Protein AF-0000000069989026 (afdb_homodimer)

Radius of gyration: 24.59 Å; Cα contacts (8 Å, |Δi|>4): 1087; chains: 2; bounding box: 61×70×49 Å

Secondary structure (DSSP, 8-state):
-HHHHTT---TTSSS-HHHHHHHHHHHHHHTT-S-TTPEEPPHHHHHHHHT--HHHHHHHHHHHHHTTSEEEETTTEEEE---EEEETTB---HHHHHHHTT--EEEEEEEEEEEPPPHHHHHHTT--TT--EEEEEEEEEETTEEEEEEEEEEETTT-S-GGG--S-HHHHHHHTT----EEEEEEEEEEPPHHHHHHHT--TT-EEEEEEEEEE-TT--EEEEEEEEE-TTTEEEEEEEE-/-HHHHTT---TTSSS-HHHHHHHHHHHHHHTT-S-TTPEEPPHHHHHHHHT--HHHHHHHHHHHHHTTSEEEETTTEEEE---EEEESSB---HHHHHHHTT--EEEEEEEEEEEPPPHHHHHHTT--TT--EEEEEEEEEETTEEEEEEEEEEETTT-S-GGG--S-HHHHHHHTT----EEEEEEEEEEPPHHHHHHHT--TT-EEEEEEEEEE-TT--EEEEEEEEE-TTTEEEEEEEE-

Organism: NCBI:txid53407

Sequence (486 aa):
MDKILALRPDESQPTPLYLQLARNLEAAIHAGQWKAEQALPSERNLSELLGISRVTSRKALEVLLEQGLIRRNQGSGTFITPRLEQPLSRLSSFSEMLRSKGFVPGSQWLERHITLPSHEELIRLALSPSAEVARLKRLRKADDTVMAIEMSTLPATLLPEPEKIGDSLYEYLDGIGRPVVRALQHIRAINASPDFAALVGIEPGTAMLLMTRVGYLEDNTPIELTDTYCRNDYYDFVAELRRMDKILALRPDESQPTPLYLQLARNLEAAIHAGQWKAEQALPSERNLSELLGISRVTSRKALEVLLEQGLIRRNQGSGTFITPRLEQPLSRLSSFSEMLRSKGFVPGSQWLERHITLPSHEELIRLALSPSAEVARLKRLRKADDTVMAIEMSTLPATLLPEPEKIGDSLYEYLDGIGRPVVRALQHIRAINASPDFAALVGIEPGTAMLLMTRVGYLEDNTPIELTDTYCRNDYYDFVAELRR

Structure (mmCIF, N/CA/C/O backbone):
data_AF-0000000069989026-model_v1
#
loop_
_entity.id
_entity.type
_entity.pdbx_description
1 polymer 'Transcriptional regulator, GntR family'
#
loop_
_atom_site.group_PDB
_atom_site.id
_atom_site.type_symbol
_atom_site.label_atom_id
_atom_site.label_alt_id
_atom_site.label_comp_id
_atom_site.label_asym_id
_atom_site.label_entity_id
_atom_site.label_seq_id
_atom_site.pdbx_PDB_ins_code
_atom_site.Cartn_x
_atom_site.Cartn_y
_atom_site.Cartn_z
_atom_site.occupancy
_atom_site.B_iso_or_equiv
_atom_site.auth_seq_id
_atom_site.auth_comp_id
_atom_site.auth_asym_id
_atom_site.auth_atom_id
_atom_site.pdbx_PDB_model_num
ATOM 1 N N . MET A 1 1 ? -29.75 -15.945 -8.086 1 47.06 1 MET A N 1
ATOM 2 C CA . MET A 1 1 ? -29.703 -17.297 -8.648 1 47.06 1 MET A CA 1
ATOM 3 C C . MET A 1 1 ? -28.844 -17.328 -9.914 1 47.06 1 MET A C 1
ATOM 5 O O . MET A 1 1 ? -28.047 -18.25 -10.094 1 47.06 1 MET A O 1
ATOM 9 N N . ASP A 1 2 ? -28.984 -16.172 -10.711 1 60.09 2 ASP A N 1
ATOM 10 C CA . ASP A 1 2 ? -28.406 -16.047 -12.039 1 60.09 2 ASP A CA 1
ATOM 11 C C . ASP A 1 2 ? -26.906 -15.773 -11.953 1 60.09 2 ASP A C 1
ATOM 13 O O . ASP A 1 2 ? -26.125 -16.281 -12.773 1 60.09 2 ASP A O 1
ATOM 17 N N . LYS A 1 3 ? -26.375 -15.297 -10.852 1 68.25 3 LYS A N 1
ATOM 18 C CA . LYS A 1 3 ? -24.969 -14.906 -10.742 1 68.25 3 LYS A CA 1
ATOM 19 C C . LYS A 1 3 ? -24.078 -16.125 -10.516 1 68.25 3 LYS A C 1
ATOM 21 O O . LYS A 1 3 ? -22.938 -16.156 -10.992 1 68.25 3 LYS A O 1
ATOM 26 N N . ILE A 1 4 ? -24.625 -17.109 -9.945 1 76.25 4 ILE A N 1
ATOM 27 C CA . ILE A 1 4 ? -23.859 -18.312 -9.617 1 76.25 4 ILE A CA 1
ATOM 28 C C . ILE A 1 4 ? -23.656 -19.141 -10.883 1 76.25 4 ILE A C 1
ATOM 30 O O . ILE A 1 4 ? -22.594 -19.75 -11.07 1 76.25 4 ILE A O 1
ATOM 34 N N . LEU A 1 5 ? -24.609 -19.078 -11.805 1 78.06 5 LEU A N 1
ATOM 35 C CA . LEU A 1 5 ? -24.5 -19.875 -13.023 1 78.06 5 LEU A CA 1
ATOM 36 C C . LEU A 1 5 ? -23.344 -19.391 -13.883 1 78.06 5 LEU A C 1
ATOM 38 O O . LEU A 1 5 ? -22.734 -20.188 -14.602 1 78.06 5 LEU A O 1
ATOM 42 N N . ALA A 1 6 ? -23.062 -18.125 -13.773 1 79.94 6 ALA A N 1
ATOM 43 C CA . ALA A 1 6 ? -21.969 -17.547 -14.547 1 79.94 6 ALA A CA 1
ATOM 44 C C . ALA A 1 6 ? -20.625 -18.047 -14.055 1 79.94 6 ALA A C 1
ATOM 46 O O . ALA A 1 6 ? -19.609 -17.922 -14.758 1 79.94 6 ALA A O 1
ATOM 47 N N . LEU A 1 7 ? -20.656 -18.766 -12.977 1 83.69 7 LEU A N 1
ATOM 48 C CA . LEU A 1 7 ? -19.422 -19.234 -12.367 1 83.69 7 LEU A CA 1
ATOM 49 C C . LEU A 1 7 ? -19.094 -20.672 -12.805 1 83.69 7 LEU A C 1
ATOM 51 O O . LEU A 1 7 ? -18.094 -21.234 -12.391 1 83.69 7 LEU A O 1
ATOM 55 N N . ARG A 1 8 ? -19.938 -21.25 -13.672 1 87.75 8 ARG A N 1
ATOM 56 C CA . ARG A 1 8 ? -19.766 -22.641 -14.062 1 87.75 8 ARG A CA 1
ATOM 57 C C . ARG A 1 8 ? -18.438 -22.844 -14.773 1 87.75 8 ARG A C 1
ATOM 59 O O . ARG A 1 8 ? -18.125 -22.141 -15.742 1 87.75 8 ARG A O 1
ATOM 66 N N . PRO A 1 9 ? -17.703 -23.797 -14.219 1 86.75 9 PRO A N 1
ATOM 67 C CA . PRO A 1 9 ? -16.438 -24.109 -14.891 1 86.75 9 PRO A CA 1
ATOM 68 C C . PRO A 1 9 ? -16.641 -24.688 -16.281 1 86.75 9 PRO A C 1
ATOM 70 O O . PRO A 1 9 ? -17.719 -25.203 -16.594 1 86.75 9 PRO A O 1
ATOM 73 N N . ASP A 1 10 ? -15.664 -24.5 -17.125 1 83.38 10 ASP A N 1
ATOM 74 C CA . ASP A 1 10 ? -15.656 -25 -18.484 1 83.38 10 ASP A CA 1
ATOM 75 C C . ASP A 1 10 ? -14.906 -26.312 -18.594 1 83.38 10 ASP A C 1
ATOM 77 O O . ASP A 1 10 ? -13.672 -26.344 -18.531 1 83.38 10 ASP A O 1
ATOM 81 N N . GLU A 1 11 ? -15.547 -27.344 -18.875 1 81.88 11 GLU A N 1
ATOM 82 C CA . GLU A 1 11 ? -14.984 -28.688 -18.922 1 81.88 11 GLU A CA 1
ATOM 83 C C . GLU A 1 11 ? -13.992 -28.844 -20.062 1 81.88 11 GLU A C 1
ATOM 85 O O . GLU A 1 11 ? -13.18 -29.766 -20.078 1 81.88 11 GLU A O 1
ATOM 90 N N . SER A 1 12 ? -14.07 -27.922 -21 1 78 12 SER A N 1
ATOM 91 C CA . SER A 1 12 ? -13.211 -28.016 -22.188 1 78 12 SER A CA 1
ATOM 92 C C . SER A 1 12 ? -11.82 -27.453 -21.891 1 78 12 SER A C 1
ATOM 94 O O . SER A 1 12 ? -10.883 -27.688 -22.656 1 78 12 SER A O 1
ATOM 96 N N . GLN A 1 13 ? -11.734 -26.875 -20.781 1 77.5 13 GLN A N 1
ATOM 97 C CA . GLN A 1 13 ? -10.453 -26.266 -20.438 1 77.5 13 GLN A CA 1
ATOM 98 C C . GLN A 1 13 ? -9.562 -27.25 -19.672 1 77.5 13 GLN A C 1
ATOM 100 O O . GLN A 1 13 ? -10.062 -28.125 -18.953 1 77.5 13 GLN A O 1
ATOM 105 N N . PRO A 1 14 ? -8.305 -27.188 -19.891 1 71.69 14 PRO A N 1
ATOM 106 C CA . PRO A 1 14 ? -7.367 -28.094 -19.234 1 71.69 14 PRO A CA 1
ATOM 107 C C . PRO A 1 14 ? -7.273 -27.875 -17.719 1 71.69 14 PRO A C 1
ATOM 109 O O . PRO A 1 14 ? -6.867 -28.766 -16.984 1 71.69 14 PRO A O 1
ATOM 112 N N . THR A 1 15 ? -7.73 -26.875 -17.234 1 75.25 15 THR A N 1
ATOM 113 C CA . THR A 1 15 ? -7.68 -26.578 -15.805 1 75.25 15 THR A CA 1
ATOM 114 C C . THR A 1 15 ? -8.727 -27.375 -15.039 1 75.25 15 THR A C 1
ATOM 116 O O . THR A 1 15 ? -9.883 -27.453 -15.453 1 75.25 15 THR A O 1
ATOM 119 N N . PRO A 1 16 ? -8.25 -28 -13.969 1 81 16 PRO A N 1
ATOM 120 C CA . PRO A 1 16 ? -9.227 -28.75 -13.172 1 81 16 PRO A CA 1
ATOM 121 C C . PRO A 1 16 ? -10.445 -27.906 -12.797 1 81 16 PRO A C 1
ATOM 123 O O . PRO A 1 16 ? -10.32 -26.719 -12.523 1 81 16 PRO A O 1
ATOM 126 N N . LEU A 1 17 ? -11.523 -28.562 -12.828 1 86.38 17 LEU A N 1
ATOM 127 C CA . LEU A 1 17 ? -12.797 -27.891 -12.625 1 86.38 17 LEU A CA 1
ATOM 128 C C . LEU A 1 17 ? -12.82 -27.156 -11.289 1 86.38 17 LEU A C 1
ATOM 130 O O . LEU A 1 17 ? -13.352 -26.047 -11.195 1 86.38 17 LEU A O 1
ATOM 134 N N . TYR A 1 18 ? -12.266 -27.766 -10.242 1 87.62 18 TYR A N 1
ATOM 135 C CA . TYR A 1 18 ? -12.328 -27.125 -8.93 1 87.62 18 TYR A CA 1
ATOM 136 C C . TYR A 1 18 ? -11.516 -25.844 -8.906 1 87.62 18 TYR A C 1
ATOM 138 O O . TYR A 1 18 ? -11.891 -24.875 -8.242 1 87.62 18 TYR A O 1
ATOM 146 N N . LEU A 1 19 ? -10.5 -25.828 -9.617 1 84.25 19 LEU A N 1
ATOM 147 C CA . LEU A 1 19 ? -9.672 -24.641 -9.688 1 84.25 19 LEU A CA 1
ATOM 148 C C . LEU A 1 19 ? -10.367 -23.547 -10.492 1 84.25 19 LEU A C 1
ATOM 150 O O . LEU A 1 19 ? -10.273 -22.359 -10.156 1 84.25 19 LEU A O 1
ATOM 154 N N . GLN A 1 20 ? -10.945 -23.984 -11.539 1 83.25 20 GLN A N 1
ATOM 155 C CA . GLN A 1 20 ? -11.734 -23.031 -12.312 1 83.25 20 GLN A CA 1
ATOM 156 C C . GLN A 1 20 ? -12.82 -22.391 -11.453 1 83.25 20 GLN A C 1
ATOM 158 O O . GLN A 1 20 ? -12.984 -21.172 -11.469 1 83.25 20 GLN A O 1
ATOM 163 N N . LEU A 1 21 ? -13.461 -23.203 -10.789 1 87.19 21 LEU A N 1
ATOM 164 C CA . LEU A 1 21 ? -14.523 -22.703 -9.922 1 87.19 21 LEU A CA 1
ATOM 165 C C . LEU A 1 21 ? -13.961 -21.75 -8.867 1 87.19 21 LEU A C 1
ATOM 167 O O . LEU A 1 21 ? -14.539 -20.688 -8.609 1 87.19 21 LEU A O 1
ATOM 171 N N . ALA A 1 22 ? -12.891 -22.141 -8.258 1 86 22 ALA A N 1
ATOM 172 C CA . ALA A 1 22 ? -12.258 -21.281 -7.25 1 86 22 ALA A CA 1
ATOM 173 C C . ALA A 1 22 ? -11.906 -19.922 -7.828 1 86 22 ALA A C 1
ATOM 175 O O . ALA A 1 22 ? -12.18 -18.891 -7.203 1 86 22 ALA A O 1
ATOM 176 N N . ARG A 1 23 ? -11.383 -19.938 -8.945 1 79.25 23 ARG A N 1
ATOM 177 C CA . ARG A 1 23 ? -11.016 -18.703 -9.625 1 79.25 23 ARG A CA 1
ATOM 178 C C . ARG A 1 23 ? -12.25 -17.859 -9.922 1 79.25 23 ARG A C 1
ATOM 180 O O . ARG A 1 23 ? -12.234 -16.641 -9.711 1 79.25 23 ARG A O 1
ATOM 187 N N . ASN A 1 24 ? -13.195 -18.469 -10.461 1 81.81 24 ASN A N 1
ATOM 188 C CA . ASN A 1 24 ? -14.43 -17.766 -10.773 1 81.81 24 ASN A CA 1
ATOM 189 C C . ASN A 1 24 ? -15.062 -17.141 -9.523 1 81.81 24 ASN A C 1
ATOM 191 O O . ASN A 1 24 ? -15.516 -16 -9.555 1 81.81 24 ASN A O 1
ATOM 195 N N . LEU A 1 25 ? -15.055 -17.922 -8.5 1 83.19 25 LEU A N 1
ATOM 196 C CA . LEU A 1 25 ? -15.602 -17.438 -7.234 1 83.19 25 LEU A CA 1
ATOM 197 C C . LEU A 1 25 ? -14.789 -16.266 -6.703 1 83.19 25 LEU A C 1
ATOM 199 O O . LEU A 1 25 ? -15.359 -15.266 -6.25 1 83.19 25 LEU A O 1
ATOM 203 N N . GLU A 1 26 ? -13.539 -16.453 -6.738 1 78.31 26 GLU A N 1
ATOM 204 C CA . GLU A 1 26 ? -12.648 -15.375 -6.293 1 78.31 26 GLU A CA 1
ATOM 205 C C . GLU A 1 26 ? -12.914 -14.086 -7.062 1 78.31 26 GLU A C 1
ATOM 207 O O . GLU A 1 26 ? -13.047 -13.016 -6.461 1 78.31 26 GLU A O 1
ATOM 212 N N . ALA A 1 27 ? -12.992 -14.242 -8.344 1 71.31 27 ALA A N 1
ATOM 213 C CA . ALA A 1 27 ? -13.25 -13.094 -9.195 1 71.31 27 ALA A CA 1
ATOM 214 C C . ALA A 1 27 ? -14.594 -12.445 -8.852 1 71.31 27 ALA A C 1
ATOM 216 O O . ALA A 1 27 ? -14.703 -11.219 -8.797 1 71.31 27 ALA A O 1
ATOM 217 N N . ALA A 1 28 ? -15.516 -13.289 -8.641 1 74.56 28 ALA A N 1
ATOM 218 C CA . ALA A 1 28 ? -16.844 -12.797 -8.312 1 74.56 28 ALA A CA 1
ATOM 219 C C . ALA A 1 28 ? -16.859 -12.078 -6.969 1 74.56 28 ALA A C 1
ATOM 221 O O . ALA A 1 28 ? -17.5 -11.039 -6.816 1 74.56 28 ALA A O 1
ATOM 222 N N . ILE A 1 29 ? -16.125 -12.57 -6.055 1 73.06 29 ILE A N 1
ATOM 223 C CA . ILE A 1 29 ? -16.016 -11.969 -4.73 1 73.06 29 ILE A CA 1
ATOM 224 C C . ILE A 1 29 ? -15.352 -10.602 -4.836 1 73.06 29 ILE A C 1
ATOM 226 O O . ILE A 1 29 ? -15.852 -9.617 -4.281 1 73.06 29 ILE A O 1
ATOM 230 N N . HIS A 1 30 ? -14.367 -10.617 -5.602 1 66 30 HIS A N 1
ATOM 231 C CA . HIS A 1 30 ? -13.625 -9.367 -5.762 1 66 30 HIS A CA 1
ATOM 232 C C . HIS A 1 30 ? -14.445 -8.336 -6.523 1 66 30 HIS A C 1
ATOM 234 O O . HIS A 1 30 ? -14.289 -7.129 -6.305 1 66 30 HIS A O 1
ATOM 240 N N . ALA A 1 31 ? -15.312 -8.828 -7.375 1 62.88 31 ALA A N 1
ATOM 241 C CA . ALA A 1 31 ? -16.172 -7.957 -8.172 1 62.88 31 ALA A CA 1
ATOM 242 C C . ALA A 1 31 ? -17.359 -7.457 -7.348 1 62.88 31 ALA A C 1
ATOM 244 O O . ALA A 1 31 ? -18.203 -6.707 -7.848 1 62.88 31 ALA A O 1
ATOM 245 N N . GLY A 1 32 ? -17.406 -7.949 -6.113 1 62.41 32 GLY A N 1
ATOM 246 C CA . GLY A 1 32 ? -18.438 -7.477 -5.207 1 62.41 32 GLY A CA 1
ATOM 247 C C . GLY A 1 32 ? -19.766 -8.188 -5.395 1 62.41 32 GLY A C 1
ATOM 248 O O . GLY A 1 32 ? -20.812 -7.664 -5.027 1 62.41 32 GLY A O 1
ATOM 249 N N . GLN A 1 33 ? -19.719 -9.297 -6.055 1 67.38 33 GLN A N 1
ATOM 250 C CA . GLN A 1 33 ? -20.969 -10.023 -6.262 1 67.38 33 GLN A CA 1
ATOM 251 C C . GLN A 1 33 ? -21.547 -10.516 -4.938 1 67.38 33 GLN A C 1
ATOM 253 O O . GLN A 1 33 ? -22.734 -10.805 -4.84 1 67.38 33 GLN A O 1
ATOM 258 N N . TRP A 1 34 ? -20.672 -10.711 -4.039 1 67.56 34 TRP A N 1
ATOM 259 C CA . TRP A 1 34 ? -21.109 -11.055 -2.688 1 67.56 34 TRP A CA 1
ATOM 260 C C . TRP A 1 34 ? -20.766 -9.938 -1.707 1 67.56 34 TRP A C 1
ATOM 262 O O . TRP A 1 34 ? -19.719 -9.297 -1.821 1 67.56 34 TRP A O 1
ATOM 272 N N . LYS A 1 35 ? -21.828 -9.727 -0.929 1 60.62 35 LYS A N 1
ATOM 273 C CA . LYS A 1 35 ? -21.562 -8.781 0.153 1 60.62 35 LYS A CA 1
ATOM 274 C C . LYS A 1 35 ? -20.781 -9.438 1.279 1 60.62 35 LYS A C 1
ATOM 276 O O . LYS A 1 35 ? -20.75 -10.664 1.396 1 60.62 35 LYS A O 1
ATOM 281 N N . ALA A 1 36 ? -20.078 -8.586 2.004 1 58.41 36 ALA A N 1
ATOM 282 C CA . ALA A 1 36 ? -19.406 -9.102 3.193 1 58.41 36 ALA A CA 1
ATOM 283 C C . ALA A 1 36 ? -20.375 -9.844 4.105 1 58.41 36 ALA A C 1
ATOM 285 O O . ALA A 1 36 ? -21.516 -9.414 4.277 1 58.41 36 ALA A O 1
ATOM 286 N N . GLU A 1 37 ? -19.906 -11.086 4.52 1 60.59 37 GLU A N 1
ATOM 287 C CA . GLU A 1 37 ? -20.609 -11.938 5.469 1 60.59 37 GLU A CA 1
ATOM 288 C C . GLU A 1 37 ? -21.781 -12.664 4.805 1 60.59 37 GLU A C 1
ATOM 290 O O . GLU A 1 37 ? -22.562 -13.344 5.473 1 60.59 37 GLU A O 1
ATOM 295 N N . GLN A 1 38 ? -21.938 -12.32 3.549 1 68.69 38 GLN A N 1
ATOM 296 C CA . GLN A 1 38 ? -22.953 -13.102 2.852 1 68.69 38 GLN A CA 1
ATOM 297 C C . GLN A 1 38 ? -22.547 -14.57 2.746 1 68.69 38 GLN A C 1
ATOM 299 O O . GLN A 1 38 ? -21.375 -14.875 2.525 1 68.69 38 GLN A O 1
ATOM 304 N N . ALA A 1 39 ? -23.547 -15.305 3.045 1 76.06 39 ALA A N 1
ATOM 305 C CA . ALA A 1 39 ? -23.266 -16.734 2.953 1 76.06 39 ALA A CA 1
ATOM 306 C C . ALA A 1 39 ? -23.047 -17.156 1.504 1 76.06 39 ALA A C 1
ATOM 308 O O . ALA A 1 39 ? -23.781 -16.734 0.607 1 76.06 39 ALA A O 1
ATOM 309 N N . LEU A 1 40 ? -21.953 -17.781 1.266 1 81.19 40 LEU A N 1
ATOM 310 C CA . LEU A 1 40 ? -21.797 -18.5 0.001 1 81.19 40 LEU A CA 1
ATOM 311 C C . LEU A 1 40 ? -22.703 -19.719 -0.053 1 81.19 40 LEU A C 1
ATOM 313 O O . LEU A 1 40 ? -22.984 -20.328 0.979 1 81.19 40 LEU A O 1
ATOM 317 N N . PRO A 1 41 ? -23.156 -20 -1.297 1 81.38 41 PRO A N 1
ATOM 318 C CA . PRO A 1 41 ? -23.891 -21.266 -1.384 1 81.38 41 PRO A CA 1
ATOM 319 C C . PRO A 1 41 ? -23.125 -22.438 -0.801 1 81.38 41 PRO A C 1
ATOM 321 O O . PRO A 1 41 ? -21.891 -22.484 -0.877 1 81.38 41 PRO A O 1
ATOM 324 N N . SER A 1 42 ? -23.938 -23.297 -0.135 1 83.25 42 SER A N 1
ATOM 325 C CA . SER A 1 42 ? -23.328 -24.5 0.407 1 83.25 42 SER A CA 1
ATOM 326 C C . SER A 1 42 ? -22.703 -25.344 -0.698 1 83.25 42 SER A C 1
ATOM 328 O O . SER A 1 42 ? -22.984 -25.141 -1.88 1 83.25 42 SER A O 1
ATOM 330 N N . GLU A 1 43 ? -21.797 -26.156 -0.272 1 87.38 43 GLU A N 1
ATOM 331 C CA . GLU A 1 43 ? -21.203 -27.109 -1.201 1 87.38 43 GLU A CA 1
ATOM 332 C C . GLU A 1 43 ? -22.25 -27.812 -2.035 1 87.38 43 GLU A C 1
ATOM 334 O O . GLU A 1 43 ? -22.109 -27.953 -3.254 1 87.38 43 GLU A O 1
ATOM 339 N N . ARG A 1 44 ? -23.312 -28.234 -1.349 1 86.81 44 ARG A N 1
ATOM 340 C CA . ARG A 1 44 ? -24.391 -28.953 -2.012 1 86.81 44 ARG A CA 1
ATOM 341 C C . ARG A 1 44 ? -25.078 -28.062 -3.041 1 86.81 44 ARG A C 1
ATOM 343 O O . ARG A 1 44 ? -25.312 -28.484 -4.18 1 86.81 44 ARG A O 1
ATOM 350 N N . ASN A 1 45 ? -25.391 -26.859 -2.668 1 87.94 45 ASN A N 1
ATOM 351 C CA . ASN A 1 45 ? -26.078 -25.938 -3.555 1 87.94 45 ASN A CA 1
ATOM 352 C C . ASN A 1 45 ? -25.234 -25.578 -4.77 1 87.94 45 ASN A C 1
ATOM 354 O O . ASN A 1 45 ? -25.734 -25.516 -5.891 1 87.94 45 ASN A O 1
ATOM 358 N N . LEU A 1 46 ? -23.969 -25.328 -4.527 1 89.31 46 LEU A N 1
ATOM 359 C CA . LEU A 1 46 ? -23.062 -25.016 -5.625 1 89.31 46 LEU A CA 1
ATOM 360 C C . LEU A 1 46 ? -23.016 -26.156 -6.637 1 89.31 46 LEU A C 1
ATOM 362 O O . LEU A 1 46 ? -23.094 -25.922 -7.848 1 89.31 46 LEU A O 1
ATOM 366 N N . SER A 1 47 ? -22.906 -27.344 -6.086 1 91.62 47 SER A N 1
ATOM 367 C CA . SER A 1 47 ? -22.859 -28.531 -6.938 1 91.62 47 SER A CA 1
ATOM 368 C C . SER A 1 47 ? -24.125 -28.656 -7.777 1 91.62 47 SER A C 1
ATOM 370 O O . SER A 1 47 ? -24.047 -28.891 -8.984 1 91.62 47 SER A O 1
ATOM 372 N N . GLU A 1 48 ? -25.219 -28.453 -7.191 1 90.56 48 GLU A N 1
ATOM 373 C CA . GLU A 1 48 ? -26.5 -28.594 -7.875 1 90.56 48 GLU A CA 1
ATOM 374 C C . GLU A 1 48 ? -26.688 -27.484 -8.914 1 90.56 48 GLU A C 1
ATOM 376 O O . GLU A 1 48 ? -27.094 -27.766 -10.055 1 90.56 48 GLU A O 1
ATOM 381 N N . LEU A 1 49 ? -26.375 -26.359 -8.562 1 87.69 49 LEU A N 1
ATOM 382 C CA . LEU A 1 49 ? -26.609 -25.203 -9.422 1 87.69 49 LEU A CA 1
ATOM 383 C C . LEU A 1 49 ? -25.656 -25.219 -10.617 1 87.69 49 LEU A C 1
ATOM 385 O O . LEU A 1 49 ? -26.047 -24.828 -11.719 1 87.69 49 LEU A O 1
ATOM 389 N N . LEU A 1 50 ? -24.469 -25.672 -10.375 1 90.19 50 LEU A N 1
ATOM 390 C CA . LEU A 1 50 ? -23.453 -25.562 -11.406 1 90.19 50 LEU A CA 1
ATOM 391 C C . LEU A 1 50 ? -23.281 -26.891 -12.148 1 90.19 50 LEU A C 1
ATOM 393 O O . LEU A 1 50 ? -22.547 -26.953 -13.141 1 90.19 50 LEU A O 1
ATOM 397 N N . GLY A 1 51 ? -23.922 -27.891 -11.68 1 90.25 51 GLY A N 1
ATOM 398 C CA . GLY A 1 51 ? -23.812 -29.203 -12.312 1 90.25 51 GLY A CA 1
ATOM 399 C C . GLY A 1 51 ? -22.438 -29.812 -12.164 1 90.25 51 GLY A C 1
ATOM 400 O O . GLY A 1 51 ? -21.906 -30.391 -13.117 1 90.25 51 GLY A O 1
ATOM 401 N N . ILE A 1 52 ? -21.844 -29.609 -11.055 1 90.81 52 ILE A N 1
ATOM 402 C CA . ILE A 1 52 ? -20.531 -30.188 -10.781 1 90.81 52 ILE A CA 1
ATOM 403 C C . ILE A 1 52 ? -20.594 -31.062 -9.539 1 90.81 52 ILE A C 1
ATOM 405 O O . ILE A 1 52 ? -21.578 -31.047 -8.805 1 90.81 52 ILE A O 1
ATOM 409 N N . SER A 1 53 ? -19.547 -31.906 -9.367 1 91.56 53 SER A N 1
ATOM 410 C CA . SER A 1 53 ? -19.547 -32.812 -8.242 1 91.56 53 SER A CA 1
ATOM 411 C C . SER A 1 53 ? -19.359 -32.094 -6.922 1 91.56 53 SER A C 1
ATOM 413 O O . SER A 1 53 ? -18.828 -30.969 -6.898 1 91.56 53 SER A O 1
ATOM 415 N N . ARG A 1 54 ? -19.797 -32.719 -5.797 1 90.81 54 ARG A N 1
ATOM 416 C CA . ARG A 1 54 ? -19.578 -32.156 -4.465 1 90.81 54 ARG A CA 1
ATOM 417 C C . ARG A 1 54 ? -18.094 -32.062 -4.129 1 90.81 54 ARG A C 1
ATOM 419 O O . ARG A 1 54 ? -17.656 -31.156 -3.434 1 90.81 54 ARG A O 1
ATOM 426 N N . VAL A 1 55 ? -17.406 -33.031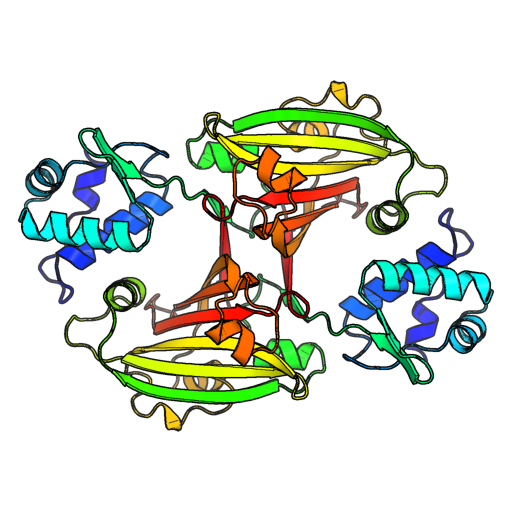 -4.598 1 91.81 55 VAL A N 1
ATOM 427 C CA . VAL A 1 55 ? -15.969 -33.031 -4.359 1 91.81 55 VAL A CA 1
ATOM 428 C C . VAL A 1 55 ? -15.328 -31.812 -5 1 91.81 55 VAL A C 1
ATOM 430 O O . VAL A 1 55 ? -14.484 -31.156 -4.387 1 91.81 55 VAL A O 1
ATOM 433 N N . THR A 1 56 ? -15.742 -31.516 -6.227 1 91.12 56 THR A N 1
ATOM 434 C CA . THR A 1 56 ? -15.242 -30.344 -6.949 1 91.12 56 THR A CA 1
ATOM 435 C C . THR A 1 56 ? -15.578 -29.062 -6.203 1 91.12 56 THR A C 1
ATOM 437 O O . THR A 1 56 ? -14.719 -28.203 -6.012 1 91.12 56 THR A O 1
ATOM 440 N N . SER A 1 57 ? -16.781 -28.953 -5.785 1 91.62 57 SER A N 1
ATOM 441 C CA . SER A 1 57 ? -17.203 -27.781 -5.031 1 91.62 57 SER A CA 1
ATOM 442 C C . SER A 1 57 ? -16.422 -27.641 -3.732 1 91.62 57 SER A C 1
ATOM 444 O O . SER A 1 57 ? -15.969 -26.547 -3.387 1 91.62 57 SER A O 1
ATOM 446 N N . ARG A 1 58 ? -16.281 -28.703 -3.076 1 90.25 58 ARG A N 1
ATOM 447 C CA . ARG A 1 58 ? -15.562 -28.703 -1.807 1 90.25 58 ARG A CA 1
ATOM 448 C C . ARG A 1 58 ? -14.117 -28.25 -1.997 1 90.25 58 ARG A C 1
ATOM 450 O O . ARG A 1 58 ? -13.617 -27.422 -1.247 1 90.25 58 ARG A O 1
ATOM 457 N N . LYS A 1 59 ? -13.492 -28.812 -2.939 1 88.62 59 LYS A N 1
ATOM 458 C CA . LYS A 1 59 ? -12.102 -28.469 -3.209 1 88.62 59 LYS A CA 1
ATOM 459 C C . LYS A 1 59 ? -11.961 -26.984 -3.564 1 88.62 59 LYS A C 1
ATOM 461 O O . LYS A 1 59 ? -11.008 -26.328 -3.143 1 88.62 59 LYS A O 1
ATOM 466 N N . ALA A 1 60 ? -12.867 -26.547 -4.363 1 88.88 60 ALA A N 1
ATOM 467 C CA . ALA A 1 60 ? -12.859 -25.141 -4.738 1 88.88 60 ALA A CA 1
ATOM 468 C C . ALA A 1 60 ? -12.977 -24.234 -3.506 1 88.88 60 ALA A C 1
ATOM 470 O O . ALA A 1 60 ? -12.234 -23.266 -3.367 1 88.88 60 ALA A O 1
ATOM 471 N N . LEU A 1 61 ? -13.844 -24.609 -2.645 1 87.88 61 LEU A N 1
ATOM 472 C CA . LEU A 1 61 ? -14.062 -23.812 -1.434 1 87.88 61 LEU A CA 1
ATOM 473 C C . LEU A 1 61 ? -12.852 -23.906 -0.507 1 87.88 61 LEU A C 1
ATOM 475 O O . LEU A 1 61 ? -12.523 -22.938 0.185 1 87.88 61 LEU A O 1
ATOM 479 N N . GLU A 1 62 ? -12.234 -25.031 -0.527 1 86.25 62 GLU A N 1
ATOM 480 C CA . GLU A 1 62 ? -11.016 -25.188 0.266 1 86.25 62 GLU A CA 1
ATOM 481 C C . GLU A 1 62 ? -9.922 -24.25 -0.211 1 86.25 62 GLU A C 1
ATOM 483 O O . GLU A 1 62 ? -9.195 -23.672 0.602 1 86.25 62 GLU A O 1
ATOM 488 N N . VAL A 1 63 ? -9.875 -24.188 -1.436 1 81.31 63 VAL A N 1
ATOM 489 C CA . VAL A 1 63 ? -8.906 -23.281 -2.012 1 81.31 63 VAL A CA 1
ATOM 490 C C . VAL A 1 63 ? -9.18 -21.859 -1.521 1 81.31 63 VAL A C 1
ATOM 492 O O . VAL A 1 63 ? -8.266 -21.156 -1.085 1 81.31 63 VAL A O 1
ATOM 495 N N . LEU A 1 64 ? -10.367 -21.406 -1.575 1 81.94 64 LEU A N 1
ATOM 496 C CA . LEU A 1 64 ? -10.758 -20.062 -1.148 1 81.94 64 LEU A CA 1
ATOM 497 C C . LEU A 1 64 ? -10.523 -19.875 0.347 1 81.94 64 LEU A C 1
ATOM 499 O O . LEU A 1 64 ? -10.141 -18.797 0.788 1 81.94 64 LEU A O 1
ATOM 503 N N . LEU A 1 65 ? -10.727 -20.938 1.045 1 79.69 65 LEU A N 1
ATOM 504 C CA . LEU A 1 65 ? -10.5 -20.922 2.486 1 79.69 65 LEU A CA 1
ATOM 505 C C . LEU A 1 65 ? -9.023 -20.703 2.799 1 79.69 65 LEU A C 1
ATOM 507 O O . LEU A 1 65 ? -8.688 -19.875 3.652 1 79.69 65 LEU A O 1
ATOM 511 N N . GLU A 1 66 ? -8.305 -21.391 2.1 1 73.06 66 GLU A N 1
ATOM 512 C CA . GLU A 1 66 ? -6.859 -21.266 2.285 1 73.06 66 GLU A CA 1
ATOM 513 C C . GLU A 1 66 ? -6.375 -19.859 1.94 1 73.06 66 GLU A C 1
ATOM 515 O O . GLU A 1 66 ? -5.461 -19.344 2.584 1 73.06 66 GLU A O 1
ATOM 520 N N . GLN A 1 67 ? -7.059 -19.312 1.026 1 67.75 67 GLN A N 1
ATOM 521 C CA . GLN A 1 67 ? -6.699 -17.969 0.575 1 67.75 67 GLN A CA 1
ATOM 522 C C . GLN A 1 67 ? -7.27 -16.906 1.505 1 67.75 67 GLN A C 1
ATOM 524 O O . GLN A 1 67 ? -6.996 -15.711 1.336 1 67.75 67 GLN A O 1
ATOM 529 N N . GLY A 1 68 ? -8.164 -17.344 2.371 1 69.56 68 GLY A N 1
ATOM 530 C CA . GLY A 1 68 ? -8.773 -16.438 3.332 1 69.56 68 GLY A CA 1
ATOM 531 C C . GLY A 1 68 ? -9.93 -15.648 2.758 1 69.56 68 GLY A C 1
ATOM 532 O O . GLY A 1 68 ? -10.367 -14.656 3.348 1 69.56 68 GLY A O 1
ATOM 533 N N . LEU A 1 69 ? -10.391 -16.031 1.641 1 71.25 69 LEU A N 1
ATOM 534 C CA . LEU A 1 69 ? -11.477 -15.305 0.99 1 71.25 69 LEU A CA 1
ATOM 535 C C . LEU A 1 69 ? -12.82 -15.672 1.605 1 71.25 69 LEU A C 1
ATOM 537 O O . LEU A 1 69 ? -13.789 -14.914 1.502 1 71.25 69 LEU A O 1
ATOM 541 N N . ILE A 1 70 ? -12.789 -16.891 2.172 1 76.56 70 ILE A N 1
ATOM 542 C CA . ILE A 1 70 ? -14.023 -17.328 2.822 1 76.56 70 ILE A CA 1
ATOM 543 C C . ILE A 1 70 ? -13.703 -17.891 4.207 1 76.56 70 ILE A C 1
ATOM 545 O O . ILE A 1 70 ? -12.547 -18.234 4.496 1 76.56 70 ILE A O 1
ATOM 549 N N . ARG A 1 71 ? -14.617 -17.734 5.082 1 76.12 71 ARG A N 1
ATOM 550 C CA . ARG A 1 71 ? -14.539 -18.344 6.406 1 76.12 71 ARG A CA 1
ATOM 551 C C . ARG A 1 71 ? -15.703 -19.297 6.641 1 76.12 71 ARG A C 1
ATOM 553 O O . ARG A 1 71 ? -16.797 -19.078 6.133 1 76.12 71 ARG A O 1
ATOM 560 N N . ARG A 1 72 ? -15.227 -20.406 7.27 1 75.25 72 ARG A N 1
ATOM 561 C CA . ARG A 1 72 ? -16.25 -21.391 7.602 1 75.25 72 ARG A CA 1
ATOM 562 C C . ARG A 1 72 ? -16.672 -21.266 9.062 1 75.25 72 ARG A C 1
ATOM 564 O O . ARG A 1 72 ? -15.836 -21.156 9.953 1 75.25 72 ARG A O 1
ATOM 571 N N . ASN A 1 73 ? -17.906 -20.906 9.227 1 65.94 73 ASN A N 1
ATOM 572 C CA . ASN A 1 73 ? -18.469 -20.953 10.57 1 65.94 73 ASN A CA 1
ATOM 573 C C . ASN A 1 73 ? -19.188 -22.266 10.828 1 65.94 73 ASN A C 1
ATOM 575 O O . ASN A 1 73 ? -20.016 -22.703 10.016 1 65.94 73 ASN A O 1
ATOM 579 N N . GLN A 1 74 ? -18.672 -23 11.906 1 64.5 74 GLN A N 1
ATOM 580 C CA . GLN A 1 74 ? -19.297 -24.281 12.25 1 64.5 74 GLN A CA 1
ATOM 581 C C . GLN A 1 74 ? -20.812 -24.125 12.359 1 64.5 74 GLN A C 1
ATOM 583 O O . GLN A 1 74 ? -21.312 -23.281 13.117 1 64.5 74 GLN A O 1
ATOM 588 N N . GLY A 1 75 ? -21.516 -24.906 11.609 1 63.06 75 GLY A N 1
ATOM 589 C CA . GLY A 1 75 ? -22.969 -25 11.688 1 63.06 75 GLY A CA 1
ATOM 590 C C . GLY A 1 75 ? -23.672 -23.891 10.938 1 63.06 75 GLY A C 1
ATOM 591 O O . GLY A 1 75 ? -24.891 -23.938 10.766 1 63.06 75 GLY A O 1
ATOM 592 N N . SER A 1 76 ? -23 -22.797 10.516 1 64.5 76 SER A N 1
ATOM 593 C CA . SER A 1 76 ? -23.703 -21.641 9.992 1 64.5 76 SER A CA 1
ATOM 594 C C . SER A 1 76 ? -23.391 -21.422 8.516 1 64.5 76 SER A C 1
ATOM 596 O O . SER A 1 76 ? -24.094 -20.672 7.824 1 64.5 76 SER A O 1
ATOM 598 N N . GLY A 1 77 ? -22.359 -22 8.062 1 76.31 77 GLY A N 1
ATOM 599 C CA . GLY A 1 77 ? -22.109 -21.891 6.637 1 76.31 77 GLY A CA 1
ATOM 600 C C . GLY A 1 77 ? -20.797 -21.219 6.305 1 76.31 77 GLY A C 1
ATOM 601 O O .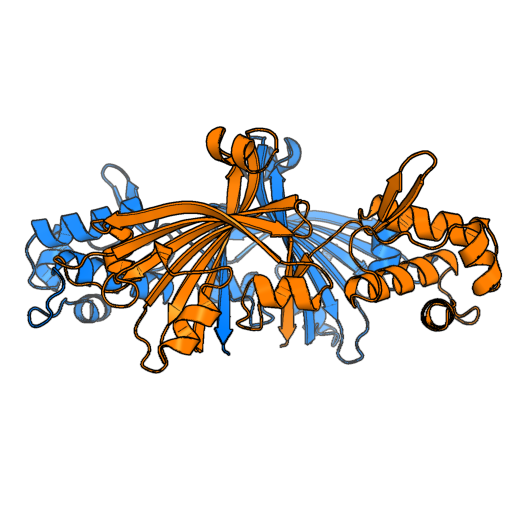 GLY A 1 77 ? -19.922 -21.078 7.164 1 76.31 77 GLY A O 1
ATOM 602 N N . THR A 1 78 ? -20.578 -21.109 5.016 1 78.38 78 THR A N 1
ATOM 603 C CA . THR A 1 78 ? -19.375 -20.5 4.473 1 78.38 78 THR A CA 1
ATOM 604 C C . THR A 1 78 ? -19.625 -19.047 4.109 1 78.38 78 THR A C 1
ATOM 606 O O . THR A 1 78 ? -20.578 -18.719 3.404 1 78.38 78 THR A O 1
ATOM 609 N N . PHE A 1 79 ? -18.828 -18.141 4.68 1 76.31 79 PHE A N 1
ATOM 610 C CA . PHE A 1 79 ? -19.031 -16.719 4.488 1 76.31 79 PHE A CA 1
ATOM 611 C C . PHE A 1 79 ? -17.828 -16.078 3.812 1 76.31 79 PHE A C 1
ATOM 613 O O . PHE A 1 79 ? -16.703 -16.578 3.932 1 76.31 79 PHE A O 1
ATOM 620 N N . ILE A 1 80 ? -18.219 -15.055 3.004 1 69.5 80 ILE A N 1
ATOM 621 C CA . ILE A 1 80 ? -17.141 -14.289 2.377 1 69.5 80 ILE A CA 1
ATOM 622 C C . ILE A 1 80 ? -16.406 -13.469 3.436 1 69.5 80 ILE A C 1
ATOM 624 O O . ILE A 1 80 ? -17.047 -12.836 4.289 1 69.5 80 ILE A O 1
ATOM 628 N N . THR A 1 81 ? -15.117 -13.695 3.441 1 63.84 81 THR A N 1
ATOM 629 C CA . THR A 1 81 ? -14.32 -12.836 4.309 1 63.84 81 THR A CA 1
ATOM 630 C C . THR A 1 81 ? -14.336 -11.398 3.811 1 63.84 81 THR A C 1
ATOM 632 O O . THR A 1 81 ? -14.164 -11.141 2.617 1 63.84 81 THR A O 1
ATOM 635 N N . PRO A 1 82 ? -14.922 -10.617 4.594 1 53.66 82 PRO A N 1
ATOM 636 C CA . PRO A 1 82 ? -14.953 -9.227 4.121 1 53.66 82 PRO A CA 1
ATOM 637 C C . PRO A 1 82 ? -13.578 -8.719 3.701 1 53.66 82 PRO A C 1
ATOM 639 O O . PRO A 1 82 ? -12.609 -8.852 4.453 1 53.66 82 PRO A O 1
ATOM 642 N N . ARG A 1 83 ? -13.109 -8.898 2.5 1 56.81 83 ARG A N 1
ATOM 643 C CA . ARG A 1 83 ? -11.883 -8.211 2.111 1 56.81 83 ARG A CA 1
ATOM 644 C C . ARG A 1 83 ? -12.188 -6.988 1.25 1 56.81 83 ARG A C 1
ATOM 646 O O . ARG A 1 83 ? -13 -7.059 0.331 1 56.81 83 ARG A O 1
ATOM 653 N N . LEU A 1 84 ? -11.922 -5.789 1.906 1 55.47 84 LEU A N 1
ATOM 654 C CA . LEU A 1 84 ? -12.109 -4.531 1.188 1 55.47 84 LEU A CA 1
ATOM 655 C C . LEU A 1 84 ? -10.898 -4.219 0.316 1 55.47 84 LEU A C 1
ATOM 657 O O . LEU A 1 84 ? -9.773 -4.102 0.82 1 55.47 84 LEU A O 1
ATOM 661 N N . GLU A 1 85 ? -11.008 -4.535 -0.976 1 59.69 85 GLU A N 1
ATOM 662 C CA . GLU A 1 85 ? -9.953 -4.074 -1.872 1 59.69 85 GLU A CA 1
ATOM 663 C C . GLU A 1 85 ? -10.125 -2.602 -2.223 1 59.69 85 GLU A C 1
ATOM 665 O O . GLU A 1 85 ? -11.141 -2.211 -2.805 1 59.69 85 GLU A O 1
ATOM 670 N N . GLN A 1 86 ? -9.242 -1.808 -1.695 1 63.19 86 GLN A N 1
ATOM 671 C CA . GLN A 1 86 ? -9.273 -0.382 -2.004 1 63.19 86 GLN A CA 1
ATOM 672 C C . GLN A 1 86 ? -8.344 -0.047 -3.166 1 63.19 86 GLN A C 1
ATOM 674 O O . GLN A 1 86 ? -7.121 -0.142 -3.033 1 63.19 86 GLN A O 1
ATOM 679 N N . PRO A 1 87 ? -8.992 0.262 -4.316 1 60.66 87 PRO A N 1
ATOM 680 C CA . PRO A 1 87 ? -8.133 0.713 -5.41 1 60.66 87 PRO A CA 1
ATOM 681 C C . PRO A 1 87 ? -7.383 1.999 -5.082 1 60.66 87 PRO A C 1
ATOM 683 O O . PRO A 1 87 ? -7.973 2.949 -4.562 1 60.66 87 PRO A O 1
ATOM 686 N N . LEU A 1 88 ? -6.074 1.954 -5.254 1 62 88 LEU A N 1
ATOM 687 C CA . LEU A 1 88 ? -5.25 3.129 -4.992 1 62 88 LEU A CA 1
ATOM 688 C C . LEU A 1 88 ? -5.191 4.035 -6.223 1 62 88 LEU A C 1
ATOM 690 O O . LEU A 1 88 ? -4.316 4.895 -6.32 1 62 88 LEU A O 1
ATOM 694 N N . SER A 1 89 ? -6.102 3.832 -7.094 1 60.78 89 SER A N 1
ATOM 695 C CA . SER A 1 89 ? -6.066 4.637 -8.312 1 60.78 89 SER A CA 1
ATOM 696 C C . SER A 1 89 ? -7.094 5.762 -8.258 1 60.78 89 SER A C 1
ATOM 698 O O . SER A 1 89 ? -6.984 6.746 -8.992 1 60.78 89 SER A O 1
ATOM 700 N N . ARG A 1 90 ? -8.062 5.66 -7.48 1 65.06 90 ARG A N 1
ATOM 701 C CA . ARG A 1 90 ? -9.109 6.676 -7.477 1 65.06 90 ARG A CA 1
ATOM 702 C C . ARG A 1 90 ? -9.273 7.293 -6.09 1 65.06 90 ARG A C 1
ATOM 704 O O . ARG A 1 90 ? -9.242 6.582 -5.082 1 65.06 90 ARG A O 1
ATOM 711 N N . LEU A 1 91 ? -9.258 8.633 -6.25 1 72.75 91 LEU A N 1
ATOM 712 C CA . LEU A 1 91 ? -9.516 9.367 -5.016 1 72.75 91 LEU A CA 1
ATOM 713 C C . LEU A 1 91 ? -10.977 9.203 -4.582 1 72.75 91 LEU A C 1
ATOM 715 O O . LEU A 1 91 ? -11.883 9.734 -5.223 1 72.75 91 LEU A O 1
ATOM 719 N N . SER A 1 92 ? -11.234 8.211 -3.746 1 70.69 92 SER A N 1
ATOM 720 C CA . SER A 1 92 ? -12.555 8 -3.176 1 70.69 92 SER A CA 1
ATOM 721 C C . SER A 1 92 ? -12.523 8.055 -1.653 1 70.69 92 SER A C 1
ATOM 723 O O . SER A 1 92 ? -11.469 7.844 -1.045 1 70.69 92 SER A O 1
ATOM 725 N N . SER A 1 93 ? -13.664 8.492 -1.118 1 74.75 93 SER A N 1
ATOM 726 C CA . SER A 1 93 ? -13.758 8.469 0.338 1 74.75 93 SER A CA 1
ATOM 727 C C . SER A 1 93 ? -13.875 7.039 0.861 1 74.75 93 SER A C 1
ATOM 729 O O . SER A 1 93 ? -14.227 6.125 0.115 1 74.75 93 SER A O 1
ATOM 731 N N . PHE A 1 94 ? -13.484 6.828 2.012 1 73.25 94 PHE A N 1
ATOM 732 C CA . PHE A 1 94 ? -13.656 5.555 2.699 1 73.25 94 PHE A CA 1
ATOM 733 C C . PHE A 1 94 ? -15.102 5.086 2.627 1 73.25 94 PHE A C 1
ATOM 735 O O . PHE A 1 94 ? -15.367 3.914 2.346 1 73.25 94 PHE A O 1
ATOM 742 N N . SER A 1 95 ? -15.945 6.055 2.828 1 76.88 95 SER A N 1
ATOM 743 C CA . SER A 1 95 ? -17.375 5.723 2.846 1 76.88 95 SER A CA 1
ATOM 744 C C . SER A 1 95 ? -17.844 5.27 1.469 1 76.88 95 SER A C 1
ATOM 746 O O . SER A 1 95 ? -18.594 4.293 1.353 1 76.88 95 SER A O 1
ATOM 748 N N . GLU A 1 96 ? -17.453 5.969 0.513 1 73.12 96 GLU A N 1
ATOM 749 C CA . GLU A 1 96 ? -17.812 5.602 -0.854 1 73.12 96 GLU A CA 1
ATOM 750 C C . GLU A 1 96 ? -17.266 4.227 -1.219 1 73.12 96 GLU A C 1
ATOM 752 O O . GLU A 1 96 ? -17.953 3.422 -1.844 1 73.12 96 GLU A O 1
ATOM 757 N N . MET A 1 97 ? -16.109 3.99 -0.821 1 71.62 97 MET A N 1
ATOM 758 C CA . MET A 1 97 ? -15.469 2.709 -1.101 1 71.62 97 MET A CA 1
ATOM 759 C C . MET A 1 97 ? -16.234 1.563 -0.448 1 71.62 97 MET A C 1
ATOM 761 O O . MET A 1 97 ? -16.531 0.557 -1.097 1 71.62 97 MET A O 1
ATOM 765 N N . LEU A 1 98 ? -16.625 1.744 0.814 1 73.5 98 LEU A N 1
ATOM 766 C CA . LEU A 1 98 ? -17.359 0.712 1.537 1 73.5 98 LEU A CA 1
ATOM 767 C C . LEU A 1 98 ? -18.703 0.455 0.888 1 73.5 98 LEU A C 1
ATOM 769 O O . LEU A 1 98 ? -19.094 -0.698 0.692 1 73.5 98 LEU A O 1
ATOM 773 N N . ARG A 1 99 ? -19.312 1.538 0.531 1 72.75 99 ARG A N 1
ATOM 774 C CA . ARG A 1 99 ? -20.625 1.411 -0.095 1 72.75 99 ARG A CA 1
ATOM 775 C C . ARG A 1 99 ? -20.531 0.662 -1.42 1 72.75 99 ARG A C 1
ATOM 777 O O . ARG A 1 99 ? -21.391 -0.174 -1.729 1 72.75 99 ARG A O 1
ATOM 784 N N . SER A 1 100 ? -19.562 1.026 -2.141 1 66.56 100 SER A N 1
ATOM 785 C CA . SER A 1 100 ? -19.375 0.384 -3.436 1 66.56 100 SER A CA 1
ATOM 786 C C . SER A 1 100 ? -19.141 -1.116 -3.281 1 66.56 100 SER A C 1
ATOM 788 O O . SER A 1 100 ? -19.391 -1.886 -4.215 1 66.56 100 SER A O 1
ATOM 790 N N . LYS A 1 101 ? -18.797 -1.483 -2.098 1 64.88 101 LYS A N 1
ATOM 791 C CA . LYS A 1 101 ? -18.531 -2.896 -1.836 1 64.88 101 LYS A CA 1
ATOM 792 C C . LYS A 1 101 ? -19.688 -3.535 -1.078 1 64.88 101 LYS A C 1
ATOM 794 O O . LYS A 1 101 ? -19.594 -4.684 -0.64 1 64.88 101 LYS A O 1
ATOM 799 N N . GLY A 1 102 ? -20.734 -2.746 -0.866 1 66.19 102 GLY A N 1
ATOM 800 C CA . GLY A 1 102 ? -21.953 -3.275 -0.295 1 66.19 102 GLY A CA 1
ATOM 801 C C . GLY A 1 102 ? -22 -3.182 1.219 1 66.19 102 GLY A C 1
ATOM 802 O O . GLY A 1 102 ? -22.875 -3.779 1.858 1 66.19 102 GLY A O 1
ATOM 803 N N . PHE A 1 103 ? -21.094 -2.516 1.754 1 72.25 103 PHE A N 1
ATOM 804 C CA . PHE A 1 103 ? -21.062 -2.352 3.203 1 72.25 103 PHE A CA 1
ATOM 805 C C . PHE A 1 103 ? -21.75 -1.05 3.609 1 72.25 103 PHE A C 1
ATOM 807 O O . PHE A 1 103 ? -21.938 -0.159 2.779 1 72.25 103 PHE A O 1
ATOM 814 N N . VAL A 1 104 ? -22.203 -1.019 4.879 1 78.31 104 VAL A N 1
ATOM 815 C CA . VAL A 1 104 ? -22.703 0.224 5.453 1 78.31 104 VAL A CA 1
ATOM 816 C C . VAL A 1 104 ? -21.594 0.94 6.207 1 78.31 104 VAL A C 1
ATOM 818 O O . VAL A 1 104 ? -21.109 0.443 7.223 1 78.31 104 VAL A O 1
ATOM 821 N N . PRO A 1 105 ? -21.188 2.045 5.684 1 83.69 105 PRO A N 1
ATOM 822 C CA . PRO A 1 105 ? -20.141 2.781 6.383 1 83.69 105 PRO A CA 1
ATOM 823 C C . PRO A 1 105 ? -20.609 3.355 7.719 1 83.69 105 PRO A C 1
ATOM 825 O O . PRO A 1 105 ? -21.781 3.732 7.859 1 83.69 105 PRO A O 1
ATOM 828 N N . GLY A 1 106 ? -19.766 3.352 8.695 1 86.81 106 GLY A N 1
ATOM 829 C CA . GLY A 1 106 ? -20 3.961 9.992 1 86.81 106 GLY A CA 1
ATOM 830 C C . GLY A 1 106 ? -18.781 4.617 10.586 1 86.81 106 GLY A C 1
ATOM 831 O O . GLY A 1 106 ? -17.656 4.406 10.102 1 86.81 106 GLY A O 1
ATOM 832 N N . SER A 1 107 ? -19.031 5.531 11.508 1 91.44 107 SER A N 1
ATOM 833 C CA . SER A 1 107 ? -17.938 6.203 12.219 1 91.44 107 SER A CA 1
ATOM 834 C C . SER A 1 107 ? -18.266 6.383 13.695 1 91.44 107 SER A C 1
ATOM 836 O O . SER A 1 107 ? -19.422 6.594 14.062 1 91.44 107 SER A O 1
ATOM 838 N N . GLN A 1 108 ? -17.359 6.129 14.508 1 94.81 108 GLN A N 1
ATOM 839 C CA . GLN A 1 108 ? -17.406 6.512 15.914 1 94.81 108 GLN A CA 1
ATOM 840 C C . GLN A 1 108 ? -16.344 7.547 16.25 1 94.81 108 GLN A C 1
ATOM 842 O O . GLN A 1 108 ? -15.148 7.242 16.203 1 94.81 108 GLN A O 1
ATOM 847 N N . TRP A 1 109 ? -16.75 8.703 16.625 1 96.62 109 TRP A N 1
ATOM 848 C CA . TRP A 1 109 ? -15.828 9.797 16.906 1 96.62 109 TRP A CA 1
ATOM 849 C C . TRP A 1 109 ? -15.188 9.633 18.281 1 96.62 109 TRP A C 1
ATOM 851 O O . TRP A 1 109 ? -15.875 9.375 19.266 1 96.62 109 TRP A O 1
ATOM 861 N N . LEU A 1 110 ? -13.914 9.758 18.25 1 96.88 110 LEU A N 1
ATOM 862 C CA . LEU A 1 110 ? -13.148 9.672 19.484 1 96.88 110 LEU A CA 1
ATOM 863 C C . LEU A 1 110 ? -12.672 11.055 19.922 1 96.88 110 LEU A C 1
ATOM 865 O O . LEU A 1 110 ? -12.609 11.352 21.125 1 96.88 110 LEU A O 1
ATOM 869 N N . GLU A 1 111 ? -12.203 11.844 19 1 96.56 111 GLU A N 1
ATOM 870 C CA . GLU A 1 111 ? -11.727 13.203 19.234 1 96.56 111 GLU A CA 1
ATOM 871 C C . GLU A 1 111 ? -12.156 14.141 18.109 1 96.56 111 GLU A C 1
ATOM 873 O O . GLU A 1 111 ? -12.156 13.758 16.938 1 96.56 111 GLU A O 1
ATOM 878 N N . ARG A 1 112 ? -12.578 15.281 18.484 1 97.06 112 ARG A N 1
ATOM 879 C CA . ARG A 1 112 ? -12.859 16.406 17.594 1 97.06 112 ARG A CA 1
ATOM 880 C C . ARG A 1 112 ? -12.633 17.734 18.312 1 97.06 112 ARG A C 1
ATOM 882 O O . ARG A 1 112 ? -13.375 18.078 19.234 1 97.06 112 ARG A O 1
ATOM 889 N N . HIS A 1 113 ? -11.617 18.438 17.953 1 97.06 113 HIS A N 1
ATOM 890 C CA . HIS A 1 113 ? -11.367 19.703 18.641 1 97.06 113 HIS A CA 1
ATOM 891 C C . HIS A 1 113 ? -10.391 20.578 17.844 1 97.06 113 HIS A C 1
ATOM 893 O O . HIS A 1 113 ? -9.727 20.094 16.938 1 97.06 113 HIS A O 1
ATOM 899 N N . ILE A 1 114 ? -10.375 21.828 18.25 1 97.5 114 ILE A N 1
ATOM 900 C CA . ILE A 1 114 ? -9.422 22.781 17.688 1 97.5 114 ILE A CA 1
ATOM 901 C C . ILE A 1 114 ? -8.164 22.812 18.562 1 97.5 114 ILE A C 1
ATOM 903 O O . ILE A 1 114 ? -8.258 22.828 19.797 1 97.5 114 ILE A O 1
ATOM 907 N N . THR A 1 115 ? -7.035 22.797 17.891 1 96 115 THR A N 1
ATOM 908 C CA . THR A 1 115 ? -5.777 22.812 18.625 1 96 115 THR A CA 1
ATOM 909 C C . THR A 1 115 ? -4.664 23.438 17.781 1 96 115 THR A C 1
ATOM 911 O O . THR A 1 115 ? -4.898 23.844 16.656 1 96 115 THR A O 1
ATOM 914 N N . LEU A 1 116 ? -3.502 23.594 18.406 1 93.19 116 LEU A N 1
ATOM 915 C CA . LEU A 1 116 ? -2.326 24.047 17.656 1 93.19 116 LEU A CA 1
ATOM 916 C C . LEU A 1 116 ? -1.702 22.875 16.891 1 93.19 116 LEU A C 1
ATOM 918 O O . LEU A 1 116 ? -1.658 21.75 17.391 1 93.19 116 LEU A O 1
ATOM 922 N N . PRO A 1 117 ? -1.219 23.188 15.703 1 89.56 117 PRO A N 1
ATOM 923 C CA . PRO A 1 117 ? -0.608 22.125 14.891 1 89.56 117 PRO A CA 1
ATOM 924 C C . PRO A 1 117 ? 0.755 21.688 15.43 1 89.56 117 PRO A C 1
ATOM 926 O O . PRO A 1 117 ? 1.434 22.469 16.109 1 89.56 117 PRO A O 1
ATOM 929 N N . SER A 1 118 ? 1.091 20.422 15.148 1 84.69 118 SER A N 1
ATOM 930 C CA . SER A 1 118 ? 2.471 19.969 15.32 1 84.69 118 SER A CA 1
ATOM 931 C C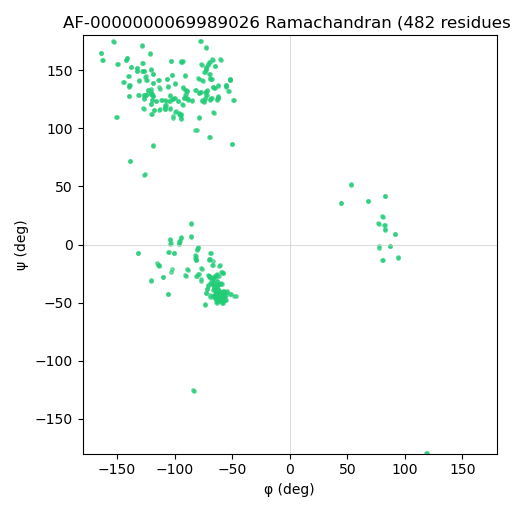 . SER A 1 118 ? 3.375 20.547 14.234 1 84.69 118 SER A C 1
ATOM 933 O O . SER A 1 118 ? 2.893 21.094 13.242 1 84.69 118 SER A O 1
ATOM 935 N N . HIS A 1 119 ? 4.656 20.375 14.414 1 75.5 119 HIS A N 1
ATOM 936 C CA . HIS A 1 119 ? 5.602 20.844 13.406 1 75.5 119 HIS A CA 1
ATOM 937 C C . HIS A 1 119 ? 5.391 20.125 12.078 1 75.5 119 HIS A C 1
ATOM 939 O O . HIS A 1 119 ? 5.422 20.75 11.016 1 75.5 119 HIS A O 1
ATOM 945 N N . GLU A 1 120 ? 5.121 18.859 12.203 1 75.44 120 GLU A N 1
ATOM 946 C CA . GLU A 1 120 ? 4.887 18.062 10.992 1 75.44 120 GLU A CA 1
ATOM 947 C C . GLU A 1 120 ? 3.635 18.547 10.266 1 75.44 120 GLU A C 1
ATOM 949 O O . GLU A 1 120 ? 3.633 18.656 9.039 1 75.44 120 GLU A O 1
ATOM 954 N N . GLU A 1 121 ? 2.664 18.797 10.961 1 84.19 121 GLU A N 1
ATOM 955 C CA . GLU A 1 121 ? 1.409 19.266 10.383 1 84.19 121 GLU A CA 1
ATOM 956 C C . GLU A 1 121 ? 1.575 20.625 9.719 1 84.19 121 GLU A C 1
ATOM 958 O O . GLU A 1 121 ? 1.01 20.891 8.656 1 84.19 121 GLU A O 1
ATOM 963 N N . LEU A 1 122 ? 2.326 21.5 10.375 1 80.69 122 LEU A N 1
ATOM 964 C CA . LEU A 1 122 ? 2.596 22.828 9.836 1 80.69 122 LEU A CA 1
ATOM 965 C C . LEU A 1 122 ? 3.264 22.719 8.469 1 80.69 122 LEU A C 1
ATOM 967 O O . LEU A 1 122 ? 2.877 23.422 7.527 1 80.69 122 LEU A O 1
ATOM 971 N N . ILE A 1 123 ? 4.117 21.828 8.43 1 74.31 123 ILE A N 1
ATOM 972 C CA . ILE A 1 123 ? 4.895 21.656 7.211 1 74.31 123 ILE A CA 1
ATOM 973 C C . ILE A 1 123 ? 4.027 21.016 6.133 1 74.31 123 ILE A C 1
ATOM 975 O O . ILE A 1 123 ? 3.91 21.547 5.023 1 74.31 123 ILE A O 1
ATOM 979 N N . ARG A 1 124 ? 3.375 19.906 6.453 1 79.81 124 ARG A N 1
ATOM 980 C CA . ARG A 1 124 ? 2.648 19.109 5.473 1 79.81 124 ARG A CA 1
ATOM 981 C C . ARG A 1 124 ? 1.443 19.859 4.93 1 79.81 124 ARG A C 1
ATOM 983 O O . ARG A 1 124 ? 1.071 19.703 3.768 1 79.81 124 ARG A O 1
ATOM 990 N N . LEU A 1 125 ? 0.915 20.766 5.785 1 86.88 125 LEU A N 1
ATOM 991 C CA . LEU A 1 125 ? -0.273 21.516 5.379 1 86.88 125 LEU A CA 1
ATOM 992 C C . LEU A 1 125 ? 0.087 22.938 4.984 1 86.88 125 LEU A C 1
ATOM 994 O O . LEU A 1 125 ? -0.794 23.734 4.664 1 86.88 125 LEU A O 1
ATOM 998 N N . ALA A 1 126 ? 1.334 23.266 5.047 1 77.75 126 ALA A N 1
ATOM 999 C CA . ALA A 1 126 ? 1.827 24.594 4.684 1 77.75 126 ALA A CA 1
ATOM 1000 C C . ALA A 1 126 ? 1.068 25.688 5.43 1 77.75 126 ALA A C 1
ATOM 1002 O O . ALA A 1 126 ? 0.593 26.641 4.82 1 77.75 126 ALA A O 1
ATOM 1003 N N . LEU A 1 127 ? 0.996 25.547 6.68 1 82.88 127 LEU A N 1
ATOM 1004 C CA . LEU A 1 127 ? 0.22 26.469 7.496 1 82.88 127 LEU A CA 1
ATOM 1005 C C . LEU A 1 127 ? 1.099 27.609 8.016 1 82.88 127 LEU A C 1
ATOM 1007 O O . LEU A 1 127 ? 2.322 27.469 8.078 1 82.88 127 LEU A O 1
ATOM 1011 N N . SER A 1 128 ? 0.371 28.703 8.344 1 77.25 128 SER A N 1
ATOM 1012 C CA . SER A 1 128 ? 1.053 29.766 9.062 1 77.25 128 SER A CA 1
ATOM 1013 C C . SER A 1 128 ? 1.322 29.375 10.508 1 77.25 128 SER A C 1
ATOM 1015 O O . SER A 1 128 ? 0.591 28.562 11.086 1 77.25 128 SER A O 1
ATOM 1017 N N . PRO A 1 129 ? 2.357 29.891 11.086 1 73.25 129 PRO A N 1
ATOM 1018 C CA . PRO A 1 129 ? 2.703 29.547 12.461 1 73.25 129 PRO A CA 1
ATOM 1019 C C . PRO A 1 129 ? 1.579 29.859 13.453 1 73.25 129 PRO A C 1
ATOM 1021 O O . PRO A 1 129 ? 1.513 29.25 14.523 1 73.25 129 PRO A O 1
ATOM 1024 N N . SER A 1 130 ? 0.78 30.734 13.102 1 83 130 SER A N 1
ATOM 1025 C CA . SER A 1 130 ? -0.281 31.141 14.023 1 83 130 SER A CA 1
ATOM 1026 C C . SER A 1 130 ? -1.579 30.391 13.727 1 83 130 SER A C 1
ATOM 1028 O O . SER A 1 130 ? -2.582 30.578 14.414 1 83 130 SER A O 1
ATOM 1030 N N . ALA A 1 131 ? -1.5 29.562 12.852 1 87.88 131 ALA A N 1
ATOM 1031 C CA . ALA A 1 131 ? -2.719 28.891 12.422 1 87.88 131 ALA A CA 1
ATOM 1032 C C . ALA A 1 131 ? -3.164 27.859 13.461 1 87.88 131 ALA A C 1
ATOM 1034 O O . ALA A 1 131 ? -2.344 27.344 14.227 1 87.88 131 ALA A O 1
ATOM 1035 N N . GLU A 1 132 ? -4.484 27.672 13.539 1 95.38 132 GLU A N 1
ATOM 1036 C CA . GLU A 1 132 ? -5.055 26.547 14.289 1 95.38 132 GLU A CA 1
ATOM 1037 C C . GLU A 1 132 ? -5.52 25.438 13.352 1 95.38 132 GLU A C 1
ATOM 1039 O O . GLU A 1 132 ? -5.734 25.672 12.156 1 95.38 132 GLU A O 1
ATOM 1044 N N . VAL A 1 133 ? -5.605 24.25 13.969 1 96.81 133 VAL A N 1
ATOM 1045 C CA . VAL A 1 133 ? -6.082 23.125 13.164 1 96.81 133 VAL A CA 1
ATOM 1046 C C . VAL A 1 133 ? -7.23 22.422 13.883 1 96.81 133 VAL A C 1
ATOM 1048 O O . VAL A 1 133 ? -7.336 22.484 15.109 1 96.81 133 VAL A O 1
ATOM 1051 N N . ALA A 1 134 ? -8.094 21.891 13.094 1 97.75 134 ALA A N 1
ATOM 1052 C CA . ALA A 1 134 ? -9.07 20.922 13.586 1 97.75 134 ALA A CA 1
ATOM 1053 C C . ALA A 1 134 ? -8.492 19.5 13.602 1 97.75 134 ALA A C 1
ATOM 1055 O O . ALA A 1 134 ? -8.008 19.016 12.57 1 97.75 134 ALA A O 1
ATOM 1056 N N . ARG A 1 135 ? -8.523 18.891 14.742 1 96.75 135 ARG A N 1
ATOM 1057 C CA . ARG A 1 135 ? -8.047 17.516 14.891 1 96.75 135 ARG A CA 1
ATOM 1058 C C . ARG A 1 135 ? -9.211 16.547 15.102 1 96.75 135 ARG A C 1
ATOM 1060 O O . ARG A 1 135 ? -10.039 16.766 16 1 96.75 135 ARG A O 1
ATOM 1067 N N . LEU A 1 136 ? -9.227 15.602 14.234 1 97.31 136 LEU A N 1
ATOM 1068 C CA . LEU A 1 136 ? -10.297 14.609 14.258 1 97.31 136 LEU A CA 1
ATOM 1069 C C . LEU A 1 136 ? -9.727 13.203 14.445 1 97.31 136 LEU A C 1
ATOM 1071 O O . LEU A 1 136 ? -8.703 12.859 13.859 1 97.31 136 LEU A O 1
ATOM 1075 N N . LYS A 1 137 ? -10.297 12.43 15.328 1 97.19 137 LYS A N 1
ATOM 1076 C CA . LYS A 1 137 ? -9.992 11.016 15.508 1 97.19 137 LYS A CA 1
ATOM 1077 C C . LYS A 1 137 ? -11.266 10.18 15.57 1 97.19 137 LYS A C 1
ATOM 1079 O O . LYS A 1 137 ? -12.195 10.508 16.312 1 97.19 137 LYS A O 1
ATOM 1084 N N . ARG A 1 138 ? -11.281 9.156 14.758 1 96.81 138 ARG A N 1
ATOM 1085 C CA . ARG A 1 138 ? -12.492 8.344 14.742 1 96.81 138 ARG A CA 1
ATOM 1086 C C . ARG A 1 138 ? -12.172 6.887 14.406 1 96.81 138 ARG A C 1
ATOM 1088 O O . ARG A 1 138 ? -11.117 6.598 13.836 1 96.81 138 ARG A O 1
ATOM 1095 N N . LEU A 1 139 ? -13.062 6.035 14.859 1 95.5 139 LEU A N 1
ATOM 1096 C CA . LEU A 1 139 ? -13.078 4.656 14.391 1 95.5 139 LEU A CA 1
ATOM 1097 C C . LEU A 1 139 ? -13.938 4.512 13.148 1 95.5 139 LEU A C 1
ATOM 1099 O O . LEU A 1 139 ? -15.078 4.996 13.109 1 95.5 139 LEU A O 1
ATOM 1103 N N . ARG A 1 140 ? -13.344 3.992 12.133 1 92.12 140 ARG A N 1
ATOM 1104 C CA . ARG A 1 140 ? -14.094 3.695 10.914 1 92.12 140 ARG A CA 1
ATOM 1105 C C . ARG A 1 140 ? -14.656 2.279 10.953 1 92.12 140 ARG A C 1
ATOM 1107 O O . ARG A 1 140 ? -13.93 1.323 11.227 1 92.12 140 ARG A O 1
ATOM 1114 N N . LYS A 1 141 ? -15.898 2.23 10.617 1 88.5 141 LYS A N 1
ATOM 1115 C CA . LYS A 1 141 ? -16.578 0.945 10.773 1 88.5 141 LYS A CA 1
ATOM 1116 C C . LYS A 1 141 ? -17.234 0.512 9.461 1 88.5 141 LYS A C 1
ATOM 1118 O O . LYS A 1 141 ? -17.641 1.353 8.664 1 88.5 141 LYS A O 1
ATOM 1123 N N . ALA A 1 142 ? -17.219 -0.774 9.219 1 79.19 142 ALA A N 1
ATOM 1124 C CA . ALA A 1 142 ? -18.047 -1.438 8.211 1 79.19 142 ALA A CA 1
ATOM 1125 C C . ALA A 1 142 ? -19.031 -2.41 8.859 1 79.19 142 ALA A C 1
ATOM 1127 O O . ALA A 1 142 ? -18.609 -3.385 9.5 1 79.19 142 ALA A O 1
ATOM 1128 N N . ASP A 1 143 ? -20.281 -2.258 8.625 1 75.81 143 ASP A N 1
ATOM 1129 C CA . ASP A 1 143 ? -21.312 -3.074 9.258 1 75.81 143 ASP A CA 1
ATOM 1130 C C . ASP A 1 143 ? -21.047 -3.248 10.75 1 75.81 143 ASP A C 1
ATOM 1132 O O . ASP A 1 143 ? -21.047 -4.371 11.258 1 75.81 143 ASP A O 1
ATOM 1136 N N . ASP A 1 144 ? -20.547 -2.32 11.461 1 80.38 144 ASP A N 1
ATOM 1137 C CA . ASP A 1 144 ? -20.344 -2.211 12.898 1 80.38 144 ASP A CA 1
ATOM 1138 C C . ASP A 1 144 ? -19.016 -2.822 13.32 1 80.38 144 ASP A C 1
ATOM 1140 O O . ASP A 1 144 ? -18.719 -2.908 14.516 1 80.38 144 ASP A O 1
ATOM 1144 N N . THR A 1 145 ? -18.359 -3.326 12.359 1 80.62 145 THR A N 1
ATOM 1145 C CA . THR A 1 145 ? -17.016 -3.811 12.641 1 80.62 145 THR A CA 1
ATOM 1146 C C . THR A 1 145 ? 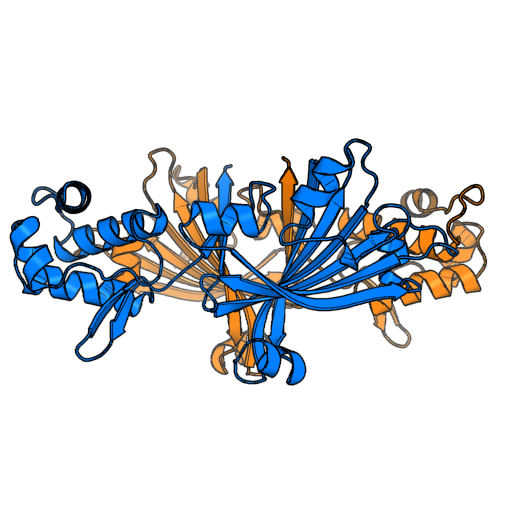-15.984 -2.701 12.445 1 80.62 145 THR A C 1
ATOM 1148 O O . THR A 1 145 ? -15.992 -2.012 11.422 1 80.62 145 THR A O 1
ATOM 1151 N N . VAL A 1 146 ? -15.117 -2.586 13.453 1 89.38 146 VAL A N 1
ATOM 1152 C CA . VAL A 1 146 ? -14.07 -1.572 13.344 1 89.38 146 VAL A CA 1
ATOM 1153 C C . VAL A 1 146 ? -13.016 -2.021 12.328 1 89.38 146 VAL A C 1
ATOM 1155 O O . VAL A 1 146 ? -12.445 -3.104 12.469 1 89.38 146 VAL A O 1
ATOM 1158 N N . MET A 1 147 ? -12.789 -1.151 11.367 1 86.06 147 MET A N 1
ATOM 1159 C CA . MET A 1 147 ? -11.859 -1.509 10.297 1 86.06 147 MET A CA 1
ATOM 1160 C C . MET A 1 147 ? -10.578 -0.69 10.398 1 86.06 147 MET A C 1
ATOM 1162 O O . MET A 1 147 ? -9.516 -1.131 9.953 1 86.06 147 MET A O 1
ATOM 1166 N N . ALA A 1 148 ? -10.734 0.462 10.953 1 92.62 148 ALA A N 1
ATOM 1167 C CA . ALA A 1 148 ? -9.57 1.354 10.938 1 92.62 148 ALA A CA 1
ATOM 1168 C C . ALA A 1 148 ? -9.727 2.471 11.961 1 92.62 148 ALA A C 1
ATOM 1170 O O . ALA A 1 148 ? -10.828 2.729 12.453 1 92.62 148 ALA A O 1
ATOM 1171 N N . ILE A 1 149 ? -8.617 3.012 12.312 1 96 149 ILE A N 1
ATOM 1172 C CA . ILE A 1 149 ? -8.555 4.281 13.031 1 96 149 ILE A CA 1
ATOM 1173 C C . ILE A 1 149 ? -8.141 5.395 12.07 1 96 149 ILE A C 1
ATOM 1175 O O . ILE A 1 149 ? -7.141 5.27 11.352 1 96 149 ILE A O 1
ATOM 1179 N N . GLU A 1 150 ? -8.875 6.383 12.062 1 95.81 150 GLU A N 1
ATOM 1180 C CA . GLU A 1 150 ? -8.562 7.508 11.188 1 95.81 150 GLU A CA 1
ATOM 1181 C C . GLU A 1 150 ? -8.305 8.781 11.984 1 95.81 150 GLU A C 1
ATOM 1183 O O . GLU A 1 150 ? -9.102 9.141 12.859 1 95.81 150 GLU A O 1
ATOM 1188 N N . MET A 1 151 ? -7.234 9.359 11.719 1 96.5 151 MET A N 1
ATOM 1189 C CA . MET A 1 151 ? -6.867 10.641 12.305 1 96.5 151 MET A CA 1
ATOM 1190 C C . MET A 1 151 ? -6.656 11.695 11.227 1 96.5 151 MET A C 1
ATOM 1192 O O . MET A 1 151 ? -5.785 11.547 10.367 1 96.5 151 MET A O 1
ATOM 1196 N N . SER A 1 152 ? -7.414 12.734 11.312 1 96.81 152 SER A N 1
ATOM 1197 C CA . SER A 1 152 ? -7.355 13.766 10.281 1 96.81 152 SER A CA 1
ATOM 1198 C C . SER A 1 152 ? -7.062 15.133 10.891 1 96.81 152 SER A C 1
ATOM 1200 O O . SER A 1 152 ? -7.551 15.453 11.969 1 96.81 152 SER A O 1
ATOM 1202 N N . THR A 1 153 ? -6.297 15.852 10.203 1 97.06 153 THR A N 1
ATOM 1203 C CA . THR A 1 153 ? -5.984 17.234 10.547 1 97.06 153 THR A CA 1
ATOM 1204 C C . THR A 1 153 ? -6.301 18.172 9.383 1 97.06 153 THR A C 1
ATOM 1206 O O . THR A 1 153 ? -5.883 17.922 8.25 1 97.06 153 THR A O 1
ATOM 1209 N N . LEU A 1 154 ? -7.039 19.203 9.656 1 97.12 154 LEU A N 1
ATOM 1210 C CA . LEU A 1 154 ? -7.383 20.25 8.688 1 97.12 154 LEU A CA 1
ATOM 1211 C C . LEU A 1 154 ? -7.164 21.641 9.273 1 97.12 154 LEU A C 1
ATOM 1213 O O . LEU A 1 154 ? -7.293 21.828 10.484 1 97.12 154 LEU A O 1
ATOM 1217 N N . PRO A 1 155 ? -6.875 22.562 8.344 1 95.69 155 PRO A N 1
ATOM 1218 C CA . PRO A 1 155 ? -6.902 23.938 8.852 1 95.69 155 PRO A CA 1
ATOM 1219 C C . PRO A 1 155 ? -8.234 24.297 9.508 1 95.69 155 PRO A C 1
ATOM 1221 O O . PRO A 1 155 ? -9.297 24.016 8.953 1 95.69 155 PRO A O 1
ATOM 1224 N N . ALA A 1 156 ? -8.125 24.969 10.648 1 96.25 156 ALA A N 1
ATOM 1225 C CA . ALA A 1 156 ? -9.336 25.312 11.383 1 96.25 156 ALA A CA 1
ATOM 1226 C C . ALA A 1 156 ? -10.219 26.25 10.562 1 96.25 156 ALA A C 1
ATOM 1228 O O . ALA A 1 156 ? -11.438 26.281 10.734 1 96.25 156 ALA A O 1
ATOM 1229 N N . THR A 1 157 ? -9.656 26.984 9.68 1 94.5 157 THR A N 1
ATOM 1230 C CA . THR A 1 157 ? -10.406 27.906 8.836 1 94.5 157 THR A CA 1
ATOM 1231 C C . THR A 1 157 ? -11.375 27.156 7.934 1 94.5 157 THR A C 1
ATOM 1233 O O . THR A 1 157 ? -12.422 27.672 7.559 1 94.5 157 THR A O 1
ATOM 1236 N N . LEU A 1 158 ? -11.094 25.953 7.617 1 94.56 158 LEU A N 1
ATOM 1237 C CA . LEU A 1 158 ? -11.953 25.125 6.766 1 94.56 158 LEU A CA 1
ATOM 1238 C C . LEU A 1 158 ? -12.961 24.359 7.598 1 94.56 158 LEU A C 1
ATOM 1240 O O . LEU A 1 158 ? -14.016 23.953 7.09 1 94.56 158 LEU A O 1
ATOM 1244 N N . LEU A 1 159 ? -12.555 24.125 8.812 1 95.38 159 LEU A N 1
ATOM 1245 C CA . LEU A 1 159 ? -13.406 23.359 9.711 1 95.38 159 LEU A CA 1
ATOM 1246 C C . LEU A 1 159 ? -13.406 23.953 11.109 1 95.38 159 LEU A C 1
ATOM 1248 O O . LEU A 1 159 ? -12.906 23.344 12.055 1 95.38 159 LEU A O 1
ATOM 1252 N N . PRO A 1 160 ? -14.031 25.047 11.234 1 95.38 160 PRO A N 1
ATOM 1253 C CA . PRO A 1 160 ? -14.023 25.734 12.531 1 95.38 160 PRO A CA 1
ATOM 1254 C C . PRO A 1 160 ? -14.844 24.984 13.594 1 95.38 160 PRO A C 1
ATOM 1256 O O . PRO A 1 160 ? -14.602 25.156 14.789 1 95.38 160 PRO A O 1
ATOM 1259 N N . GLU A 1 161 ? -15.836 24.234 13.148 1 96.38 161 GLU A N 1
ATOM 1260 C CA . GLU A 1 161 ? -16.656 23.422 14.039 1 96.38 161 GLU A CA 1
ATOM 1261 C C . GLU A 1 161 ? -16.547 21.938 13.703 1 96.38 161 GLU A C 1
ATOM 1263 O O . GLU A 1 161 ? -17.438 21.375 13.055 1 96.38 161 GLU A O 1
ATOM 1268 N N . PRO A 1 162 ? -15.523 21.328 14.281 1 96.19 162 PRO A N 1
ATOM 1269 C CA . PRO A 1 162 ? -15.258 19.938 13.906 1 96.19 162 PRO A CA 1
ATOM 1270 C C . PRO A 1 162 ? -16.438 19.016 14.211 1 96.19 162 PRO A C 1
ATOM 1272 O O . PRO A 1 162 ? -16.578 17.969 13.578 1 96.19 162 PRO A O 1
ATOM 1275 N N . GLU A 1 163 ? -17.312 19.375 15.141 1 94.12 163 GLU A N 1
ATOM 1276 C CA . GLU A 1 163 ? -18.453 18.547 15.539 1 94.12 163 GLU A CA 1
ATOM 1277 C C . GLU A 1 163 ? -19.5 18.484 14.43 1 94.12 163 GLU A C 1
ATOM 1279 O O . GLU A 1 163 ? -20.391 17.641 14.477 1 94.12 163 GLU A O 1
ATOM 1284 N N . LYS A 1 164 ? -19.359 19.312 13.484 1 91.69 164 LYS A N 1
ATOM 1285 C CA . LYS A 1 164 ? -20.359 19.375 12.414 1 91.69 164 LYS A CA 1
ATOM 1286 C C . LYS A 1 164 ? -20.109 18.281 11.367 1 91.69 164 LYS A C 1
ATOM 1288 O O . LYS A 1 164 ? -20.969 18.016 10.531 1 91.69 164 LYS A O 1
ATOM 1293 N N . ILE A 1 165 ? -18.984 17.703 11.453 1 90.81 165 ILE A N 1
ATOM 1294 C CA . ILE A 1 165 ? -18.703 16.656 10.469 1 90.81 165 ILE A CA 1
ATOM 1295 C C . ILE A 1 165 ? -19.531 15.414 10.773 1 90.81 165 ILE A C 1
ATOM 1297 O O . ILE A 1 165 ? -19.578 14.953 11.914 1 90.81 165 ILE A O 1
ATOM 1301 N N . GLY A 1 166 ? -20.172 14.992 9.805 1 86.44 166 GLY A N 1
ATOM 1302 C CA . GLY A 1 166 ? -20.875 13.734 9.914 1 86.44 166 GLY A CA 1
ATOM 1303 C C . GLY A 1 166 ? -20 12.523 9.656 1 86.44 166 GLY A C 1
ATOM 1304 O O . GLY A 1 166 ? -18.906 12.406 10.219 1 86.44 166 GLY A O 1
ATOM 1305 N N . ASP A 1 167 ? -20.453 11.633 8.688 1 82 167 ASP A N 1
ATOM 1306 C CA . ASP A 1 167 ? -19.766 10.367 8.453 1 82 167 ASP A CA 1
ATOM 1307 C C . ASP A 1 167 ? -18.656 10.531 7.418 1 82 167 ASP A C 1
ATOM 1309 O O . ASP A 1 167 ? -17.703 9.75 7.387 1 82 167 ASP A O 1
ATOM 1313 N N . SER A 1 168 ? -18.844 11.586 6.66 1 87.19 168 SER A N 1
ATOM 1314 C CA . SER A 1 168 ? -17.891 11.727 5.562 1 87.19 168 SER A CA 1
ATOM 1315 C C . SER A 1 168 ? -17.234 13.102 5.578 1 87.19 168 SER A C 1
ATOM 1317 O O . SER A 1 168 ? -17.906 14.117 5.387 1 87.19 168 SER A O 1
ATOM 1319 N N . LEU A 1 169 ? -15.922 13.094 5.773 1 91.12 169 LEU A N 1
ATOM 1320 C CA . LEU A 1 169 ? -15.141 14.32 5.68 1 91.12 169 LEU A CA 1
ATOM 1321 C C . LEU A 1 169 ? -15.227 14.914 4.277 1 91.12 169 LEU A C 1
ATOM 1323 O O . LEU A 1 169 ? -15.398 16.125 4.121 1 91.12 169 LEU A O 1
ATOM 1327 N N . TYR A 1 170 ? -15.219 14.078 3.312 1 90 170 TYR A N 1
ATOM 1328 C CA . TYR A 1 170 ? -15.203 14.547 1.931 1 90 170 TYR A CA 1
ATOM 1329 C C . TYR A 1 170 ? -16.547 15.141 1.538 1 90 170 TYR A C 1
ATOM 1331 O O . TYR A 1 170 ? -16.609 16.125 0.801 1 90 170 TYR A O 1
ATOM 1339 N N . GLU A 1 171 ? -17.562 14.531 2.014 1 87.75 171 GLU A N 1
ATOM 1340 C CA . GLU A 1 171 ? -18.891 15.117 1.782 1 87.75 171 GLU A CA 1
ATOM 1341 C C . GLU A 1 171 ? -18.984 16.516 2.385 1 87.75 171 GLU A C 1
ATOM 1343 O O . GLU A 1 171 ? -19.547 17.422 1.773 1 87.75 171 GLU A O 1
ATOM 1348 N N . TYR A 1 172 ? -18.531 16.703 3.539 1 92.12 172 TYR A N 1
ATOM 1349 C CA . TYR A 1 172 ? -18.531 18 4.18 1 92.12 172 TYR A CA 1
ATOM 1350 C C . TYR A 1 172 ? -17.75 19.016 3.348 1 92.12 172 TYR A C 1
ATOM 1352 O O . TYR A 1 172 ? -18.25 20.109 3.064 1 92.12 172 TYR A O 1
ATOM 1360 N N . LEU A 1 173 ? -16.516 18.625 2.961 1 93.75 173 LEU A N 1
ATOM 1361 C CA . LEU A 1 173 ? -15.672 19.531 2.197 1 93.75 173 LEU A CA 1
ATOM 1362 C C . LEU A 1 173 ? -16.312 19.891 0.863 1 93.75 173 LEU A C 1
ATOM 1364 O O . LEU A 1 173 ? -16.234 21.031 0.424 1 93.75 173 LEU A O 1
ATOM 1368 N N . ASP A 1 174 ? -16.922 18.922 0.24 1 91.5 174 ASP A N 1
ATOM 1369 C CA . ASP A 1 174 ? -17.672 19.203 -0.98 1 91.5 174 ASP A CA 1
ATOM 1370 C C . ASP A 1 174 ? -18.781 20.234 -0.723 1 91.5 174 ASP A C 1
ATOM 1372 O O . ASP A 1 174 ? -18.969 21.156 -1.518 1 91.5 174 ASP A O 1
ATOM 1376 N N . GLY A 1 175 ? -19.453 20.078 0.285 1 93.5 175 GLY A N 1
ATOM 1377 C CA . GLY A 1 175 ? -20.578 20.938 0.638 1 93.5 175 GLY A CA 1
ATOM 1378 C C . GLY A 1 175 ? -20.188 22.391 0.835 1 93.5 175 GLY A C 1
ATOM 1379 O O . GLY A 1 175 ? -20.984 23.281 0.557 1 93.5 175 GLY A O 1
ATOM 1380 N N . ILE A 1 176 ? -19.047 22.609 1.327 1 94.56 176 ILE A N 1
ATOM 1381 C CA . ILE A 1 176 ? -18.641 24 1.574 1 94.56 176 ILE A CA 1
ATOM 1382 C C . ILE A 1 176 ? -17.844 24.516 0.38 1 94.56 176 ILE A C 1
ATOM 1384 O O . ILE A 1 176 ? -17.234 25.578 0.46 1 94.56 176 ILE A O 1
ATOM 1388 N N . GLY A 1 177 ? -17.766 23.719 -0.707 1 95.31 177 GLY A N 1
ATOM 1389 C CA . GLY A 1 177 ? -17.141 24.156 -1.947 1 95.31 177 GLY A CA 1
ATOM 1390 C C . GLY A 1 177 ? -15.625 24.078 -1.92 1 95.31 177 GLY A C 1
ATOM 1391 O O . GLY A 1 177 ? -14.945 24.844 -2.598 1 95.31 177 GLY A O 1
ATOM 1392 N N . ARG A 1 178 ? -15.078 23.25 -1.113 1 95.44 178 ARG A N 1
ATOM 1393 C CA . ARG A 1 178 ? -13.641 23.047 -1.007 1 95.44 178 ARG A CA 1
ATOM 1394 C C . ARG A 1 178 ? -13.281 21.578 -1.167 1 95.44 178 ARG A C 1
ATOM 1396 O O . ARG A 1 178 ? -12.664 20.984 -0.28 1 95.44 178 ARG A O 1
ATOM 1403 N N . PRO A 1 179 ? -13.617 21.016 -2.275 1 94.12 179 PRO A N 1
ATOM 1404 C CA . PRO A 1 179 ? -13.352 19.578 -2.488 1 94.12 179 PRO A CA 1
ATOM 1405 C C . PRO A 1 179 ? -11.867 19.266 -2.615 1 94.12 179 PRO A C 1
ATOM 1407 O O . PRO A 1 179 ? -11.109 20.047 -3.201 1 94.12 179 PRO A O 1
ATOM 1410 N N . VAL A 1 180 ? -11.492 18.109 -2.049 1 92.81 180 VAL A N 1
ATOM 1411 C CA . VAL A 1 180 ? -10.172 17.547 -2.338 1 92.81 180 VAL A CA 1
ATOM 1412 C C . VAL A 1 180 ? -10.156 16.953 -3.746 1 92.81 180 VAL A C 1
ATOM 1414 O O . VAL A 1 180 ? -10.938 16.047 -4.055 1 92.81 180 VAL A O 1
ATOM 1417 N N . VAL A 1 181 ? -9.266 17.406 -4.594 1 87 181 VAL A N 1
ATOM 1418 C CA . VAL A 1 181 ? -9.305 16.953 -5.98 1 87 181 VAL A CA 1
ATOM 1419 C C . VAL A 1 181 ? -8.062 16.109 -6.281 1 87 181 VAL A C 1
ATOM 1421 O O . VAL A 1 181 ? -8.008 15.414 -7.301 1 87 181 VAL A O 1
ATOM 1424 N N . ARG A 1 182 ? -7.094 16.219 -5.492 1 84.31 182 ARG A N 1
ATOM 1425 C CA . ARG A 1 182 ? -5.852 15.461 -5.602 1 84.31 182 ARG A CA 1
ATOM 1426 C C . ARG A 1 182 ? -5.348 15.031 -4.23 1 84.31 182 ARG A C 1
ATOM 1428 O O . ARG A 1 182 ? -5.543 15.742 -3.24 1 84.31 182 ARG A O 1
ATOM 1435 N N . ALA A 1 183 ? -4.746 13.836 -4.219 1 87 183 ALA A N 1
ATOM 1436 C CA . ALA A 1 183 ? -4.195 13.375 -2.947 1 87 183 ALA A CA 1
ATOM 1437 C C . ALA A 1 183 ? -2.91 12.578 -3.166 1 87 183 ALA A C 1
ATOM 1439 O O . ALA A 1 183 ? -2.768 11.883 -4.172 1 87 183 ALA A O 1
ATOM 1440 N N . LEU A 1 184 ? -1.987 12.797 -2.334 1 80.75 184 LEU A N 1
ATOM 1441 C CA . LEU A 1 184 ? -0.805 11.945 -2.24 1 80.75 184 LEU A CA 1
ATOM 1442 C C . LEU A 1 184 ? -0.914 10.992 -1.057 1 80.75 184 LEU A C 1
ATOM 1444 O O . LEU A 1 184 ? -1.156 11.422 0.073 1 80.75 184 LEU A O 1
ATOM 1448 N N . GLN A 1 185 ? -0.772 9.75 -1.388 1 85 185 GLN A N 1
ATOM 1449 C CA . GLN A 1 185 ? -0.959 8.727 -0.362 1 85 185 GLN A CA 1
ATOM 1450 C C . GLN A 1 185 ? 0.309 7.906 -0.17 1 85 185 GLN A C 1
ATOM 1452 O O . GLN A 1 185 ? 0.883 7.402 -1.14 1 85 185 GLN A O 1
ATOM 1457 N N . HIS A 1 186 ? 0.733 7.898 1.06 1 83.88 186 HIS A N 1
ATOM 1458 C CA . HIS A 1 186 ? 1.862 7.066 1.453 1 83.88 186 HIS A CA 1
ATOM 1459 C C . HIS A 1 186 ? 1.398 5.852 2.254 1 83.88 186 HIS A C 1
ATOM 1461 O O . HIS A 1 186 ? 0.54 5.973 3.131 1 83.88 186 HIS A O 1
ATOM 1467 N N . ILE A 1 187 ? 1.962 4.699 1.906 1 85.62 187 ILE A N 1
ATOM 1468 C CA . ILE A 1 187 ? 1.568 3.457 2.564 1 85.62 187 ILE A CA 1
ATOM 1469 C C . ILE A 1 187 ? 2.779 2.828 3.25 1 85.62 187 ILE A C 1
ATOM 1471 O O . ILE A 1 187 ? 3.838 2.678 2.637 1 85.62 187 ILE A O 1
ATOM 1475 N N . ARG A 1 188 ? 2.605 2.492 4.504 1 87.06 188 ARG A N 1
ATOM 1476 C CA . ARG A 1 188 ? 3.643 1.825 5.285 1 87.06 188 ARG A CA 1
ATOM 1477 C C . ARG A 1 188 ? 3.041 0.765 6.199 1 87.06 188 ARG A C 1
ATOM 1479 O O . ARG A 1 188 ? 1.832 0.759 6.441 1 87.06 188 ARG A O 1
ATOM 1486 N N . ALA A 1 189 ? 3.943 -0.127 6.598 1 91.5 189 ALA A N 1
ATOM 1487 C CA . ALA A 1 189 ? 3.547 -1.095 7.617 1 91.5 189 ALA A CA 1
ATOM 1488 C C . ALA A 1 189 ? 4.039 -0.668 9 1 91.5 189 ALA A C 1
ATOM 1490 O O . ALA A 1 189 ? 5.152 -0.16 9.141 1 91.5 189 ALA A O 1
ATOM 1491 N N . ILE A 1 190 ? 3.176 -0.844 9.977 1 92.62 190 ILE A N 1
ATOM 1492 C CA . ILE A 1 190 ? 3.555 -0.501 11.344 1 92.62 190 ILE A CA 1
ATOM 1493 C C . ILE A 1 190 ? 3.061 -1.583 12.297 1 92.62 190 ILE A C 1
ATOM 1495 O O . ILE A 1 190 ? 2.098 -2.295 12 1 92.62 190 ILE A O 1
ATOM 1499 N N . ASN A 1 191 ? 3.779 -1.706 13.422 1 95.69 191 ASN A N 1
ATOM 1500 C CA . ASN A 1 191 ? 3.258 -2.549 14.492 1 95.69 191 ASN A CA 1
ATOM 1501 C C . ASN A 1 191 ? 2.23 -1.804 15.344 1 95.69 191 ASN A C 1
ATOM 1503 O O . ASN A 1 191 ? 2.469 -0.669 15.766 1 95.69 191 ASN A O 1
ATOM 1507 N N . ALA A 1 192 ? 1.102 -2.459 15.602 1 96.06 192 ALA A N 1
ATOM 1508 C CA . ALA A 1 192 ? 0.044 -1.856 16.406 1 96.06 192 ALA A CA 1
ATOM 1509 C C . ALA A 1 192 ? 0.528 -1.581 17.828 1 96.06 192 ALA A C 1
ATOM 1511 O O . ALA A 1 192 ? 0.997 -2.49 18.516 1 96.06 192 ALA A O 1
ATOM 1512 N N . SER A 1 193 ? 0.404 -0.318 18.25 1 96.25 193 SER A N 1
ATOM 1513 C CA . SER A 1 193 ? 0.616 -0.014 19.656 1 96.25 193 SER A CA 1
ATOM 1514 C C . SER A 1 193 ? -0.463 -0.648 20.531 1 96.25 193 SER A C 1
ATOM 1516 O O . SER A 1 193 ? -1.533 -1.01 20.047 1 96.25 193 SER A O 1
ATOM 1518 N N . PRO A 1 194 ? -0.152 -0.817 21.812 1 96.81 194 PRO A N 1
ATOM 1519 C CA . PRO A 1 194 ? -1.195 -1.361 22.688 1 96.81 194 PRO A CA 1
ATOM 1520 C C . PRO A 1 194 ? -2.494 -0.56 22.625 1 96.81 194 PRO A C 1
ATOM 1522 O O . PRO A 1 194 ? -3.582 -1.141 22.594 1 96.81 194 PRO A O 1
ATOM 1525 N N . ASP A 1 195 ? -2.426 0.774 22.562 1 95.94 195 ASP A N 1
ATOM 1526 C CA . ASP A 1 195 ? -3.607 1.628 22.5 1 95.94 195 ASP A CA 1
ATOM 1527 C C . ASP A 1 195 ? -4.391 1.383 21.203 1 95.94 195 ASP A C 1
ATOM 1529 O O . ASP A 1 195 ? -5.609 1.189 21.234 1 95.94 195 ASP A O 1
ATOM 1533 N N . PHE A 1 196 ? -3.713 1.405 20.156 1 94.75 196 PHE A N 1
ATOM 1534 C CA . PHE A 1 196 ? -4.375 1.188 18.875 1 94.75 196 PHE A CA 1
ATOM 1535 C C . PHE A 1 196 ? -4.957 -0.217 18.797 1 94.75 196 PHE A C 1
ATOM 1537 O O . PHE A 1 196 ? -6.074 -0.405 18.312 1 94.75 196 PHE A O 1
ATOM 1544 N N . ALA A 1 197 ? -4.176 -1.183 19.25 1 95.5 197 ALA A N 1
ATOM 1545 C CA . ALA A 1 197 ? -4.633 -2.57 19.25 1 95.5 197 ALA A CA 1
ATOM 1546 C C . ALA A 1 197 ? -5.945 -2.713 20.016 1 95.5 197 ALA A C 1
ATOM 1548 O O . ALA A 1 197 ? -6.867 -3.393 19.547 1 95.5 197 ALA A O 1
ATOM 1549 N N . ALA A 1 198 ? -5.992 -2.084 21.078 1 95.62 198 ALA A N 1
ATOM 1550 C CA . ALA A 1 198 ? -7.195 -2.139 21.906 1 95.62 198 ALA A CA 1
ATOM 1551 C C . ALA A 1 198 ? -8.383 -1.503 21.188 1 95.62 198 ALA A C 1
ATOM 1553 O O . ALA A 1 198 ? -9.5 -2.023 21.234 1 95.62 198 ALA A O 1
ATOM 1554 N N . LEU A 1 199 ? -8.148 -0.422 20.5 1 94.25 199 LEU A N 1
ATOM 1555 C CA . LEU A 1 199 ? -9.203 0.314 19.828 1 94.25 199 LEU A CA 1
ATOM 1556 C C . LEU A 1 199 ? -9.797 -0.511 18.688 1 94.25 199 LEU A C 1
ATOM 1558 O O . LEU A 1 199 ? -11 -0.441 18.422 1 94.25 199 LEU A O 1
ATOM 1562 N N . VAL A 1 200 ? -8.977 -1.291 18.016 1 91.38 200 VAL A N 1
ATOM 1563 C CA . VAL A 1 200 ? -9.453 -1.969 16.812 1 91.38 200 VAL A CA 1
ATOM 1564 C C . VAL A 1 200 ? -9.672 -3.449 17.109 1 91.38 200 VAL A C 1
ATOM 1566 O O . VAL A 1 200 ? -10.164 -4.191 16.266 1 91.38 200 VAL A O 1
ATOM 1569 N N . GLY A 1 201 ? -9.312 -3.924 18.25 1 90.5 201 GLY A N 1
ATOM 1570 C CA . GLY A 1 201 ? -9.602 -5.289 18.656 1 90.5 201 GLY A CA 1
ATOM 1571 C C . GLY A 1 201 ? -8.609 -6.297 18.125 1 90.5 201 GLY A C 1
ATOM 1572 O O . GLY A 1 201 ? -9 -7.367 17.641 1 90.5 201 GLY A O 1
ATOM 1573 N N . ILE A 1 202 ? -7.344 -5.973 18.141 1 91 202 ILE A N 1
ATOM 1574 C CA . ILE A 1 202 ? -6.301 -6.898 17.703 1 91 202 ILE A CA 1
ATOM 1575 C C . ILE A 1 202 ? -5.227 -7.008 18.781 1 91 202 ILE A C 1
ATOM 1577 O O . ILE A 1 202 ? -5.273 -6.297 19.781 1 91 202 ILE A O 1
ATOM 1581 N N . GLU A 1 203 ? -4.289 -7.98 18.578 1 95.06 203 GLU A N 1
ATOM 1582 C CA . GLU A 1 203 ? -3.197 -8.133 19.547 1 95.06 203 GLU A CA 1
ATOM 1583 C C . GLU A 1 203 ? -2.154 -7.031 19.359 1 95.06 203 GLU A C 1
ATOM 1585 O O . GLU A 1 203 ? -1.812 -6.664 18.234 1 95.06 203 GLU A O 1
ATOM 1590 N N . PRO A 1 204 ? -1.64 -6.551 20.531 1 96.75 204 PRO A N 1
ATOM 1591 C CA . PRO A 1 204 ? -0.527 -5.605 20.406 1 96.75 204 PRO A CA 1
ATOM 1592 C C . PRO A 1 204 ? 0.634 -6.172 19.594 1 96.75 204 PRO A C 1
ATOM 1594 O O . PRO A 1 204 ? 0.956 -7.355 19.703 1 96.75 204 PRO A O 1
ATOM 1597 N N . GLY A 1 205 ? 1.158 -5.32 18.734 1 96.19 205 GLY A N 1
ATOM 1598 C CA . GLY A 1 205 ? 2.285 -5.754 17.922 1 96.19 205 GLY A CA 1
ATOM 1599 C C . GLY A 1 205 ? 1.872 -6.297 16.562 1 96.19 205 GLY A C 1
ATOM 1600 O O . GLY A 1 205 ? 2.713 -6.484 15.68 1 96.19 205 GLY A O 1
ATOM 1601 N N . THR A 1 206 ? 0.593 -6.523 16.359 1 95.38 206 THR A N 1
ATOM 1602 C CA . THR A 1 206 ? 0.096 -6.977 15.07 1 95.38 206 THR A CA 1
ATOM 1603 C C . THR A 1 206 ? 0.382 -5.938 13.992 1 95.38 206 THR A C 1
ATOM 1605 O O . THR A 1 206 ? 0.229 -4.738 14.219 1 95.38 206 THR A O 1
ATOM 1608 N N . ALA A 1 207 ? 0.818 -6.414 12.867 1 94.81 207 ALA A N 1
ATOM 1609 C CA . ALA A 1 207 ? 1.116 -5.508 11.758 1 94.81 207 ALA A CA 1
ATOM 1610 C C . ALA A 1 207 ? -0.155 -4.852 11.227 1 94.81 207 ALA A C 1
ATOM 1612 O O . ALA A 1 207 ? -1.187 -5.512 11.078 1 94.81 207 ALA A O 1
ATOM 1613 N N . MET A 1 208 ? -0.092 -3.564 10.992 1 93.44 208 MET A N 1
ATOM 1614 C CA . MET A 1 208 ? -1.155 -2.762 10.391 1 93.44 208 MET A CA 1
ATOM 1615 C C . MET A 1 208 ? -0.628 -1.96 9.203 1 93.44 208 MET A C 1
ATOM 1617 O O . MET A 1 208 ? 0.57 -1.687 9.117 1 93.44 208 MET A O 1
ATOM 1621 N N . LEU A 1 209 ? -1.535 -1.63 8.352 1 90.81 209 LEU A N 1
ATOM 1622 C CA . LEU A 1 209 ? -1.203 -0.681 7.297 1 90.81 209 LEU A CA 1
ATOM 1623 C C . LEU A 1 209 ? -1.477 0.751 7.746 1 90.81 209 LEU A C 1
ATOM 1625 O O . LEU A 1 209 ? -2.543 1.042 8.289 1 90.81 209 LEU A O 1
ATOM 1629 N N . LEU A 1 210 ? -0.494 1.521 7.621 1 91.69 210 LEU A N 1
ATOM 1630 C CA . LEU A 1 210 ? -0.665 2.955 7.828 1 91.69 210 LEU A CA 1
ATOM 1631 C C . LEU A 1 210 ? -0.687 3.697 6.496 1 91.69 210 LEU A C 1
ATOM 1633 O O . LEU A 1 210 ? 0.291 3.66 5.746 1 91.69 210 LEU A O 1
ATOM 1637 N N . MET A 1 211 ? -1.732 4.281 6.227 1 88.75 211 MET A N 1
ATOM 1638 C CA . MET A 1 211 ? -1.881 5.113 5.035 1 88.75 211 MET A CA 1
ATOM 1639 C C . MET A 1 211 ? -1.937 6.594 5.41 1 88.75 211 MET A C 1
ATOM 1641 O O . MET A 1 211 ? -2.84 7.02 6.133 1 88.75 211 MET A O 1
ATOM 1645 N N . THR A 1 212 ? -0.998 7.344 4.977 1 89.69 212 THR A N 1
ATOM 1646 C CA . THR A 1 212 ? -0.97 8.789 5.188 1 89.69 212 THR A CA 1
ATOM 1647 C C . THR A 1 212 ? -1.345 9.531 3.908 1 89.69 212 THR A C 1
ATOM 1649 O O . THR A 1 212 ? -0.688 9.367 2.877 1 89.69 212 THR A O 1
ATOM 1652 N N . ARG A 1 213 ? -2.357 10.336 4.039 1 90 213 ARG A N 1
ATOM 1653 C CA . ARG A 1 213 ? -2.879 11.039 2.871 1 90 213 ARG A CA 1
ATOM 1654 C C . ARG A 1 213 ? -2.793 12.547 3.057 1 90 213 ARG A C 1
ATOM 1656 O O . ARG A 1 213 ? -3.156 13.07 4.113 1 90 213 ARG A O 1
ATOM 1663 N N . VAL A 1 214 ? -2.23 13.18 2.098 1 88.81 214 VAL A N 1
ATOM 1664 C CA . VAL A 1 214 ? -2.34 14.633 1.991 1 88.81 214 VAL A CA 1
ATOM 1665 C C . VAL A 1 214 ? -3.268 14.992 0.834 1 88.81 214 VAL A C 1
ATOM 1667 O O . VAL A 1 214 ? -3.025 14.602 -0.31 1 88.81 214 VAL A O 1
ATOM 1670 N N . GLY A 1 215 ? -4.301 15.672 1.194 1 92.25 215 GLY A N 1
ATOM 1671 C CA . GLY A 1 215 ? -5.266 16.078 0.189 1 92.25 215 GLY A CA 1
ATOM 1672 C C . GLY A 1 215 ? -5.129 17.531 -0.213 1 92.25 215 GLY A C 1
ATOM 1673 O O . GLY A 1 215 ? -4.855 18.391 0.628 1 92.25 215 GLY A O 1
ATOM 1674 N N . TYR A 1 216 ? -5.414 17.75 -1.492 1 89.12 216 TYR A N 1
ATOM 1675 C CA . TYR A 1 216 ? -5.18 19.078 -2.053 1 89.12 216 TYR A CA 1
ATOM 1676 C C . TYR A 1 216 ? -6.438 19.609 -2.729 1 89.12 216 TYR A C 1
ATOM 1678 O O . TYR A 1 216 ? -7.203 18.859 -3.32 1 89.12 216 TYR A O 1
ATOM 1686 N N . LEU A 1 217 ? -6.484 20.938 -2.646 1 91.44 217 LEU A N 1
ATOM 1687 C CA . LEU A 1 217 ? -7.457 21.641 -3.479 1 91.44 217 LEU A CA 1
ATOM 1688 C C . LEU A 1 217 ? -6.969 21.734 -4.922 1 91.44 217 LEU A C 1
ATOM 1690 O O . LEU A 1 217 ? -5.863 21.281 -5.234 1 91.44 217 LEU A O 1
ATOM 1694 N N . GLU A 1 218 ? -7.836 22.281 -5.801 1 86.38 218 GLU A N 1
ATOM 1695 C CA . GLU A 1 218 ? -7.52 22.438 -7.215 1 86.38 218 GLU A CA 1
ATOM 1696 C C . GLU A 1 218 ? -6.281 23.312 -7.406 1 86.38 218 GLU A C 1
ATOM 1698 O O . GLU A 1 218 ? -5.504 23.109 -8.336 1 86.38 218 GLU A O 1
ATOM 1703 N N . ASP A 1 219 ? -6.125 24.25 -6.539 1 83.62 219 ASP A N 1
ATOM 1704 C CA . ASP A 1 219 ? -5.008 25.172 -6.672 1 83.62 219 ASP A CA 1
ATOM 1705 C C . ASP A 1 219 ? -3.748 24.609 -6.02 1 83.62 219 ASP A C 1
ATOM 1707 O O . ASP A 1 219 ? -2.773 25.344 -5.809 1 83.62 219 ASP A O 1
ATOM 1711 N N . ASN A 1 220 ? -3.818 23.391 -5.602 1 84.38 220 ASN A N 1
ATOM 1712 C CA . ASN A 1 220 ? -2.697 22.641 -5.039 1 84.38 220 ASN A CA 1
ATOM 1713 C C . ASN A 1 220 ? -2.408 23.062 -3.602 1 84.38 220 ASN A C 1
ATOM 1715 O O . ASN A 1 220 ? -1.316 22.812 -3.086 1 84.38 220 ASN A O 1
ATOM 1719 N N . THR A 1 221 ? -3.387 23.703 -2.998 1 86.25 221 THR A N 1
ATOM 1720 C CA . THR A 1 221 ? -3.281 23.984 -1.567 1 86.25 221 THR A CA 1
ATOM 1721 C C . THR A 1 221 ? -3.562 22.719 -0.759 1 86.25 221 THR A C 1
ATOM 1723 O O . THR A 1 221 ? -4.617 22.094 -0.91 1 86.25 221 THR A O 1
ATOM 1726 N N . PRO A 1 222 ? -2.611 22.312 0.108 1 90.31 222 PRO A N 1
ATOM 1727 C CA . PRO A 1 222 ? -2.904 21.172 0.971 1 90.31 222 PRO A CA 1
ATOM 1728 C C . PRO A 1 222 ? -3.891 21.516 2.086 1 90.31 222 PRO A C 1
ATOM 1730 O O . PRO A 1 222 ? -3.719 22.516 2.785 1 90.31 222 PRO A O 1
ATOM 1733 N N . ILE A 1 223 ? -4.926 20.703 2.262 1 94.56 223 ILE A N 1
ATOM 1734 C CA . ILE A 1 223 ? -5.938 21.094 3.236 1 94.56 223 ILE A CA 1
ATOM 1735 C C . ILE A 1 223 ? -6.254 19.922 4.156 1 94.56 223 ILE A C 1
ATOM 1737 O O . ILE A 1 223 ? -6.988 20.062 5.133 1 94.56 223 ILE A O 1
ATOM 1741 N N . GLU A 1 224 ? -5.73 18.766 3.875 1 95 224 GLU A N 1
ATOM 1742 C CA . GLU A 1 224 ? -6.035 17.578 4.656 1 95 224 GLU A CA 1
ATOM 1743 C C . GLU A 1 224 ? -4.781 16.734 4.879 1 95 224 GLU A C 1
ATOM 1745 O O . GLU A 1 224 ? -4.039 16.453 3.936 1 95 224 GLU A O 1
ATOM 1750 N N . LEU A 1 225 ? -4.535 16.422 6.082 1 95.06 225 LEU A N 1
ATOM 1751 C CA . LEU A 1 225 ? -3.588 15.383 6.473 1 95.06 225 LEU A CA 1
ATOM 1752 C C . LEU A 1 225 ? -4.285 14.281 7.27 1 95.06 225 LEU A C 1
ATOM 1754 O O . LEU A 1 225 ? -4.773 14.531 8.375 1 95.06 225 LEU A O 1
ATOM 1758 N N . THR A 1 226 ? -4.348 13.141 6.664 1 95.25 226 THR A N 1
ATOM 1759 C CA . THR A 1 226 ? -5.086 12.062 7.305 1 95.25 226 THR A CA 1
ATOM 1760 C C . THR A 1 226 ? -4.223 10.805 7.422 1 95.25 226 THR A C 1
ATOM 1762 O O . THR A 1 226 ? -3.633 10.359 6.438 1 95.25 226 THR A O 1
ATOM 1765 N N . ASP A 1 227 ? -4.113 10.305 8.625 1 94.56 227 ASP A N 1
ATOM 1766 C CA . ASP A 1 227 ? -3.545 8.992 8.875 1 94.56 227 ASP A CA 1
ATOM 1767 C C . ASP A 1 227 ? -4.641 7.949 9.094 1 94.56 227 ASP A C 1
ATOM 1769 O O . ASP A 1 227 ? -5.547 8.156 9.906 1 94.56 227 ASP A O 1
ATOM 1773 N N . THR A 1 228 ? -4.539 6.93 8.328 1 92.69 228 THR A N 1
ATOM 1774 C CA . THR A 1 228 ? -5.473 5.824 8.492 1 92.69 228 THR A CA 1
ATOM 1775 C C . THR A 1 228 ? -4.734 4.543 8.867 1 92.69 228 THR A C 1
ATOM 1777 O O . THR A 1 228 ? -3.895 4.059 8.102 1 92.69 228 THR A O 1
ATOM 1780 N N . TYR A 1 229 ? -5.039 4.098 10.039 1 94.12 229 TYR A N 1
ATOM 1781 C CA . TYR A 1 229 ? -4.512 2.826 10.516 1 94.12 229 TYR A CA 1
ATOM 1782 C C . TYR A 1 229 ? -5.5 1.693 10.258 1 94.12 229 TYR A C 1
ATOM 1784 O O . TYR A 1 229 ? -6.543 1.609 10.906 1 94.12 229 TYR A O 1
ATOM 1792 N N . CYS A 1 230 ? -5.121 0.819 9.367 1 90.56 230 CYS A N 1
ATOM 1793 C CA . CYS A 1 230 ? -6.062 -0.178 8.875 1 90.56 230 CYS A CA 1
ATOM 1794 C C . CYS A 1 230 ? -5.746 -1.557 9.445 1 90.56 230 CYS A C 1
ATOM 1796 O O . CYS A 1 230 ? -4.578 -1.932 9.555 1 90.56 230 CYS A O 1
ATOM 1798 N N . ARG A 1 231 ? -6.902 -2.221 9.703 1 85.06 231 ARG A N 1
ATOM 1799 C CA . ARG A 1 231 ? -6.75 -3.639 10.016 1 85.06 231 ARG A CA 1
ATOM 1800 C C . ARG A 1 231 ? -6.371 -4.434 8.766 1 85.06 231 ARG A C 1
ATOM 1802 O O . ARG A 1 231 ? -6.953 -4.238 7.699 1 85.06 231 ARG A O 1
ATOM 1809 N N . ASN A 1 232 ? -5.363 -5.242 8.992 1 75.81 232 ASN A N 1
ATOM 1810 C CA . ASN A 1 232 ? -4.809 -5.988 7.871 1 75.81 232 ASN A CA 1
ATOM 1811 C C . ASN A 1 232 ? -5.773 -7.066 7.383 1 75.81 232 ASN A C 1
ATOM 1813 O O . ASN A 1 232 ? -5.656 -7.543 6.25 1 75.81 232 ASN A O 1
ATOM 1817 N N . ASP A 1 233 ? -6.551 -7.527 8.172 1 66.94 233 ASP A N 1
ATOM 1818 C CA . ASP A 1 233 ? -7.43 -8.633 7.809 1 66.94 233 ASP A CA 1
ATOM 1819 C C . ASP A 1 233 ? -8.641 -8.133 7.023 1 66.94 233 ASP A C 1
ATOM 1821 O O . ASP A 1 233 ? -9.414 -8.938 6.488 1 66.94 233 ASP A O 1
ATOM 1825 N N . TYR A 1 234 ? -8.719 -6.801 6.902 1 63.94 234 TYR A N 1
ATOM 1826 C CA . TYR A 1 234 ? -9.914 -6.305 6.23 1 63.94 234 TYR A CA 1
ATOM 1827 C C . TYR A 1 234 ? -9.539 -5.512 4.98 1 63.94 234 TYR A C 1
ATOM 1829 O O . TYR A 1 234 ? -10.328 -5.426 4.035 1 63.94 234 TYR A O 1
ATOM 1837 N N . TYR A 1 235 ? -8.438 -4.91 5.043 1 63.91 235 TYR A N 1
ATOM 1838 C CA . TYR A 1 235 ? -8.094 -3.994 3.959 1 63.91 235 TYR A CA 1
ATOM 1839 C C . TYR A 1 235 ? -6.977 -4.57 3.096 1 63.91 235 TYR A C 1
ATOM 1841 O O . TYR A 1 235 ? -5.938 -4.992 3.611 1 63.91 235 TYR A O 1
ATOM 1849 N N . ASP A 1 236 ? -7.383 -4.746 1.846 1 67.31 236 ASP A N 1
ATOM 1850 C CA . ASP A 1 236 ? -6.352 -4.973 0.838 1 67.31 236 ASP A CA 1
ATOM 1851 C C . ASP A 1 236 ? -6.25 -3.787 -0.121 1 67.31 236 ASP A C 1
ATOM 1853 O O . ASP A 1 236 ? -7.27 -3.25 -0.558 1 67.31 236 ASP A O 1
ATOM 1857 N N . PHE A 1 237 ? -5.031 -3.301 -0.169 1 76.5 237 PHE A N 1
ATOM 1858 C CA . PHE A 1 237 ? -4.824 -2.25 -1.158 1 76.5 237 PHE A CA 1
ATOM 1859 C C . PHE A 1 237 ? -4.383 -2.842 -2.492 1 76.5 237 PHE A C 1
ATOM 1861 O O . PHE A 1 237 ? -3.549 -3.75 -2.529 1 76.5 237 PHE A O 1
ATOM 1868 N N . VAL A 1 238 ? -5.125 -2.391 -3.504 1 75.56 238 VAL A N 1
ATOM 1869 C CA . VAL A 1 238 ? -4.809 -2.922 -4.828 1 75.56 238 VAL A CA 1
ATOM 1870 C C . VAL A 1 238 ? -4.492 -1.773 -5.781 1 75.56 238 VAL A C 1
ATOM 1872 O O . VAL A 1 238 ? -5.168 -0.74 -5.766 1 75.56 238 VAL A O 1
ATOM 1875 N N . ALA A 1 239 ? -3.439 -1.937 -6.484 1 73.88 239 ALA A N 1
ATOM 1876 C CA . ALA A 1 239 ? -3.062 -0.998 -7.539 1 73.88 239 ALA A CA 1
ATOM 1877 C C . ALA A 1 239 ? -2.832 -1.722 -8.859 1 73.88 239 ALA A C 1
ATOM 1879 O O . ALA A 1 239 ? -2.24 -2.803 -8.891 1 73.88 239 ALA A O 1
ATOM 1880 N N . GLU A 1 240 ? -3.527 -1.17 -9.852 1 75.75 240 GLU A N 1
ATOM 1881 C CA . GLU A 1 240 ? -3.229 -1.654 -11.195 1 75.75 240 GLU A CA 1
ATOM 1882 C C . GLU A 1 240 ? -2.15 -0.804 -11.859 1 75.75 240 GLU A C 1
ATOM 1884 O O . GLU A 1 240 ? -2.23 0.426 -11.859 1 75.75 240 GLU A O 1
ATOM 1889 N N . LEU A 1 241 ? -1.14 -1.489 -12.297 1 75.62 241 LEU A N 1
ATOM 1890 C CA . LEU A 1 241 ? -0.029 -0.811 -12.953 1 75.62 241 LEU A CA 1
ATOM 1891 C C . LEU A 1 241 ? 0.052 -1.203 -14.43 1 75.62 241 LEU A C 1
ATOM 1893 O O . LEU A 1 241 ? -0.304 -2.324 -14.797 1 75.62 241 LEU A O 1
ATOM 1897 N N . ARG A 1 242 ? 0.365 -0.253 -15.195 1 75.69 242 ARG A N 1
ATOM 1898 C CA . ARG A 1 242 ? 0.525 -0.492 -16.625 1 75.69 242 ARG A CA 1
ATOM 1899 C C . ARG A 1 242 ? 1.832 0.105 -17.141 1 75.69 242 ARG A C 1
ATOM 1901 O O . ARG A 1 242 ? 2.303 1.118 -16.609 1 75.69 242 ARG A O 1
ATOM 1908 N N . ARG A 1 243 ? 2.49 -0.601 -18.031 1 72.75 243 ARG A N 1
ATOM 1909 C CA . ARG A 1 243 ? 3.703 -0.085 -18.656 1 72.75 243 ARG A CA 1
ATOM 1910 C C . ARG A 1 243 ? 3.373 0.99 -19.688 1 72.75 243 ARG A C 1
ATOM 1912 O O . ARG A 1 243 ? 2.334 0.923 -20.359 1 72.75 243 ARG A O 1
ATOM 1919 N N . MET B 1 1 ? 26.312 22.438 -6.086 1 47.06 1 MET B N 1
ATOM 1920 C CA . MET B 1 1 ? 26.312 23.719 -5.398 1 47.06 1 MET B CA 1
ATOM 1921 C C . MET B 1 1 ? 25.016 24.484 -5.668 1 47.06 1 MET B C 1
ATOM 1923 O O . MET B 1 1 ? 24.422 25.062 -4.754 1 47.06 1 MET B O 1
ATOM 1927 N N . ASP B 1 2 ? 24.531 24.344 -7 1 59.97 2 ASP B N 1
ATOM 1928 C CA . ASP B 1 2 ? 23.406 25.094 -7.547 1 59.97 2 ASP B CA 1
ATOM 1929 C C . ASP B 1 2 ? 22.078 24.547 -7.031 1 59.97 2 ASP B C 1
ATOM 1931 O O . ASP B 1 2 ? 21.141 25.312 -6.773 1 59.97 2 ASP B O 1
ATOM 1935 N N . LYS B 1 3 ? 22 23.328 -6.555 1 68.88 3 LYS B N 1
ATOM 1936 C CA . LYS B 1 3 ? 20.734 22.703 -6.172 1 68.88 3 LYS B CA 1
ATOM 1937 C C . LYS B 1 3 ? 20.312 23.141 -4.773 1 68.88 3 LYS B C 1
ATOM 1939 O O . LYS B 1 3 ? 19.109 23.281 -4.504 1 68.88 3 LYS B O 1
ATOM 1944 N N . ILE B 1 4 ? 21.25 23.484 -3.982 1 76.25 4 ILE B N 1
ATOM 1945 C CA . ILE B 1 4 ? 20.969 23.875 -2.605 1 76.25 4 ILE B CA 1
ATOM 1946 C C . ILE B 1 4 ? 20.406 25.297 -2.58 1 76.25 4 ILE B C 1
ATOM 1948 O O . ILE B 1 4 ? 19.531 25.609 -1.771 1 76.25 4 ILE B O 1
ATOM 1952 N N . LEU B 1 5 ? 20.812 26.109 -3.541 1 78.12 5 LEU B N 1
ATOM 1953 C CA . LEU B 1 5 ? 20.359 27.484 -3.57 1 78.12 5 LEU B CA 1
ATOM 1954 C C . LEU B 1 5 ? 18.859 27.547 -3.857 1 78.12 5 LEU B C 1
ATOM 1956 O O . LEU B 1 5 ? 18.172 28.469 -3.402 1 78.12 5 LEU B O 1
ATOM 1960 N N . ALA B 1 6 ? 18.406 26.578 -4.602 1 79.81 6 ALA B N 1
ATOM 1961 C CA . ALA B 1 6 ? 16.984 26.531 -4.953 1 79.81 6 ALA B CA 1
ATOM 1962 C C . ALA B 1 6 ? 16.125 26.234 -3.729 1 79.81 6 ALA B C 1
ATOM 1964 O O . ALA B 1 6 ? 14.914 26.438 -3.75 1 79.81 6 ALA B O 1
ATOM 1965 N N . LEU B 1 7 ? 16.781 25.938 -2.645 1 83.75 7 LEU B N 1
ATOM 1966 C CA . LEU B 1 7 ? 16.078 25.547 -1.431 1 83.75 7 LEU B CA 1
ATOM 1967 C C . LEU B 1 7 ? 15.906 26.75 -0.499 1 83.75 7 LEU B C 1
ATOM 1969 O O . LEU B 1 7 ? 15.336 26.609 0.588 1 83.75 7 LEU B O 1
ATOM 1973 N N . ARG B 1 8 ? 16.375 27.922 -0.902 1 87.62 8 ARG B N 1
ATOM 1974 C CA . ARG B 1 8 ? 16.344 29.094 -0.036 1 87.62 8 ARG B CA 1
ATOM 1975 C C . ARG B 1 8 ? 14.922 29.469 0.324 1 87.62 8 ARG B C 1
ATOM 1977 O O . ARG B 1 8 ? 14.078 29.641 -0.559 1 87.62 8 ARG B O 1
ATOM 1984 N N . PRO B 1 9 ? 14.727 29.562 1.621 1 86.69 9 PRO B N 1
ATOM 1985 C CA . PRO B 1 9 ? 13.391 30 2.045 1 86.69 9 PRO B CA 1
ATOM 1986 C C . PRO B 1 9 ? 13.078 31.422 1.626 1 86.69 9 PRO B C 1
ATOM 1988 O O . PRO B 1 9 ? 13.992 32.219 1.356 1 86.69 9 PRO B O 1
ATOM 1991 N N . ASP B 1 10 ? 11.812 31.688 1.481 1 82.94 10 ASP B N 1
ATOM 1992 C CA . ASP B 1 10 ? 11.305 33 1.105 1 82.94 10 ASP B CA 1
ATOM 1993 C C . ASP B 1 10 ? 10.883 33.812 2.336 1 82.94 10 ASP B C 1
ATOM 1995 O O . ASP B 1 10 ? 9.844 33.531 2.934 1 82.94 10 ASP B O 1
ATOM 1999 N N . GLU B 1 11 ? 11.539 34.812 2.643 1 81.69 11 GLU B N 1
ATOM 2000 C CA . GLU B 1 11 ? 11.312 35.625 3.84 1 81.69 11 GLU B CA 1
ATOM 2001 C C . GLU B 1 11 ? 9.969 36.344 3.771 1 81.69 11 GLU B C 1
ATOM 2003 O O . GLU B 1 11 ? 9.445 36.781 4.793 1 81.69 11 GLU B O 1
ATOM 2008 N N . SER B 1 12 ? 9.422 36.438 2.57 1 77.88 12 SER B N 1
ATOM 2009 C CA . SER B 1 12 ? 8.172 37.156 2.391 1 77.88 12 SER B CA 1
ATOM 2010 C C . SER B 1 12 ? 6.973 36.312 2.76 1 77.88 12 SER B C 1
ATOM 2012 O O . SER B 1 12 ? 5.863 36.812 2.934 1 77.88 12 SER B O 1
ATOM 2014 N N . GLN B 1 13 ? 7.262 35.094 2.969 1 77.12 13 GLN B N 1
ATOM 2015 C CA . GLN B 1 13 ? 6.164 34.188 3.281 1 77.12 13 GLN B CA 1
ATOM 2016 C C . GLN B 1 13 ? 5.922 34.094 4.789 1 77.12 13 GLN B C 1
ATOM 2018 O O . GLN B 1 13 ? 6.855 34.25 5.578 1 77.12 13 GLN B O 1
ATOM 2023 N N . PRO B 1 14 ? 4.723 33.938 5.176 1 71.44 14 PRO B N 1
ATOM 2024 C CA . PRO B 1 14 ? 4.387 33.906 6.602 1 71.44 14 PRO B CA 1
ATOM 2025 C C . PRO B 1 14 ? 4.918 32.656 7.289 1 71.44 14 PRO B C 1
ATOM 2027 O O . PRO B 1 14 ? 5.078 32.625 8.508 1 71.44 14 PRO B O 1
ATOM 2030 N N . THR B 1 15 ? 5.336 31.734 6.641 1 75 15 THR B N 1
ATOM 2031 C CA . THR B 1 15 ? 5.855 30.484 7.211 1 75 15 THR B CA 1
ATOM 2032 C C . THR B 1 15 ? 7.273 30.688 7.734 1 75 15 THR B C 1
ATOM 2034 O O . THR B 1 15 ? 8.117 31.266 7.051 1 75 15 THR B O 1
ATOM 2037 N N . PRO B 1 16 ? 7.469 30.219 8.969 1 80.75 16 PRO B N 1
ATOM 2038 C CA . PRO B 1 16 ? 8.828 30.344 9.5 1 80.75 16 PRO B CA 1
ATOM 2039 C C . PRO B 1 16 ? 9.883 29.766 8.555 1 80.75 16 PRO B C 1
ATOM 2041 O O . PRO B 1 16 ? 9.633 28.75 7.898 1 80.75 16 PRO B O 1
ATOM 2044 N N . LEU B 1 17 ? 10.938 30.438 8.539 1 86.31 17 LEU B N 1
ATOM 2045 C CA . LEU B 1 17 ? 11.992 30.109 7.586 1 86.31 17 LEU B CA 1
ATOM 2046 C C . LEU B 1 17 ? 12.453 28.672 7.762 1 86.31 17 LEU B C 1
ATOM 2048 O O . LEU B 1 17 ? 12.727 27.969 6.781 1 86.31 17 LEU B O 1
ATOM 2052 N N . TYR B 1 18 ? 12.562 28.203 9.016 1 87.56 18 TYR B N 1
ATOM 2053 C CA . TYR B 1 18 ? 13.062 26.859 9.234 1 87.56 18 TYR B CA 1
ATOM 2054 C C . TYR B 1 18 ? 12.094 25.812 8.68 1 87.56 18 TYR B C 1
ATOM 2056 O O . TYR B 1 18 ? 12.508 24.781 8.164 1 87.56 18 TYR B O 1
ATOM 2064 N N . LEU B 1 19 ? 10.898 26.109 8.742 1 83.88 19 LEU B N 1
ATOM 2065 C CA . LEU B 1 19 ? 9.891 25.203 8.211 1 83.88 19 LEU B CA 1
ATOM 2066 C C . LEU B 1 19 ? 9.906 25.203 6.688 1 83.88 19 LEU B C 1
ATOM 2068 O O . LEU B 1 19 ? 9.734 24.156 6.059 1 83.88 19 LEU B O 1
ATOM 2072 N N . GLN B 1 20 ? 10.047 26.375 6.184 1 83 20 GLN B N 1
ATOM 2073 C CA . GLN B 1 20 ? 10.203 26.469 4.734 1 83 20 GLN B CA 1
ATOM 2074 C C . GLN B 1 20 ? 11.391 25.641 4.25 1 83 20 GLN B C 1
ATOM 2076 O O . GLN B 1 20 ? 11.266 24.875 3.291 1 83 20 GLN B O 1
ATOM 2081 N N . LEU B 1 21 ? 12.406 25.828 4.91 1 87.12 21 LEU B N 1
ATOM 2082 C CA . LEU B 1 21 ? 13.609 25.078 4.539 1 87.12 21 LEU B CA 1
ATOM 2083 C C . LEU B 1 21 ? 13.383 23.578 4.668 1 87.12 21 LEU B C 1
ATOM 2085 O O . LEU B 1 21 ? 13.789 22.812 3.789 1 87.12 21 LEU B O 1
ATOM 2089 N N . ALA B 1 22 ? 12.797 23.172 5.746 1 86 22 ALA B N 1
ATOM 2090 C CA . ALA B 1 22 ? 12.508 21.75 5.949 1 86 22 ALA B CA 1
ATOM 2091 C C . ALA B 1 22 ? 11.672 21.188 4.809 1 86 22 ALA B C 1
ATOM 2093 O O . ALA B 1 22 ? 11.969 20.125 4.281 1 86 22 ALA B O 1
ATOM 2094 N N . ARG B 1 23 ? 10.719 21.906 4.457 1 79.06 23 ARG B N 1
ATOM 2095 C CA . ARG B 1 23 ? 9.844 21.5 3.363 1 79.06 23 ARG B CA 1
ATOM 2096 C C . ARG B 1 23 ? 10.617 21.406 2.053 1 79.06 23 ARG B C 1
ATOM 2098 O O . ARG B 1 23 ? 10.438 20.438 1.294 1 79.06 23 ARG B O 1
ATOM 2105 N N . ASN B 1 24 ? 11.328 22.391 1.797 1 81.75 24 ASN B N 1
ATOM 2106 C CA . ASN B 1 24 ? 12.125 22.406 0.576 1 81.75 24 ASN B CA 1
ATOM 2107 C C . ASN B 1 24 ? 13.094 21.219 0.525 1 81.75 24 ASN B C 1
ATOM 2109 O O . ASN B 1 24 ? 13.242 20.578 -0.515 1 81.75 24 ASN B O 1
ATOM 2113 N N . LEU B 1 25 ? 13.695 21 1.638 1 83.19 25 LEU B N 1
ATOM 2114 C CA . LEU B 1 25 ? 14.633 19.875 1.723 1 83.19 25 LEU B CA 1
ATOM 2115 C C . LEU B 1 25 ? 13.914 18.547 1.519 1 83.19 25 LEU B C 1
ATOM 2117 O O . LEU B 1 25 ? 14.398 17.688 0.789 1 83.19 25 LEU B O 1
ATOM 2121 N N . GLU B 1 26 ? 12.844 18.453 2.188 1 78.44 26 GLU B N 1
ATOM 2122 C CA . GLU B 1 26 ? 12.039 17.234 2.047 1 78.44 26 GLU B CA 1
ATOM 2123 C C . GLU B 1 26 ? 11.664 16.984 0.589 1 78.44 26 GLU B C 1
ATOM 2125 O O . GLU B 1 26 ? 11.828 15.875 0.083 1 78.44 26 GLU B O 1
ATOM 2130 N N . ALA B 1 27 ? 11.195 18.031 -0.018 1 71.31 27 ALA B N 1
ATOM 2131 C CA . ALA B 1 27 ? 10.812 17.938 -1.424 1 71.31 27 ALA B CA 1
ATOM 2132 C C . ALA B 1 27 ? 12 17.531 -2.293 1 71.31 27 ALA B C 1
ATOM 2134 O O . ALA B 1 27 ? 11.867 16.703 -3.188 1 71.31 27 ALA B O 1
ATOM 2135 N N . ALA B 1 28 ? 13.07 18.125 -1.987 1 74.62 28 ALA B N 1
ATOM 2136 C CA . ALA B 1 28 ? 14.281 17.844 -2.752 1 74.62 28 ALA B CA 1
ATOM 2137 C C . ALA B 1 28 ? 14.734 16.391 -2.549 1 74.62 28 ALA B C 1
ATOM 2139 O O . ALA B 1 28 ? 15.156 15.734 -3.498 1 74.62 28 ALA B O 1
ATOM 2140 N N . ILE B 1 29 ? 14.602 15.922 -1.375 1 73.19 29 ILE B N 1
ATOM 2141 C CA . ILE B 1 29 ? 14.969 14.547 -1.051 1 73.19 29 ILE B CA 1
ATOM 2142 C C . ILE B 1 29 ? 14.055 13.578 -1.797 1 73.19 29 ILE B C 1
ATOM 2144 O O . ILE B 1 29 ? 14.531 12.625 -2.426 1 73.19 29 ILE B O 1
ATOM 2148 N N . HIS B 1 30 ? 12.859 13.938 -1.764 1 65.94 30 HIS B N 1
ATOM 2149 C CA . HIS B 1 30 ? 11.891 13.07 -2.422 1 65.94 30 HIS B CA 1
ATOM 2150 C C . HIS B 1 30 ? 12.055 13.102 -3.938 1 65.94 30 HIS B C 1
ATOM 2152 O O . HIS B 1 30 ? 11.773 12.117 -4.617 1 65.94 30 HIS B O 1
ATOM 2158 N N . ALA B 1 31 ? 12.547 14.219 -4.422 1 62.59 31 ALA B N 1
ATOM 2159 C CA . ALA B 1 31 ? 12.766 14.391 -5.855 1 62.59 31 ALA B CA 1
ATOM 2160 C C . ALA B 1 31 ? 14.062 13.711 -6.293 1 62.59 31 ALA B C 1
ATOM 2162 O O . ALA B 1 31 ? 14.414 13.742 -7.473 1 62.59 31 ALA B O 1
ATOM 2163 N N . GLY B 1 32 ? 14.734 13.156 -5.305 1 62.25 32 GLY B N 1
ATOM 2164 C CA . GLY B 1 32 ? 15.945 12.406 -5.613 1 62.25 32 GLY B CA 1
ATOM 2165 C C . GLY B 1 32 ? 17.172 13.289 -5.789 1 62.25 32 GLY B C 1
ATOM 2166 O O . GLY B 1 32 ? 18.141 12.898 -6.441 1 62.25 32 GLY B O 1
ATOM 2167 N N . GLN B 1 33 ? 17.078 14.484 -5.328 1 67.19 33 GLN B N 1
ATOM 2168 C CA . GLN B 1 33 ? 18.219 15.375 -5.465 1 67.19 33 GLN B CA 1
ATOM 2169 C C . GLN B 1 33 ? 19.406 14.859 -4.656 1 67.19 33 GLN B C 1
ATOM 2171 O O . GLN B 1 33 ? 20.562 15.227 -4.93 1 67.19 33 GLN B O 1
ATOM 2176 N N . TRP B 1 34 ? 19.094 14.164 -3.648 1 67.19 34 TRP B N 1
ATOM 2177 C CA . TRP B 1 34 ? 20.125 13.508 -2.867 1 67.19 34 TRP B CA 1
ATOM 2178 C C . TRP B 1 34 ? 20.031 11.992 -3 1 67.19 34 TRP B C 1
ATOM 2180 O O . TRP B 1 34 ? 18.938 11.438 -3.055 1 67.19 34 TRP B O 1
ATOM 2190 N N . LYS B 1 35 ? 21.25 11.508 -3.219 1 60.72 35 LYS B N 1
ATOM 2191 C CA . LYS B 1 35 ? 21.312 10.047 -3.205 1 60.72 35 LYS B CA 1
ATOM 2192 C C . LYS B 1 35 ? 21.25 9.508 -1.778 1 60.72 35 LYS B C 1
ATOM 2194 O O . LYS B 1 35 ? 21.547 10.234 -0.824 1 60.72 35 LYS B O 1
ATOM 2199 N N . ALA B 1 36 ? 20.781 8.273 -1.691 1 58.5 36 ALA B N 1
ATOM 2200 C CA . ALA B 1 36 ? 20.812 7.621 -0.388 1 58.5 36 ALA B CA 1
ATOM 2201 C C . ALA B 1 36 ? 22.219 7.656 0.199 1 58.5 36 ALA B C 1
ATOM 2203 O O . ALA B 1 36 ? 23.203 7.477 -0.522 1 58.5 36 ALA B O 1
ATOM 2204 N N . GLU B 1 37 ? 22.266 8.086 1.519 1 60.5 37 GLU B N 1
ATOM 2205 C CA . GLU B 1 37 ? 23.469 8.109 2.33 1 60.5 37 GLU B CA 1
ATOM 2206 C C . GLU B 1 37 ? 24.359 9.305 1.974 1 60.5 37 GLU B C 1
ATOM 2208 O O . GLU B 1 37 ? 25.469 9.43 2.473 1 60.5 37 GLU B O 1
ATOM 2213 N N . GLN B 1 38 ? 23.859 10.031 0.997 1 68.62 38 GLN B N 1
ATOM 2214 C CA . GLN B 1 38 ? 24.594 11.258 0.735 1 68.62 38 GLN B CA 1
ATOM 2215 C C . GLN B 1 38 ? 24.5 12.219 1.915 1 68.62 38 GLN B C 1
ATOM 2217 O O . GLN B 1 38 ? 23.453 12.344 2.541 1 68.62 38 GLN B O 1
ATOM 2222 N N . ALA B 1 39 ? 25.641 12.688 2.16 1 76.06 39 ALA B N 1
ATOM 2223 C CA . ALA B 1 39 ? 25.672 13.648 3.266 1 76.06 39 ALA B CA 1
ATOM 2224 C C . ALA B 1 39 ? 24.922 14.93 2.896 1 76.06 39 ALA B C 1
ATOM 2226 O O . ALA B 1 39 ? 25.078 15.445 1.786 1 76.06 39 ALA B O 1
ATOM 2227 N N . LEU B 1 40 ? 24 15.289 3.705 1 81.25 40 LEU B N 1
ATOM 2228 C CA . LEU B 1 40 ? 23.453 16.641 3.609 1 81.25 40 LEU B CA 1
ATOM 2229 C C . LEU B 1 40 ? 24.469 17.672 4.062 1 81.25 40 LEU B C 1
ATOM 2231 O O . LEU B 1 40 ? 25.297 17.391 4.938 1 81.25 40 LEU B O 1
ATOM 2235 N N . PRO B 1 41 ? 24.375 18.844 3.4 1 81.5 41 PRO B N 1
ATOM 2236 C CA . PRO B 1 41 ? 25.25 19.906 3.936 1 81.5 41 PRO B CA 1
ATOM 2237 C C . PRO B 1 41 ? 25.078 20.109 5.438 1 81.5 41 PRO B C 1
ATOM 2239 O O . PRO B 1 41 ? 23.969 19.938 5.961 1 81.5 41 PRO B O 1
ATOM 2242 N N . SER B 1 42 ? 26.25 20.359 6.035 1 83.25 42 SER B N 1
ATOM 2243 C CA . SER B 1 42 ? 26.188 20.641 7.469 1 83.25 42 SER B CA 1
ATOM 2244 C C . SER B 1 42 ? 25.344 21.875 7.758 1 83.25 42 SER B C 1
ATOM 2246 O O . SER B 1 42 ? 25.031 22.656 6.855 1 83.25 42 SER B O 1
ATOM 2248 N N . GLU B 1 43 ? 24.922 21.922 8.969 1 87.38 43 GLU B N 1
ATOM 2249 C CA . GLU B 1 43 ? 24.172 23.094 9.422 1 87.38 43 GLU B CA 1
ATOM 2250 C C . GLU B 1 43 ? 24.891 24.375 9.023 1 87.38 43 GLU B C 1
ATOM 2252 O O . GLU B 1 43 ? 24.25 25.312 8.523 1 87.38 43 GLU B O 1
ATOM 2257 N N . ARG B 1 44 ? 26.203 24.375 9.227 1 86.81 44 ARG B N 1
ATOM 2258 C CA . ARG B 1 44 ? 27 25.547 8.906 1 86.81 44 ARG B CA 1
ATOM 2259 C C . ARG B 1 44 ? 26.969 25.844 7.414 1 86.81 44 ARG B C 1
ATOM 2261 O O . ARG B 1 44 ? 26.766 27 7.004 1 86.81 44 ARG B O 1
ATOM 2268 N N . ASN B 1 45 ? 27.156 24.844 6.617 1 88 45 ASN B N 1
ATOM 2269 C CA . ASN B 1 45 ? 27.188 25.016 5.168 1 88 45 ASN B CA 1
ATOM 2270 C C . ASN B 1 45 ? 25.828 25.484 4.633 1 88 45 ASN B C 1
ATOM 2272 O O . ASN B 1 45 ? 25.766 26.344 3.762 1 88 45 ASN B O 1
ATOM 2276 N N . LEU B 1 46 ? 24.781 24.875 5.141 1 89.44 46 LEU B N 1
ATOM 2277 C CA . LEU B 1 46 ? 23.438 25.281 4.73 1 89.44 46 LEU B CA 1
ATOM 2278 C C . LEU B 1 46 ? 23.188 26.75 5.031 1 89.44 46 LEU B C 1
ATOM 2280 O O . LEU B 1 46 ? 22.672 27.484 4.188 1 89.44 46 LEU B O 1
ATOM 2284 N N . SER B 1 47 ? 23.594 27.125 6.227 1 91.62 47 SER B N 1
ATOM 2285 C CA . SER B 1 47 ? 23.422 28.5 6.648 1 91.62 47 SER B CA 1
ATOM 2286 C C . SER B 1 47 ? 24.172 29.453 5.734 1 91.62 47 SER B C 1
ATOM 2288 O O . SER B 1 47 ? 23.625 30.469 5.293 1 91.62 47 SER B O 1
ATOM 2290 N N . GLU B 1 48 ? 25.344 29.125 5.41 1 90.56 48 GLU B N 1
ATOM 2291 C CA . GLU B 1 48 ? 26.203 29.969 4.578 1 90.56 48 GLU B CA 1
ATOM 2292 C C . GLU B 1 48 ? 25.672 30.031 3.145 1 90.56 48 GLU B C 1
ATOM 2294 O O . GLU B 1 48 ? 25.578 31.125 2.562 1 90.56 48 GLU B O 1
ATOM 2299 N N . LEU B 1 49 ? 25.328 28.969 2.664 1 87.62 49 LEU B N 1
ATOM 2300 C CA . LEU B 1 49 ? 24.922 28.875 1.269 1 87.62 49 LEU B CA 1
ATOM 2301 C C . LEU B 1 49 ? 23.562 29.547 1.055 1 87.62 49 LEU B C 1
ATOM 2303 O O . LEU B 1 49 ? 23.328 30.172 0.013 1 87.62 49 LEU B O 1
ATOM 2307 N N . LEU B 1 50 ? 22.719 29.438 2.041 1 90.12 50 LEU B N 1
ATOM 2308 C CA . LEU B 1 50 ? 21.359 29.891 1.854 1 90.12 50 LEU B CA 1
ATOM 2309 C C . LEU B 1 50 ? 21.156 31.266 2.492 1 90.12 50 LEU B C 1
ATOM 2311 O O . LEU B 1 50 ? 20.094 31.875 2.336 1 90.12 50 LEU B O 1
ATOM 2315 N N . GLY B 1 51 ? 22.141 31.734 3.195 1 90.19 51 GLY B N 1
ATOM 2316 C CA . GLY B 1 51 ? 22.031 33.031 3.846 1 90.19 51 GLY B CA 1
ATOM 2317 C C . GLY B 1 51 ? 21.016 33.031 4.977 1 90.19 51 GLY B C 1
ATOM 2318 O O . GLY B 1 51 ? 20.25 34 5.113 1 90.19 51 GLY B O 1
ATOM 2319 N N . ILE B 1 52 ? 20.953 31.984 5.676 1 90.75 52 ILE B N 1
ATOM 2320 C CA . ILE B 1 52 ? 20.031 31.891 6.809 1 90.75 52 ILE B CA 1
ATOM 2321 C C . ILE B 1 52 ? 20.828 31.594 8.086 1 90.75 52 ILE B C 1
ATOM 2323 O O . ILE B 1 52 ? 22.016 31.266 8.023 1 90.75 52 ILE B O 1
ATOM 2327 N N . SER B 1 53 ? 20.172 31.812 9.234 1 91.5 53 SER B N 1
ATOM 2328 C CA . SER B 1 53 ? 20.844 31.609 10.508 1 91.5 53 SER B CA 1
ATOM 2329 C C . SER B 1 53 ? 21.109 30.125 10.766 1 91.5 53 SER B C 1
ATOM 2331 O O . SER B 1 53 ? 20.422 29.266 10.211 1 91.5 53 SER B O 1
ATOM 2333 N N . ARG B 1 54 ? 22.125 29.828 11.633 1 90.81 54 ARG B N 1
ATOM 2334 C CA . ARG B 1 54 ? 22.406 28.453 12.039 1 90.81 54 ARG B CA 1
ATOM 2335 C C . ARG B 1 54 ? 21.234 27.859 12.82 1 90.81 54 ARG B C 1
ATOM 2337 O O . ARG B 1 54 ? 20.969 26.656 12.727 1 90.81 54 ARG B O 1
ATOM 2344 N N . VAL B 1 55 ? 20.625 28.688 13.547 1 91.81 55 VAL B N 1
ATOM 2345 C CA . VAL B 1 55 ? 19.484 28.234 14.32 1 91.81 55 VAL B CA 1
ATOM 2346 C C . VAL B 1 55 ? 18.375 27.75 13.383 1 91.81 55 VAL B C 1
ATOM 2348 O O . VAL B 1 55 ? 17.781 26.703 13.609 1 91.81 55 VAL B O 1
ATOM 2351 N N . THR B 1 56 ? 18.141 28.516 12.328 1 91.06 56 THR B N 1
ATOM 2352 C CA . THR B 1 56 ? 17.141 28.156 11.328 1 91.06 56 THR B CA 1
ATOM 2353 C C . THR B 1 56 ? 17.5 26.828 10.648 1 91.06 56 THR B C 1
ATOM 2355 O O . THR B 1 56 ? 16.656 25.953 10.523 1 91.06 56 THR B O 1
ATOM 2358 N N . SER B 1 57 ? 18.703 26.719 10.266 1 91.75 57 SER B N 1
ATOM 2359 C CA . SER B 1 57 ? 19.172 25.484 9.641 1 91.75 57 SER B CA 1
ATOM 2360 C C . SER B 1 57 ? 19.016 24.281 10.586 1 91.75 57 SER B C 1
ATOM 2362 O O . SER B 1 57 ? 18.547 23.219 10.18 1 91.75 57 SER B O 1
ATOM 2364 N N . ARG B 1 58 ? 19.422 24.484 11.75 1 90.25 58 ARG B N 1
ATOM 2365 C CA . ARG B 1 58 ? 19.344 23.422 12.75 1 90.25 58 ARG B CA 1
ATOM 2366 C C . ARG B 1 58 ? 17.906 22.969 12.961 1 90.25 58 ARG B C 1
ATOM 2368 O O . ARG B 1 58 ? 17.625 21.766 12.984 1 90.25 58 ARG B O 1
ATOM 2375 N N . LYS B 1 59 ? 17.062 23.891 13.133 1 88.62 59 LYS B N 1
ATOM 2376 C CA . LYS B 1 59 ? 15.656 23.562 13.352 1 88.62 59 LYS B CA 1
ATOM 2377 C C . LYS B 1 59 ? 15.07 22.812 12.156 1 88.62 59 LYS B C 1
ATOM 2379 O O . LYS B 1 59 ? 14.289 21.875 12.328 1 88.62 59 LYS B O 1
ATOM 2384 N N . ALA B 1 60 ? 15.406 23.281 11.016 1 88.94 60 ALA B N 1
ATOM 2385 C CA . ALA B 1 60 ? 14.945 22.625 9.805 1 88.94 60 ALA B CA 1
ATOM 2386 C C . ALA B 1 60 ? 15.406 21.156 9.773 1 88.94 60 ALA B C 1
ATOM 2388 O O . ALA B 1 60 ? 14.617 20.266 9.469 1 88.94 60 ALA B O 1
ATOM 2389 N N . LEU B 1 61 ? 16.625 20.969 10.109 1 88 61 LEU B N 1
ATOM 2390 C CA . LEU B 1 61 ? 17.188 19.609 10.094 1 88 61 LEU B CA 1
ATOM 2391 C C . LEU B 1 61 ? 16.562 18.766 11.195 1 88 61 LEU B C 1
ATOM 2393 O O . LEU B 1 61 ? 16.375 17.547 11.016 1 88 61 LEU B O 1
ATOM 2397 N N . GLU B 1 62 ? 16.234 19.391 12.266 1 86.25 62 GLU B N 1
ATOM 2398 C CA . GLU B 1 62 ? 15.562 18.672 13.336 1 86.25 62 GLU B CA 1
ATOM 2399 C C . GLU B 1 62 ? 14.195 18.156 12.891 1 86.25 62 GLU B C 1
ATOM 2401 O O . GLU B 1 62 ? 13.805 17.047 13.234 1 86.25 62 GLU B O 1
ATOM 2406 N N . VAL B 1 63 ? 13.602 18.984 12.227 1 81.31 63 VAL B N 1
ATOM 2407 C CA . VAL B 1 63 ? 12.305 18.594 11.688 1 81.31 63 VAL B CA 1
ATOM 2408 C C . VAL B 1 63 ? 12.469 17.359 10.805 1 81.31 63 VAL B C 1
ATOM 2410 O O . VAL B 1 63 ? 11.719 16.391 10.938 1 81.31 63 VAL B O 1
ATOM 2413 N N . LEU B 1 64 ? 13.383 17.359 9.914 1 81.94 64 LEU B N 1
ATOM 2414 C CA . LEU B 1 64 ? 13.633 16.234 9.008 1 81.94 64 LEU B CA 1
ATOM 2415 C C . LEU B 1 64 ? 14.047 14.992 9.773 1 81.94 64 LEU B C 1
ATOM 2417 O O . LEU B 1 64 ? 13.68 13.875 9.398 1 81.94 64 LEU B O 1
ATOM 2421 N N . LEU B 1 65 ? 14.766 15.234 10.82 1 79.81 65 LEU B N 1
ATOM 2422 C CA . LEU B 1 65 ? 15.203 14.133 11.68 1 79.81 65 LEU B CA 1
ATOM 2423 C C . LEU B 1 65 ? 14.008 13.453 12.336 1 79.81 65 LEU B C 1
ATOM 2425 O O . LEU B 1 65 ? 13.922 12.227 12.352 1 79.81 65 LEU B O 1
ATOM 2429 N N . GLU B 1 66 ? 13.203 14.273 12.789 1 73.25 66 GLU B N 1
ATOM 2430 C CA . GLU B 1 66 ? 12.008 13.758 13.445 1 73.25 66 GLU B CA 1
ATOM 2431 C C . GLU B 1 66 ? 11.141 12.977 12.461 1 73.25 66 GLU B C 1
ATOM 2433 O O . GLU B 1 66 ? 10.516 11.977 12.836 1 73.25 66 GLU B O 1
ATOM 2438 N N . GLN B 1 67 ? 11.211 13.406 11.273 1 67.56 67 GLN B N 1
ATOM 2439 C CA . GLN B 1 67 ? 10.422 12.773 10.227 1 67.56 67 GLN B CA 1
ATOM 2440 C C . GLN B 1 67 ? 11.109 11.516 9.711 1 67.56 67 GLN B C 1
ATOM 2442 O O . GLN B 1 67 ? 10.539 10.781 8.891 1 67.56 67 GLN B O 1
ATOM 2447 N N . GLY B 1 68 ? 12.359 11.367 10.078 1 69.56 68 GLY B N 1
ATOM 2448 C CA . GLY B 1 68 ? 13.125 10.203 9.672 1 69.56 68 GLY B CA 1
ATOM 2449 C C . GLY B 1 68 ? 13.719 10.328 8.289 1 69.56 68 GLY B C 1
ATOM 2450 O O . GLY B 1 68 ? 14.156 9.336 7.699 1 69.56 68 GLY B O 1
ATOM 2451 N N . LEU B 1 69 ? 13.695 11.469 7.758 1 71.31 69 LEU B N 1
ATOM 2452 C CA . LEU B 1 69 ? 14.203 11.688 6.406 1 71.31 69 LEU B CA 1
ATOM 2453 C C . LEU B 1 69 ? 15.727 11.766 6.406 1 71.31 69 LEU B C 1
ATOM 2455 O O . LEU B 1 69 ? 16.375 11.523 5.379 1 71.31 69 LEU B O 1
ATOM 2459 N N . ILE B 1 70 ? 16.203 12.156 7.598 1 76.44 70 ILE B N 1
ATOM 2460 C CA . ILE B 1 70 ? 17.656 12.234 7.715 1 76.44 70 ILE B CA 1
ATOM 2461 C C . ILE B 1 70 ? 18.109 11.539 9 1 76.44 70 ILE B C 1
ATOM 2463 O O . ILE B 1 70 ? 17.297 11.32 9.906 1 76.44 70 ILE B O 1
ATOM 2467 N N . ARG B 1 71 ? 19.266 11 8.953 1 76.12 71 ARG B N 1
ATOM 2468 C CA . ARG B 1 71 ? 19.906 10.43 10.133 1 76.12 71 ARG B CA 1
ATOM 2469 C C . ARG B 1 71 ? 21.219 11.141 10.438 1 76.12 71 ARG B C 1
ATOM 2471 O O . ARG B 1 71 ? 21.922 11.594 9.523 1 76.12 71 ARG B O 1
ATOM 2478 N N . ARG B 1 72 ? 21.328 11.312 11.773 1 75.31 72 ARG B N 1
ATOM 2479 C CA . ARG B 1 72 ? 22.578 11.938 12.211 1 75.31 72 ARG B CA 1
ATOM 2480 C C . ARG B 1 72 ? 23.562 10.891 12.711 1 75.31 72 ARG B C 1
ATOM 2482 O O . ARG B 1 72 ? 23.203 10.008 13.484 1 75.31 72 ARG B O 1
ATOM 2489 N N . ASN B 1 73 ? 24.625 10.773 11.992 1 65.88 73 ASN B N 1
ATOM 2490 C CA . ASN B 1 73 ? 25.719 9.953 12.492 1 65.88 73 ASN B CA 1
ATOM 2491 C C . ASN B 1 73 ? 26.734 10.789 13.266 1 65.88 73 ASN B C 1
ATOM 2493 O O . ASN B 1 73 ? 27.188 11.828 12.781 1 65.88 73 ASN B O 1
ATOM 2497 N N . GLN B 1 74 ? 26.891 10.398 14.602 1 64.44 74 GLN B N 1
ATOM 2498 C CA . GLN B 1 74 ? 27.859 11.125 15.422 1 64.44 74 GLN B CA 1
ATOM 2499 C C . GLN B 1 74 ? 29.203 11.258 14.711 1 64.44 74 GLN B C 1
ATOM 2501 O O . GLN B 1 74 ? 29.797 10.266 14.289 1 64.44 74 GLN B O 1
ATOM 2506 N N . GLY B 1 75 ? 29.656 12.461 14.578 1 62.97 75 GLY B N 1
ATOM 2507 C CA . GLY B 1 75 ? 30.984 12.773 14.055 1 62.97 75 GLY B CA 1
ATOM 2508 C C . GLY B 1 75 ? 31.047 12.727 12.539 1 62.97 75 GLY B C 1
ATOM 2509 O O . GLY B 1 75 ? 32.062 13.133 11.945 1 62.97 75 GLY B O 1
ATOM 2510 N N . SER B 1 76 ? 30.031 12.156 11.805 1 64.38 76 SER B N 1
ATOM 2511 C CA . SER B 1 76 ? 30.188 11.914 10.375 1 64.38 76 SER B CA 1
ATOM 2512 C C . SER B 1 76 ? 29.203 12.766 9.57 1 64.38 76 SER B C 1
ATOM 2514 O O . SER B 1 76 ? 29.359 12.906 8.352 1 64.38 76 SER B O 1
ATOM 2516 N N . GLY B 1 77 ? 28.234 13.281 10.211 1 76.31 77 GLY B N 1
ATOM 2517 C CA . GLY B 1 77 ? 27.375 14.188 9.469 1 76.31 77 GLY B CA 1
ATOM 2518 C C . GLY B 1 77 ? 25.938 13.703 9.383 1 76.31 77 GLY B C 1
ATOM 2519 O O . GLY B 1 77 ? 25.531 12.828 10.141 1 76.31 77 GLY B O 1
ATOM 2520 N N . THR B 1 78 ? 25.156 14.508 8.711 1 78.44 78 THR B N 1
ATOM 2521 C CA . THR B 1 78 ? 23.734 14.242 8.516 1 78.44 78 THR B CA 1
ATOM 2522 C C . THR B 1 78 ? 23.484 13.594 7.16 1 78.44 78 THR B C 1
ATOM 2524 O O . THR B 1 78 ? 23.953 14.086 6.133 1 78.44 78 THR B O 1
ATOM 2527 N N . PHE B 1 79 ? 22.859 12.422 7.176 1 76.25 79 PHE B N 1
ATOM 2528 C CA . PHE B 1 79 ? 22.656 11.664 5.949 1 76.25 79 PHE B CA 1
ATOM 2529 C C . PHE B 1 79 ? 21.172 11.477 5.664 1 76.25 79 PHE B C 1
ATOM 2531 O O . PHE B 1 79 ? 20.344 11.492 6.582 1 76.25 79 PHE B O 1
ATOM 2538 N N . ILE B 1 80 ? 20.922 11.461 4.324 1 69.62 80 ILE B N 1
ATOM 2539 C CA . ILE B 1 80 ? 19.562 11.18 3.908 1 69.62 80 ILE B CA 1
ATOM 2540 C C . ILE B 1 80 ? 19.219 9.727 4.211 1 69.62 80 ILE B C 1
ATOM 2542 O O . ILE B 1 80 ? 20.016 8.82 3.934 1 69.62 80 ILE B O 1
ATOM 2546 N N . THR B 1 81 ? 18.141 9.609 4.969 1 63.91 81 THR B N 1
ATOM 2547 C CA . THR B 1 81 ? 17.656 8.25 5.168 1 63.91 81 THR B CA 1
ATOM 2548 C C . THR B 1 81 ? 17.156 7.66 3.85 1 63.91 81 THR B C 1
ATOM 2550 O O . THR B 1 81 ? 16.422 8.312 3.104 1 63.91 81 THR B O 1
ATOM 2553 N N . PRO B 1 82 ? 17.859 6.703 3.447 1 53.59 82 PRO B N 1
ATOM 2554 C CA . PRO B 1 82 ? 17.391 6.133 2.18 1 53.59 82 PRO B CA 1
ATOM 2555 C C . PRO B 1 82 ? 15.898 5.812 2.182 1 53.59 82 PRO B C 1
ATOM 2557 O O . PRO B 1 82 ? 15.406 5.152 3.102 1 53.59 82 PRO B O 1
ATOM 2560 N N . ARG B 1 83 ? 15 6.703 1.875 1 56.34 83 ARG B N 1
ATOM 2561 C CA . ARG B 1 83 ? 13.617 6.281 1.712 1 56.34 83 ARG B CA 1
ATOM 2562 C C . ARG B 1 83 ? 13.25 6.156 0.237 1 56.34 83 ARG B C 1
ATOM 2564 O O . ARG B 1 83 ? 13.578 7.035 -0.565 1 56.34 83 ARG B O 1
ATOM 2571 N N . LEU B 1 84 ? 13.078 4.852 -0.181 1 55.09 84 LEU B N 1
ATOM 2572 C CA . LEU B 1 84 ? 12.672 4.574 -1.555 1 55.09 84 LEU B CA 1
ATOM 2573 C C . LEU B 1 84 ? 11.172 4.746 -1.724 1 55.09 84 LEU B C 1
ATOM 2575 O O . LEU B 1 84 ? 10.383 4.07 -1.054 1 55.09 84 LEU B O 1
ATOM 2579 N N . GLU B 1 85 ? 10.766 5.91 -2.248 1 59.41 85 GLU B N 1
ATOM 2580 C CA . GLU B 1 85 ? 9.352 6.035 -2.596 1 59.41 85 GLU B CA 1
ATOM 2581 C C . GLU B 1 85 ? 9.047 5.352 -3.926 1 59.41 85 GLU B C 1
ATOM 2583 O O . GLU B 1 85 ? 9.602 5.719 -4.961 1 59.41 85 GLU B O 1
ATOM 2588 N N . GLN B 1 86 ? 8.352 4.266 -3.822 1 62.88 86 GLN B N 1
ATOM 2589 C CA . GLN B 1 86 ? 7.953 3.555 -5.035 1 62.88 86 GLN B CA 1
ATOM 2590 C C . GLN B 1 86 ? 6.559 3.979 -5.488 1 62.88 86 GLN B C 1
ATOM 2592 O O . GLN B 1 86 ? 5.566 3.695 -4.812 1 62.88 86 GLN B O 1
ATOM 2597 N N . PRO B 1 87 ? 6.555 4.734 -6.617 1 60.34 87 PRO B N 1
ATOM 2598 C CA . PRO B 1 87 ? 5.227 5.047 -7.152 1 60.34 87 PRO B CA 1
ATOM 2599 C C . PRO B 1 87 ? 4.449 3.801 -7.57 1 60.34 87 PRO B C 1
ATOM 2601 O O . PRO B 1 87 ? 5.004 2.916 -8.227 1 60.34 87 PRO B O 1
ATOM 2604 N N . LEU B 1 88 ? 3.24 3.693 -7.062 1 61.88 88 LEU B N 1
ATOM 2605 C CA . LEU B 1 88 ? 2.391 2.561 -7.41 1 61.88 88 LEU B CA 1
ATOM 2606 C C . LEU B 1 88 ? 1.624 2.832 -8.703 1 61.88 88 LEU B C 1
ATOM 2608 O O . LEU B 1 88 ? 0.616 2.18 -8.977 1 61.88 88 LEU B O 1
ATOM 2612 N N . SER B 1 89 ? 2.092 3.76 -9.43 1 60.47 89 SER B N 1
ATOM 2613 C CA . SER B 1 89 ? 1.365 4.094 -10.656 1 60.47 89 SER B CA 1
ATOM 2614 C C . SER B 1 89 ? 2.055 3.518 -11.883 1 60.47 89 SER B C 1
ATOM 2616 O O . SER B 1 89 ? 1.43 3.355 -12.938 1 60.47 89 SER B O 1
ATOM 2618 N N . ARG B 1 90 ? 3.266 3.262 -11.828 1 64.81 90 ARG B N 1
ATOM 2619 C CA . ARG B 1 90 ? 3.973 2.803 -13.023 1 64.81 90 ARG B CA 1
ATOM 2620 C C . ARG B 1 90 ? 4.59 1.428 -12.797 1 64.81 90 ARG B C 1
ATOM 2622 O O . ARG B 1 90 ? 5.168 1.166 -11.734 1 64.81 90 ARG B O 1
ATOM 2629 N N . LEU B 1 91 ? 4.215 0.647 -13.844 1 72.88 91 LEU B N 1
ATOM 2630 C CA . LEU B 1 91 ? 4.828 -0.676 -13.82 1 72.88 91 LEU B CA 1
ATOM 2631 C C . LEU B 1 91 ? 6.324 -0.586 -14.109 1 72.88 91 LEU B C 1
ATOM 2633 O O . LEU B 1 91 ? 6.73 -0.301 -15.234 1 72.88 91 LEU B O 1
ATOM 2637 N N . SER B 1 92 ? 7.113 -0.473 -13.047 1 70.31 92 SER B N 1
ATOM 2638 C CA . SER B 1 92 ? 8.57 -0.477 -13.164 1 70.31 92 SER B CA 1
ATOM 2639 C C . SER B 1 92 ? 9.188 -1.619 -12.367 1 70.31 92 SER B C 1
ATOM 2641 O O . SER B 1 92 ? 8.57 -2.129 -11.43 1 70.31 92 SER B O 1
ATOM 2643 N N . SER B 1 93 ? 10.336 -2.061 -12.883 1 74.81 93 SER B N 1
ATOM 2644 C CA . SER B 1 93 ? 11.055 -3.074 -12.125 1 74.81 93 SER B CA 1
ATOM 2645 C C . SER B 1 93 ? 11.672 -2.484 -10.859 1 74.81 93 SER B C 1
ATOM 2647 O O . SER B 1 93 ? 11.844 -1.268 -10.758 1 74.81 93 SER B O 1
ATOM 2649 N N . PHE B 1 94 ? 11.883 -3.254 -9.93 1 73.38 94 PHE B N 1
ATOM 2650 C CA . PHE B 1 94 ? 12.586 -2.873 -8.711 1 73.38 94 PHE B CA 1
ATOM 2651 C C . PHE B 1 94 ? 13.914 -2.209 -9.039 1 73.38 94 PHE B C 1
ATOM 2653 O O . PHE B 1 94 ? 14.258 -1.178 -8.461 1 73.38 94 PHE B O 1
ATOM 2660 N N . SER B 1 95 ? 14.555 -2.816 -10.008 1 76.75 95 SER B N 1
ATOM 2661 C CA . SER B 1 95 ? 15.875 -2.316 -10.375 1 76.75 95 SER B CA 1
ATOM 2662 C C . SER B 1 95 ? 15.781 -0.926 -10.992 1 76.75 95 SER B C 1
ATOM 2664 O O . SER B 1 95 ? 16.578 -0.043 -10.672 1 76.75 95 SER B O 1
ATOM 2666 N N . GLU B 1 96 ? 14.867 -0.788 -11.836 1 73 96 GLU B N 1
ATOM 2667 C CA . GLU B 1 96 ? 14.656 0.514 -12.461 1 73 96 GLU B CA 1
ATOM 2668 C C . GLU B 1 96 ? 14.297 1.574 -11.43 1 73 96 GLU B C 1
ATOM 2670 O O . GLU B 1 96 ? 14.797 2.701 -11.484 1 73 96 GLU B O 1
ATOM 2675 N N . MET B 1 97 ? 13.516 1.203 -10.547 1 71.56 97 MET B N 1
ATOM 2676 C CA . MET B 1 97 ? 13.094 2.121 -9.492 1 71.56 97 MET B CA 1
ATOM 2677 C C . MET B 1 97 ? 14.281 2.564 -8.648 1 71.56 97 MET B C 1
ATOM 2679 O O . MET B 1 97 ? 14.461 3.758 -8.398 1 71.56 97 MET B O 1
ATOM 2683 N N . LEU B 1 98 ? 15.133 1.616 -8.273 1 73.44 98 LEU B N 1
ATOM 2684 C CA . LEU B 1 98 ? 16.297 1.927 -7.457 1 73.44 98 LEU B CA 1
ATOM 2685 C C . LEU B 1 98 ? 17.266 2.844 -8.211 1 73.44 98 LEU B C 1
ATOM 2687 O O . LEU B 1 98 ? 17.75 3.826 -7.652 1 73.44 98 LEU B O 1
ATOM 2691 N N . ARG B 1 99 ? 17.422 2.51 -9.445 1 72.5 99 ARG B N 1
ATOM 2692 C CA . ARG B 1 99 ? 18.312 3.314 -10.266 1 72.5 99 ARG B CA 1
ATOM 2693 C C . ARG B 1 99 ? 17.812 4.746 -10.398 1 72.5 99 ARG B C 1
ATOM 2695 O O . ARG B 1 99 ? 18.594 5.699 -10.328 1 72.5 99 ARG B O 1
ATOM 2702 N N . SER B 1 100 ? 16.562 4.82 -10.617 1 66.5 100 SER B N 1
ATOM 2703 C CA . SER B 1 100 ? 15.961 6.141 -10.773 1 66.5 100 SER B CA 1
ATOM 2704 C C . SER B 1 100 ? 16.141 6.977 -9.508 1 66.5 100 SER B C 1
ATOM 2706 O O . SER B 1 100 ? 16.094 8.203 -9.555 1 66.5 100 SER B O 1
ATOM 2708 N N . LYS B 1 101 ? 16.422 6.301 -8.453 1 64.31 101 LYS B N 1
ATOM 2709 C CA . LYS B 1 101 ? 16.594 6.996 -7.184 1 64.31 101 LYS B CA 1
ATOM 2710 C C . LYS B 1 101 ? 18.078 7.105 -6.816 1 64.31 101 LYS B C 1
ATOM 2712 O O . LYS B 1 101 ? 18.422 7.523 -5.707 1 64.31 101 LYS B O 1
ATOM 2717 N N . GLY B 1 102 ? 18.922 6.652 -7.73 1 66.25 102 GLY B N 1
ATOM 2718 C CA . GLY B 1 102 ? 20.359 6.84 -7.574 1 66.25 102 GLY B CA 1
ATOM 2719 C C . GLY B 1 102 ? 21.031 5.691 -6.852 1 66.25 102 GLY B C 1
ATOM 2720 O O . GLY B 1 102 ? 22.188 5.801 -6.457 1 66.25 102 GLY B O 1
ATOM 2721 N N . PHE B 1 103 ? 20.328 4.68 -6.648 1 72.25 103 PHE B N 1
ATOM 2722 C CA . PHE B 1 103 ? 20.906 3.521 -5.98 1 72.25 103 PHE B CA 1
ATOM 2723 C C . PHE B 1 103 ? 21.422 2.508 -7 1 72.25 103 PHE B C 1
ATOM 2725 O O . PHE B 1 103 ? 21.031 2.551 -8.172 1 72.25 103 PHE B O 1
ATOM 2732 N N . VAL B 1 104 ? 22.359 1.666 -6.539 1 78.56 104 VAL B N 1
ATOM 2733 C CA . VAL B 1 104 ? 22.812 0.536 -7.352 1 78.56 104 VAL B CA 1
ATOM 2734 C C . VAL B 1 104 ? 22.016 -0.712 -6.973 1 78.56 104 VAL B C 1
ATOM 2736 O O . VAL B 1 104 ? 22.141 -1.219 -5.855 1 78.56 104 VAL B O 1
ATOM 2739 N N . PRO B 1 105 ? 21.219 -1.152 -7.879 1 83.75 105 PRO B N 1
ATOM 2740 C CA . PRO B 1 105 ? 20.453 -2.361 -7.57 1 83.75 105 PRO B CA 1
ATOM 2741 C C . PRO B 1 105 ? 21.328 -3.607 -7.477 1 83.75 105 PRO B C 1
ATOM 2743 O O . PRO B 1 105 ? 22.328 -3.715 -8.18 1 83.75 105 PRO B O 1
ATOM 2746 N N . GLY B 1 106 ? 21.016 -4.477 -6.57 1 86.81 106 GLY B N 1
ATOM 2747 C CA . GLY B 1 106 ? 21.672 -5.762 -6.422 1 86.81 106 GLY B CA 1
ATOM 2748 C C . GLY B 1 106 ? 20.719 -6.879 -6.043 1 86.81 106 GLY B C 1
ATOM 2749 O O . GLY B 1 106 ? 19.578 -6.625 -5.652 1 86.81 106 GLY B O 1
ATOM 2750 N N . SER B 1 107 ? 21.156 -8.102 -6.324 1 91.38 107 SER B N 1
ATOM 2751 C CA . SER B 1 107 ? 20.375 -9.281 -5.961 1 91.38 107 SER B CA 1
ATOM 2752 C C . SER B 1 107 ? 21.266 -10.391 -5.438 1 91.38 107 SER B C 1
ATOM 2754 O O . SER B 1 107 ? 22.406 -10.555 -5.902 1 91.38 107 SER B O 1
ATOM 2756 N N . GLN B 1 108 ? 20.891 -11 -4.41 1 94.81 108 GLN B N 1
ATOM 2757 C CA . GLN B 1 108 ? 21.469 -12.258 -3.949 1 94.81 108 GLN B CA 1
ATOM 2758 C C . GLN B 1 108 ? 20.453 -13.398 -4.055 1 94.81 108 GLN B C 1
ATOM 2760 O O . GLN B 1 108 ? 19.469 -13.422 -3.328 1 94.81 108 GLN B O 1
ATOM 2765 N N . TRP B 1 109 ? 20.75 -14.359 -4.867 1 96.56 109 TRP B N 1
ATOM 2766 C CA . TRP B 1 109 ? 19.844 -15.469 -5.105 1 96.56 109 TRP B CA 1
ATOM 2767 C C . TRP B 1 109 ? 19.906 -16.484 -3.973 1 96.56 109 TRP B C 1
ATOM 2769 O O . TRP B 1 109 ? 21 -16.891 -3.559 1 96.56 109 TRP B O 1
ATOM 2779 N N . LEU B 1 110 ? 18.766 -16.812 -3.52 1 96.81 110 LEU B N 1
ATOM 2780 C CA . LEU B 1 110 ? 18.656 -17.812 -2.461 1 96.81 110 LEU B CA 1
ATOM 2781 C C . LEU B 1 110 ? 18.141 -19.125 -3.018 1 96.81 110 LEU B C 1
ATOM 2783 O O . LEU B 1 110 ? 18.547 -20.203 -2.564 1 96.81 110 LEU B O 1
ATOM 2787 N N . GLU B 1 111 ? 17.156 -19.078 -3.871 1 96.56 111 GLU B N 1
ATOM 2788 C CA . GLU B 1 111 ? 16.562 -20.25 -4.516 1 96.56 111 GLU B CA 1
ATOM 2789 C C . GLU B 1 111 ? 16.266 -19.969 -5.984 1 96.56 111 GLU B C 1
ATOM 2791 O O . GLU B 1 111 ? 15.828 -18.875 -6.34 1 96.56 111 GLU B O 1
ATOM 2796 N N . ARG B 1 112 ? 16.562 -20.906 -6.793 1 97.06 112 ARG B N 1
ATOM 2797 C CA . ARG B 1 112 ? 16.188 -20.953 -8.203 1 97.06 112 ARG B CA 1
ATOM 2798 C C . ARG B 1 112 ? 16.047 -22.391 -8.68 1 97.06 112 ARG B C 1
ATOM 2800 O O . ARG B 1 112 ? 17.016 -23.141 -8.758 1 97.06 112 ARG B O 1
ATOM 2807 N N . HIS B 1 113 ? 14.852 -22.797 -8.938 1 97.06 113 HIS B N 1
ATOM 2808 C CA . HIS B 1 113 ? 14.672 -24.188 -9.367 1 97.06 113 HIS B CA 1
ATOM 2809 C C . HIS B 1 113 ? 13.297 -24.391 -10 1 97.06 113 HIS B C 1
ATOM 2811 O O . HIS B 1 113 ? 12.414 -23.547 -9.852 1 97.06 113 HIS B O 1
ATOM 2817 N N . ILE B 1 114 ? 13.195 -25.5 -10.672 1 97.5 114 ILE B N 1
ATOM 2818 C CA . ILE B 1 114 ? 11.922 -25.938 -11.25 1 97.5 114 ILE B CA 1
ATOM 2819 C C . ILE B 1 114 ? 11.195 -26.844 -10.266 1 97.5 114 ILE B C 1
ATOM 2821 O 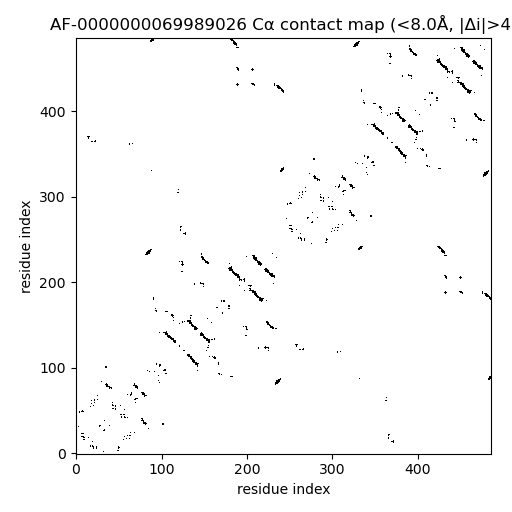O . ILE B 1 114 ? 11.812 -27.719 -9.648 1 97.5 114 ILE B O 1
ATOM 2825 N N . THR B 1 115 ? 9.93 -26.578 -10.117 1 96 115 THR B N 1
ATOM 2826 C CA . THR B 1 115 ? 9.141 -27.375 -9.18 1 96 115 THR B CA 1
ATOM 2827 C C . THR B 1 115 ? 7.676 -27.406 -9.594 1 96 115 THR B C 1
ATOM 2829 O O . THR B 1 115 ? 7.297 -26.812 -10.602 1 96 115 THR B O 1
ATOM 2832 N N . LEU B 1 116 ? 6.895 -28.203 -8.875 1 93.25 116 LEU B N 1
ATOM 2833 C CA . LEU B 1 116 ? 5.449 -28.203 -9.078 1 93.25 116 LEU B CA 1
ATOM 2834 C C . LEU B 1 116 ? 4.801 -27.016 -8.383 1 93.25 116 LEU B C 1
ATOM 2836 O O . LEU B 1 116 ? 5.207 -26.625 -7.285 1 93.25 116 LEU B O 1
ATOM 2840 N N . PRO B 1 117 ? 3.787 -26.453 -9.039 1 89.5 117 PRO B N 1
ATOM 2841 C CA . PRO B 1 117 ? 3.115 -25.297 -8.445 1 89.5 117 PRO B CA 1
ATOM 2842 C C . PRO B 1 117 ? 2.242 -25.672 -7.25 1 89.5 117 PRO B C 1
ATOM 2844 O O . PRO B 1 117 ? 1.789 -26.812 -7.145 1 89.5 117 PRO B O 1
ATOM 2847 N N . SER B 1 118 ? 2.076 -24.703 -6.328 1 84.44 118 SER B N 1
ATOM 2848 C CA . SER B 1 118 ? 1.033 -24.812 -5.312 1 84.44 118 SER B CA 1
ATOM 2849 C C . SER B 1 118 ? -0.351 -24.594 -5.918 1 84.44 118 SER B C 1
ATOM 2851 O O . SER B 1 118 ? -0.472 -24.141 -7.055 1 84.44 118 SER B O 1
ATOM 2853 N N . HIS B 1 119 ? -1.355 -24.891 -5.148 1 75.19 119 HIS B N 1
ATOM 2854 C CA . HIS B 1 119 ? -2.719 -24.656 -5.617 1 75.19 119 HIS B CA 1
ATOM 2855 C C . HIS B 1 119 ? -2.971 -23.188 -5.898 1 75.19 119 HIS B C 1
ATOM 2857 O O . HIS B 1 119 ? -3.59 -22.828 -6.906 1 75.19 119 HIS B O 1
ATOM 2863 N N . GLU B 1 120 ? -2.428 -22.375 -5.027 1 75.25 120 GLU B N 1
ATOM 2864 C CA . GLU B 1 120 ? -2.592 -20.938 -5.207 1 75.25 120 GLU B CA 1
ATOM 2865 C C . GLU B 1 120 ? -1.914 -20.469 -6.488 1 75.25 120 GLU B C 1
ATOM 2867 O O . GLU B 1 120 ? -2.473 -19.656 -7.23 1 75.25 120 GLU B O 1
ATOM 2872 N N . GLU B 1 121 ? -0.804 -20.953 -6.723 1 84.06 121 GLU B N 1
ATOM 2873 C CA . GLU B 1 121 ? -0.055 -20.562 -7.914 1 84.06 121 GLU B CA 1
ATOM 2874 C C . GLU B 1 121 ? -0.764 -21.031 -9.188 1 84.06 121 GLU B C 1
ATOM 2876 O O . GLU B 1 121 ? -0.787 -20.312 -10.188 1 84.06 121 GLU B O 1
ATOM 2881 N N . LEU B 1 122 ? -1.324 -22.234 -9.125 1 80.5 122 LEU B N 1
ATOM 2882 C CA . LEU B 1 122 ? -2.068 -22.766 -10.258 1 80.5 122 LEU B CA 1
ATOM 2883 C C . LEU B 1 122 ? -3.229 -21.859 -10.633 1 80.5 122 LEU B C 1
ATOM 2885 O O . LEU B 1 122 ? -3.443 -21.562 -11.812 1 80.5 122 LEU B O 1
ATOM 2889 N N . ILE B 1 123 ? -3.803 -21.422 -9.641 1 74.19 123 ILE B N 1
ATOM 2890 C CA . ILE B 1 123 ? -4.984 -20.578 -9.836 1 74.19 123 ILE B CA 1
ATOM 2891 C C . ILE B 1 123 ? -4.562 -19.203 -10.328 1 74.19 123 ILE B C 1
ATOM 2893 O O . ILE B 1 123 ? -5.055 -18.719 -11.359 1 74.19 123 ILE B O 1
ATOM 2897 N N . ARG B 1 124 ? -3.629 -18.562 -9.633 1 79.62 124 ARG B N 1
ATOM 2898 C CA . ARG B 1 124 ? -3.258 -17.172 -9.898 1 79.62 124 ARG B CA 1
ATOM 2899 C C . ARG B 1 124 ? -2.594 -17.047 -11.266 1 79.62 124 ARG B C 1
ATOM 2901 O O . ARG B 1 124 ? -2.748 -16.016 -11.938 1 79.62 124 ARG B O 1
ATOM 2908 N N . LEU B 1 125 ? -1.93 -18.141 -11.688 1 86.88 125 LEU B N 1
ATOM 2909 C CA . LEU B 1 125 ? -1.219 -18.094 -12.961 1 86.88 125 LEU B CA 1
ATOM 2910 C C . LEU B 1 125 ? -1.997 -18.828 -14.039 1 86.88 125 LEU B C 1
ATOM 2912 O O . LEU B 1 125 ? -1.528 -18.953 -15.18 1 86.88 125 LEU B O 1
ATOM 2916 N N . ALA B 1 126 ? -3.131 -19.344 -13.695 1 77.44 126 ALA B N 1
ATOM 2917 C CA . ALA B 1 126 ? -3.994 -20.062 -14.633 1 77.44 126 ALA B CA 1
ATOM 2918 C C . ALA B 1 126 ? -3.225 -21.172 -15.352 1 77.44 126 ALA B C 1
ATOM 2920 O O . ALA B 1 126 ? -3.27 -21.266 -16.578 1 77.44 126 ALA B O 1
ATOM 2921 N N . LEU B 1 127 ? -2.592 -21.969 -14.625 1 82.88 127 LEU B N 1
ATOM 2922 C CA . LEU B 1 127 ? -1.742 -23 -15.195 1 82.88 127 LEU B CA 1
ATOM 2923 C C . LEU B 1 127 ? -2.512 -24.312 -15.344 1 82.88 127 LEU B C 1
ATOM 2925 O O . LEU B 1 127 ? -3.525 -24.516 -14.672 1 82.88 127 LEU B O 1
ATOM 2929 N N . SER B 1 128 ? -1.962 -25.125 -16.281 1 77.19 128 SER B N 1
ATOM 2930 C CA . SER B 1 128 ? -2.463 -26.5 -16.359 1 77.19 128 SER B CA 1
ATOM 2931 C C . SER B 1 128 ? -1.979 -27.328 -15.18 1 77.19 128 SER B C 1
ATOM 2933 O O . SER B 1 128 ? -0.92 -27.062 -14.609 1 77.19 128 SER B O 1
ATOM 2935 N N . PRO B 1 129 ? -2.752 -28.297 -14.789 1 73.25 129 PRO B N 1
ATOM 2936 C CA . PRO B 1 129 ? -2.377 -29.125 -13.641 1 73.25 129 PRO B CA 1
ATOM 2937 C C . PRO B 1 129 ? -1.028 -29.812 -13.828 1 73.25 129 PRO B C 1
ATOM 2939 O O . PRO B 1 129 ? -0.376 -30.188 -12.852 1 73.25 129 PRO B O 1
ATOM 2942 N N . SER B 1 130 ? -0.661 -29.984 -15 1 83.06 130 SER B N 1
ATOM 2943 C CA . SER B 1 130 ? 0.586 -30.688 -15.266 1 83.06 130 SER B CA 1
ATOM 2944 C C . SER B 1 130 ? 1.748 -29.719 -15.453 1 83.06 130 SER B C 1
ATOM 2946 O O . SER B 1 130 ? 2.889 -30.141 -15.656 1 83.06 130 SER B O 1
ATOM 2948 N N . ALA B 1 131 ? 1.468 -28.562 -15.297 1 87.94 131 ALA B N 1
ATOM 2949 C CA . ALA B 1 131 ? 2.49 -27.547 -15.562 1 87.94 131 ALA B CA 1
ATOM 2950 C C . ALA B 1 131 ? 3.543 -27.531 -14.461 1 87.94 131 ALA B C 1
ATOM 2952 O O . ALA B 1 131 ? 3.26 -27.891 -13.32 1 87.94 131 ALA B O 1
ATOM 2953 N N . GLU B 1 132 ? 4.777 -27.188 -14.859 1 95.44 132 GLU B N 1
ATOM 2954 C CA . GLU B 1 132 ? 5.836 -26.875 -13.898 1 95.44 132 GLU B CA 1
ATOM 2955 C C . GLU B 1 132 ? 6.062 -25.375 -13.805 1 95.44 132 GLU B C 1
ATOM 2957 O O . GLU B 1 132 ? 5.684 -24.625 -14.711 1 95.44 132 GLU B O 1
ATOM 2962 N N . VAL B 1 133 ? 6.641 -25.016 -12.641 1 96.81 133 VAL B N 1
ATOM 2963 C CA . VAL B 1 133 ? 6.934 -23.594 -12.477 1 96.81 133 VAL B CA 1
ATOM 2964 C C . VAL B 1 133 ? 8.398 -23.406 -12.086 1 96.81 133 VAL B C 1
ATOM 2966 O O . VAL B 1 133 ? 9.016 -24.312 -11.516 1 96.81 133 VAL B O 1
ATOM 2969 N N . ALA B 1 134 ? 8.93 -22.297 -12.5 1 97.75 134 ALA B N 1
ATOM 2970 C CA . ALA B 1 134 ? 10.203 -21.812 -11.961 1 97.75 134 ALA B CA 1
ATOM 2971 C C . ALA B 1 134 ? 9.984 -21.016 -10.688 1 97.75 134 ALA B C 1
ATOM 2973 O O . ALA B 1 134 ? 9.211 -20.047 -10.672 1 97.75 134 ALA B O 1
ATOM 2974 N N . ARG B 1 135 ? 10.633 -21.422 -9.633 1 96.81 135 ARG B N 1
ATOM 2975 C CA . ARG B 1 135 ? 10.57 -20.734 -8.359 1 96.81 135 ARG B CA 1
ATOM 2976 C C . ARG B 1 135 ? 11.875 -20 -8.055 1 96.81 135 ARG B C 1
ATOM 2978 O O . ARG B 1 135 ? 12.945 -20.609 -8.086 1 96.81 135 ARG B O 1
ATOM 2985 N N . LEU B 1 136 ? 11.711 -18.75 -7.844 1 97.38 136 LEU B N 1
ATOM 2986 C CA . LEU B 1 136 ? 12.859 -17.875 -7.582 1 97.38 136 LEU B CA 1
ATOM 2987 C C . LEU B 1 136 ? 12.734 -17.203 -6.223 1 97.38 136 LEU B C 1
ATOM 2989 O O . LEU B 1 136 ? 11.648 -16.766 -5.836 1 97.38 136 LEU B O 1
ATOM 2993 N N . LYS B 1 137 ? 13.766 -17.219 -5.434 1 97.19 137 LYS B N 1
ATOM 2994 C CA . LYS B 1 137 ? 13.875 -16.469 -4.18 1 97.19 137 LYS B CA 1
ATOM 2995 C C . LYS B 1 137 ? 15.188 -15.703 -4.105 1 97.19 137 LYS B C 1
ATOM 2997 O O . LYS B 1 137 ? 16.25 -16.266 -4.348 1 97.19 137 LYS B O 1
ATOM 3002 N N . ARG B 1 138 ? 15.047 -14.438 -3.809 1 96.81 138 ARG B N 1
ATOM 3003 C CA . ARG B 1 138 ? 16.266 -13.641 -3.756 1 96.81 138 ARG B CA 1
ATOM 3004 C C . ARG B 1 138 ? 16.141 -12.508 -2.746 1 96.81 138 ARG B C 1
ATOM 3006 O O . ARG B 1 138 ? 15.023 -12.117 -2.385 1 96.81 138 ARG B O 1
ATOM 3013 N N . LEU B 1 139 ? 17.281 -12.086 -2.283 1 95.44 139 LEU B N 1
ATOM 3014 C CA . LEU B 1 139 ? 17.375 -10.836 -1.542 1 95.44 139 LEU B CA 1
ATOM 3015 C C . LEU B 1 139 ? 17.609 -9.656 -2.486 1 95.44 139 LEU B C 1
ATOM 3017 O O . LEU B 1 139 ? 18.5 -9.719 -3.348 1 95.44 139 LEU B O 1
ATOM 3021 N N . ARG B 1 140 ? 16.766 -8.711 -2.383 1 92.25 140 ARG B N 1
ATOM 3022 C CA . ARG B 1 140 ? 16.953 -7.484 -3.15 1 92.25 140 ARG B CA 1
ATOM 3023 C C . ARG B 1 140 ? 17.75 -6.457 -2.354 1 92.25 140 ARG B C 1
ATOM 3025 O O . ARG B 1 140 ? 17.422 -6.18 -1.195 1 92.25 140 ARG B O 1
ATOM 3032 N N . LYS B 1 141 ? 18.703 -5.93 -3.047 1 88.75 141 LYS B N 1
ATOM 3033 C CA . LYS B 1 141 ? 19.625 -5.051 -2.334 1 88.75 141 LYS B CA 1
ATOM 3034 C C . LYS B 1 141 ? 19.703 -3.686 -3.012 1 88.75 141 LYS B C 1
ATOM 3036 O O . LYS B 1 141 ? 19.547 -3.578 -4.23 1 88.75 141 LYS B O 1
ATOM 3041 N N . ALA B 1 142 ? 19.859 -2.656 -2.219 1 79.44 142 ALA B N 1
ATOM 3042 C CA . ALA B 1 142 ? 20.281 -1.323 -2.643 1 79.44 142 ALA B CA 1
ATOM 3043 C C . ALA B 1 142 ? 21.6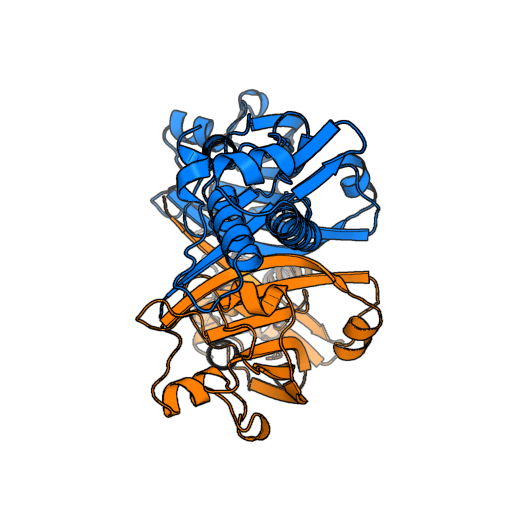25 -0.947 -2.02 1 79.44 142 ALA B C 1
ATOM 3045 O O . ALA B 1 142 ? 21.734 -0.843 -0.795 1 79.44 142 ALA B O 1
ATOM 3046 N N . ASP B 1 143 ? 22.594 -0.627 -2.803 1 76.25 143 ASP B N 1
ATOM 3047 C CA . ASP B 1 143 ? 23.938 -0.328 -2.326 1 76.25 143 ASP B CA 1
ATOM 3048 C C . ASP B 1 143 ? 24.391 -1.346 -1.28 1 76.25 143 ASP B C 1
ATOM 3050 O O . ASP B 1 143 ? 24.844 -0.971 -0.2 1 76.25 143 ASP B O 1
ATOM 3054 N N . ASP B 1 144 ? 24.062 -2.57 -1.354 1 80.5 144 ASP B N 1
ATOM 3055 C CA . ASP B 1 144 ? 24.5 -3.725 -0.574 1 80.5 144 ASP B CA 1
ATOM 3056 C C . ASP B 1 144 ? 23.656 -3.893 0.682 1 80.5 144 ASP B C 1
ATOM 3058 O O . ASP B 1 144 ? 23.938 -4.75 1.519 1 80.5 144 ASP B O 1
ATOM 3062 N N . THR B 1 145 ? 22.766 -2.996 0.823 1 80.81 145 THR B N 1
ATOM 3063 C CA . THR B 1 145 ? 21.812 -3.16 1.915 1 80.81 145 THR B CA 1
ATOM 3064 C C . THR B 1 145 ? 20.594 -3.963 1.457 1 80.81 145 THR B C 1
ATOM 3066 O O . THR B 1 145 ? 20.016 -3.672 0.41 1 80.81 145 THR B O 1
ATOM 3069 N N . VAL B 1 146 ? 20.25 -4.945 2.297 1 89.44 146 VAL B N 1
ATOM 3070 C CA . VAL B 1 146 ? 19.078 -5.75 1.961 1 89.44 146 VAL B CA 1
ATOM 3071 C C . VAL B 1 146 ? 17.812 -4.941 2.205 1 89.44 146 VAL B C 1
ATOM 3073 O O . VAL B 1 146 ? 17.578 -4.441 3.309 1 89.44 146 VAL B O 1
ATOM 3076 N N . MET B 1 147 ? 17 -4.867 1.158 1 86.19 147 MET B N 1
ATOM 3077 C CA . MET B 1 147 ? 15.789 -4.055 1.25 1 86.19 147 MET B CA 1
ATOM 3078 C C . MET B 1 147 ? 14.547 -4.934 1.275 1 86.19 147 MET B C 1
ATOM 3080 O O . MET B 1 147 ? 13.508 -4.535 1.812 1 86.19 147 MET B O 1
ATOM 3084 N N . ALA B 1 148 ? 14.688 -6.066 0.67 1 92.69 148 ALA B N 1
ATOM 3085 C CA . ALA B 1 148 ? 13.484 -6.883 0.524 1 92.69 148 ALA B CA 1
ATOM 3086 C C . ALA B 1 148 ? 13.836 -8.328 0.201 1 92.69 148 ALA B C 1
ATOM 3088 O O . ALA B 1 148 ? 14.969 -8.625 -0.203 1 92.69 148 ALA B O 1
ATOM 3089 N N . ILE B 1 149 ? 12.906 -9.164 0.487 1 96.06 149 ILE B N 1
ATOM 3090 C CA . ILE B 1 149 ? 12.906 -10.531 -0.018 1 96.06 149 ILE B CA 1
ATOM 3091 C C . ILE B 1 149 ? 11.891 -10.656 -1.156 1 96.06 149 ILE B C 1
ATOM 3093 O O . ILE B 1 149 ? 10.734 -10.273 -1.01 1 96.06 149 ILE B O 1
ATOM 3097 N N . GLU B 1 150 ? 12.328 -11.156 -2.195 1 95.81 150 GLU B N 1
ATOM 3098 C CA . GLU B 1 150 ? 11.438 -11.336 -3.34 1 95.81 150 GLU B CA 1
ATOM 3099 C C . GLU B 1 150 ? 11.312 -12.812 -3.715 1 95.81 150 GLU B C 1
ATOM 3101 O O . GLU B 1 150 ? 12.312 -13.508 -3.859 1 95.81 150 GLU B O 1
ATOM 3106 N N . MET B 1 151 ? 10.133 -13.211 -3.805 1 96.5 151 MET B N 1
ATOM 3107 C CA . MET B 1 151 ? 9.805 -14.562 -4.258 1 96.5 151 MET B CA 1
ATOM 3108 C C . MET B 1 151 ? 8.938 -14.523 -5.508 1 96.5 151 MET B C 1
ATOM 3110 O O . MET B 1 151 ? 7.836 -13.969 -5.484 1 96.5 151 MET B O 1
ATOM 3114 N N . SER B 1 152 ? 9.422 -15.117 -6.535 1 96.81 152 SER B N 1
ATOM 3115 C CA . SER B 1 152 ? 8.703 -15.07 -7.809 1 96.81 152 SER B CA 1
ATOM 3116 C C . SER B 1 152 ? 8.438 -16.469 -8.344 1 96.81 152 SER B C 1
ATOM 3118 O O . SER B 1 152 ? 9.273 -17.359 -8.211 1 96.81 152 SER B O 1
ATOM 3120 N N . THR B 1 153 ? 7.32 -16.609 -8.898 1 97.06 153 THR B N 1
ATOM 3121 C CA . THR B 1 153 ? 6.918 -17.828 -9.57 1 97.06 153 THR B CA 1
ATOM 3122 C C . THR B 1 153 ? 6.496 -17.547 -11.008 1 97.06 153 THR B C 1
ATOM 3124 O O . THR B 1 153 ? 5.684 -16.641 -11.258 1 97.06 153 THR B O 1
ATOM 3127 N N . LEU B 1 154 ? 7.059 -18.281 -11.938 1 97.12 154 LEU B N 1
ATOM 3128 C CA . LEU B 1 154 ? 6.719 -18.188 -13.352 1 97.12 154 LEU B CA 1
ATOM 3129 C C . LEU B 1 154 ? 6.5 -19.578 -13.953 1 97.12 154 LEU B C 1
ATOM 3131 O O . LEU B 1 154 ? 7.102 -20.547 -13.5 1 97.12 154 LEU B O 1
ATOM 3135 N N . PRO B 1 155 ? 5.652 -19.578 -15 1 95.75 155 PRO B N 1
ATOM 3136 C CA . PRO B 1 155 ? 5.613 -20.844 -15.734 1 95.75 155 PRO B CA 1
ATOM 3137 C C . PRO B 1 155 ? 6.992 -21.281 -16.219 1 95.75 155 PRO B C 1
ATOM 3139 O O . PRO B 1 155 ? 7.738 -20.469 -16.781 1 95.75 155 PRO B O 1
ATOM 3142 N N . ALA B 1 156 ? 7.262 -22.578 -16.031 1 96.31 156 ALA B N 1
ATOM 3143 C CA . ALA B 1 156 ? 8.57 -23.094 -16.438 1 96.31 156 ALA B CA 1
ATOM 3144 C C . ALA B 1 156 ? 8.789 -22.922 -17.938 1 96.31 156 ALA B C 1
ATOM 3146 O O . ALA B 1 156 ? 9.93 -22.812 -18.391 1 96.31 156 ALA B O 1
ATOM 3147 N N . THR B 1 157 ? 7.762 -22.891 -18.688 1 94.56 157 THR B N 1
ATOM 3148 C CA . THR B 1 157 ? 7.852 -22.734 -20.141 1 94.56 157 THR B CA 1
ATOM 3149 C C . THR B 1 157 ? 8.469 -21.391 -20.5 1 94.56 157 THR B C 1
ATOM 3151 O O . THR B 1 157 ? 9.109 -21.25 -21.547 1 94.56 157 THR B O 1
ATOM 3154 N N . LEU B 1 158 ? 8.336 -20.422 -19.672 1 94.62 158 LEU B N 1
ATOM 3155 C CA . LEU B 1 158 ? 8.875 -19.094 -19.922 1 94.62 158 LEU B CA 1
ATOM 3156 C C . LEU B 1 158 ? 10.289 -18.969 -19.359 1 94.62 158 LEU B C 1
ATOM 3158 O O . LEU B 1 158 ? 11.07 -18.125 -19.812 1 94.62 158 LEU B O 1
ATOM 3162 N N . LEU B 1 159 ? 10.508 -19.781 -18.359 1 95.44 159 LEU B N 1
ATOM 3163 C CA . LEU B 1 159 ? 11.805 -19.734 -17.688 1 95.44 159 LEU B CA 1
ATOM 3164 C C . LEU B 1 159 ? 12.289 -21.156 -17.375 1 95.44 159 LEU B C 1
ATOM 3166 O O . LEU B 1 159 ? 12.383 -21.531 -16.203 1 95.44 159 LEU B O 1
ATOM 3170 N N . PRO B 1 160 ? 12.672 -21.828 -18.375 1 95.38 160 PRO B N 1
ATOM 3171 C CA . PRO B 1 160 ? 13.094 -23.219 -18.172 1 95.38 160 PRO B CA 1
ATOM 3172 C C . PRO B 1 160 ? 14.422 -23.328 -17.422 1 95.38 160 PRO B C 1
ATOM 3174 O O . PRO B 1 160 ? 14.695 -24.359 -16.797 1 95.38 160 PRO B O 1
ATOM 3177 N N . GLU B 1 161 ? 15.258 -22.312 -17.547 1 96.44 161 GLU B N 1
ATOM 3178 C CA . GLU B 1 161 ? 16.547 -22.25 -16.844 1 96.44 161 GLU B CA 1
ATOM 3179 C C . GLU B 1 161 ? 16.594 -21.047 -15.906 1 96.44 161 GLU B C 1
ATOM 3181 O O . GLU B 1 161 ? 17.219 -20.031 -16.234 1 96.44 161 GLU B O 1
ATOM 3186 N N . PRO B 1 162 ? 16.062 -21.266 -14.711 1 96.19 162 PRO B N 1
ATOM 3187 C CA . PRO B 1 162 ? 15.953 -20.141 -13.781 1 96.19 162 PRO B CA 1
ATOM 3188 C C . PRO B 1 162 ? 17.297 -19.516 -13.469 1 96.19 162 PRO B C 1
ATOM 3190 O O . PRO B 1 162 ? 17.375 -18.328 -13.102 1 96.19 162 PRO B O 1
ATOM 3193 N N . GLU B 1 163 ? 18.406 -20.219 -13.602 1 94.12 163 GLU B N 1
ATOM 3194 C CA . GLU B 1 163 ? 19.75 -19.734 -13.281 1 94.12 163 GLU B CA 1
ATOM 3195 C C . GLU B 1 163 ? 20.203 -18.672 -14.273 1 94.12 163 GLU B C 1
ATOM 3197 O O . GLU B 1 163 ? 21.172 -17.969 -14.031 1 94.12 163 GLU B O 1
ATOM 3202 N N . LYS B 1 164 ? 19.5 -18.562 -15.328 1 91.69 164 LYS B N 1
ATOM 3203 C CA . LYS B 1 164 ? 19.891 -17.625 -16.375 1 91.69 164 LYS B CA 1
ATOM 3204 C C . LYS B 1 164 ? 19.438 -16.203 -16.047 1 91.69 164 LYS B C 1
ATOM 3206 O O . LYS B 1 164 ? 19.875 -15.242 -16.672 1 91.69 164 LYS B O 1
ATOM 3211 N N . ILE B 1 165 ? 18.594 -16.109 -15.086 1 90.81 165 ILE B N 1
ATOM 3212 C CA . ILE B 1 165 ? 18.125 -14.773 -14.742 1 90.81 165 ILE B CA 1
ATOM 3213 C C . ILE B 1 165 ? 19.25 -14.008 -14.047 1 90.81 165 ILE B C 1
ATOM 3215 O O . ILE B 1 165 ? 19.875 -14.516 -13.117 1 90.81 165 ILE B O 1
ATOM 3219 N N . GLY B 1 166 ? 19.484 -12.883 -14.539 1 86.56 166 GLY B N 1
ATOM 3220 C CA . GLY B 1 166 ? 20.406 -11.992 -13.875 1 86.56 166 GLY B CA 1
ATOM 3221 C C . GLY B 1 166 ? 19.781 -11.18 -12.766 1 86.56 166 GLY B C 1
ATOM 3222 O O . GLY B 1 166 ? 19.078 -11.727 -11.906 1 86.56 166 GLY B O 1
ATOM 3223 N N . ASP B 1 167 ? 19.922 -9.805 -12.836 1 82.06 167 ASP B N 1
ATOM 3224 C CA . ASP B 1 167 ? 19.469 -8.938 -11.758 1 82.06 167 ASP B CA 1
ATOM 3225 C C . ASP B 1 167 ? 18.016 -8.523 -11.945 1 82.06 167 ASP B C 1
ATOM 3227 O O . ASP B 1 167 ? 17.328 -8.172 -10.984 1 82.06 167 ASP B O 1
ATOM 3231 N N . SER B 1 168 ? 17.641 -8.648 -13.188 1 87.12 168 SER B N 1
ATOM 3232 C CA . SER B 1 168 ? 16.297 -8.148 -13.469 1 87.12 168 SER B CA 1
ATOM 3233 C C . SER B 1 168 ? 15.445 -9.203 -14.164 1 87.12 168 SER B C 1
ATOM 3235 O O . SER B 1 168 ? 15.742 -9.602 -15.289 1 87.12 168 SER B O 1
ATOM 3237 N N . LEU B 1 169 ? 14.375 -9.594 -13.484 1 91.06 169 LEU B N 1
ATOM 3238 C CA . LEU B 1 169 ? 13.406 -10.5 -14.078 1 91.06 169 LEU B CA 1
ATOM 3239 C C . LEU B 1 169 ? 12.75 -9.867 -15.305 1 91.06 169 LEU B C 1
ATOM 3241 O O . LEU B 1 169 ? 12.586 -10.516 -16.344 1 91.06 169 LEU B O 1
ATOM 3245 N N . TYR B 1 170 ? 12.492 -8.625 -15.211 1 89.94 170 TYR B N 1
ATOM 3246 C CA . TYR B 1 170 ? 11.781 -7.945 -16.281 1 89.94 170 TYR B CA 1
ATOM 3247 C C . TYR B 1 170 ? 12.672 -7.777 -17.516 1 89.94 170 TYR B C 1
ATOM 3249 O O . TYR B 1 170 ? 12.195 -7.883 -18.641 1 89.94 170 TYR B O 1
ATOM 3257 N N . GLU B 1 171 ? 13.898 -7.504 -17.25 1 87.62 171 GLU B N 1
ATOM 3258 C CA . GLU B 1 171 ? 14.828 -7.453 -18.375 1 87.62 171 GLU B CA 1
ATOM 3259 C C . GLU B 1 171 ? 14.891 -8.797 -19.109 1 87.62 171 GLU B C 1
ATOM 3261 O O . GLU B 1 171 ? 14.945 -8.836 -20.328 1 87.62 171 GLU B O 1
ATOM 3266 N N . TYR B 1 172 ? 14.969 -9.844 -18.422 1 92.12 172 TYR B N 1
ATOM 3267 C CA . TYR B 1 172 ? 14.977 -11.172 -19.016 1 92.12 172 TYR B CA 1
ATOM 3268 C C . TYR B 1 172 ? 13.727 -11.406 -19.859 1 92.12 172 TYR B C 1
ATOM 3270 O O . TYR B 1 172 ? 13.812 -11.812 -21.016 1 92.12 172 TYR B O 1
ATOM 3278 N N . LEU B 1 173 ? 12.555 -11.109 -19.25 1 93.62 173 LEU B N 1
ATOM 3279 C CA . LEU B 1 173 ? 11.289 -11.328 -19.938 1 93.62 173 LEU B CA 1
ATOM 3280 C C . LEU B 1 173 ? 11.203 -10.477 -21.203 1 93.62 173 LEU B C 1
ATOM 3282 O O . LEU B 1 173 ? 10.719 -10.938 -22.234 1 93.62 173 LEU B O 1
ATOM 3286 N N . ASP B 1 174 ? 11.656 -9.258 -21.094 1 91.31 174 ASP B N 1
ATOM 3287 C CA . ASP B 1 174 ? 11.727 -8.406 -22.281 1 91.31 174 ASP B CA 1
ATOM 3288 C C . ASP B 1 174 ? 12.594 -9.047 -23.359 1 91.31 174 ASP B C 1
ATOM 3290 O O . ASP B 1 174 ? 12.234 -9.039 -24.547 1 91.31 174 ASP B O 1
ATOM 3294 N N . GLY B 1 175 ? 13.664 -9.531 -23.016 1 93.44 175 GLY B N 1
ATOM 3295 C CA . GLY B 1 175 ? 14.633 -10.109 -23.922 1 93.44 175 GLY B CA 1
ATOM 3296 C C . GLY B 1 175 ? 14.086 -11.289 -24.703 1 93.44 175 GLY B C 1
ATOM 3297 O O . GLY B 1 175 ? 14.477 -11.523 -25.844 1 93.44 175 GLY B O 1
ATOM 3298 N N . ILE B 1 176 ? 13.25 -12.031 -24.125 1 94.56 176 ILE B N 1
ATOM 3299 C CA . ILE B 1 176 ? 12.719 -13.203 -24.812 1 94.56 176 ILE B C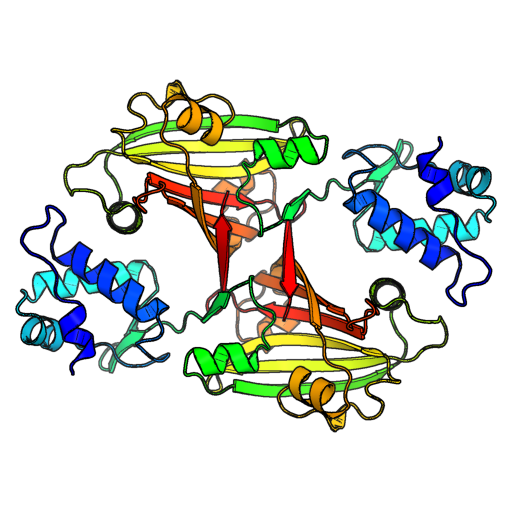A 1
ATOM 3300 C C . ILE B 1 176 ? 11.398 -12.852 -25.484 1 94.56 176 ILE B C 1
ATOM 3302 O O . ILE B 1 176 ? 10.672 -13.734 -25.938 1 94.56 176 ILE B O 1
ATOM 3306 N N . GLY B 1 177 ? 11 -11.562 -25.453 1 95.31 177 GLY B N 1
ATOM 3307 C CA . GLY B 1 177 ? 9.828 -11.086 -26.156 1 95.31 177 GLY B CA 1
ATOM 3308 C C . GLY B 1 177 ? 8.531 -11.359 -25.422 1 95.31 177 GLY B C 1
ATOM 3309 O O . GLY B 1 177 ? 7.48 -11.523 -26.047 1 95.31 177 GLY B O 1
ATOM 3310 N N . ARG B 1 178 ? 8.57 -11.523 -24.156 1 95.44 178 ARG B N 1
ATOM 3311 C CA . ARG B 1 178 ? 7.395 -11.758 -23.328 1 95.44 178 ARG B CA 1
ATOM 3312 C C . ARG B 1 178 ? 7.316 -10.742 -22.203 1 95.44 178 ARG B C 1
ATOM 3314 O O . ARG B 1 178 ? 7.285 -11.117 -21.016 1 95.44 178 ARG B O 1
ATOM 3321 N N . PRO B 1 179 ? 7.23 -9.5 -22.531 1 94.12 179 PRO B N 1
ATOM 3322 C CA . PRO B 1 179 ? 7.203 -8.461 -21.5 1 94.12 179 PRO B CA 1
ATOM 3323 C C . PRO B 1 179 ? 5.906 -8.461 -20.688 1 94.12 179 PRO B C 1
ATOM 3325 O O . PRO B 1 179 ? 4.832 -8.711 -21.25 1 94.12 179 PRO B O 1
ATOM 3328 N N . VAL B 1 180 ? 6.055 -8.172 -19.391 1 92.88 180 VAL B N 1
ATOM 3329 C CA . VAL B 1 180 ? 4.887 -7.871 -18.562 1 92.88 180 VAL B CA 1
ATOM 3330 C C . VAL B 1 180 ? 4.383 -6.465 -18.891 1 92.88 180 VAL B C 1
ATOM 3332 O O . VAL B 1 180 ? 5.117 -5.484 -18.75 1 92.88 180 VAL B O 1
ATOM 3335 N N . VAL B 1 181 ? 3.158 -6.328 -19.266 1 87.06 181 VAL B N 1
ATOM 3336 C CA . VAL B 1 181 ? 2.676 -5.02 -19.703 1 87.06 181 VAL B CA 1
ATOM 3337 C C . VAL B 1 181 ? 1.63 -4.5 -18.719 1 87.06 181 VAL B C 1
ATOM 3339 O O . VAL B 1 181 ? 1.281 -3.318 -18.75 1 87.06 181 VAL B O 1
ATOM 3342 N N . ARG B 1 182 ? 1.089 -5.352 -17.953 1 84.38 182 ARG B N 1
ATOM 3343 C CA . ARG B 1 182 ? 0.109 -5.023 -16.922 1 84.38 182 ARG B CA 1
ATOM 3344 C C . ARG B 1 182 ? 0.355 -5.836 -15.656 1 84.38 182 ARG B C 1
ATOM 3346 O O . ARG B 1 182 ? 0.807 -6.98 -15.727 1 84.38 182 ARG B O 1
ATOM 3353 N N . ALA B 1 183 ? 0.088 -5.184 -14.531 1 87.19 183 ALA B N 1
ATOM 3354 C CA . ALA B 1 183 ? 0.253 -5.902 -13.273 1 87.19 183 ALA B CA 1
ATOM 3355 C C . ALA B 1 183 ? -0.808 -5.484 -12.258 1 87.19 183 ALA B C 1
ATOM 3357 O O . ALA B 1 183 ? -1.223 -4.324 -12.227 1 87.19 183 ALA B O 1
ATOM 3358 N N . LEU B 1 184 ? -1.296 -6.422 -11.562 1 80.69 184 LEU B N 1
ATOM 3359 C CA . LEU B 1 184 ? -2.117 -6.168 -10.383 1 80.69 184 LEU B CA 1
ATOM 3360 C C . LEU B 1 184 ? -1.312 -6.371 -9.102 1 80.69 184 LEU B C 1
ATOM 3362 O O . LEU B 1 184 ? -0.695 -7.422 -8.914 1 80.69 184 LEU B O 1
ATOM 3366 N N . GLN B 1 185 ? -1.325 -5.34 -8.32 1 85 185 GLN B N 1
ATOM 3367 C CA . GLN B 1 185 ? -0.504 -5.367 -7.113 1 85 185 GLN B CA 1
ATOM 3368 C C . GLN B 1 185 ? -1.363 -5.219 -5.863 1 85 185 GLN B C 1
ATOM 3370 O O . GLN B 1 185 ? -2.186 -4.305 -5.773 1 85 185 GLN B O 1
ATOM 3375 N N . HIS B 1 186 ? -1.194 -6.191 -5.016 1 83.88 186 HIS B N 1
ATOM 3376 C CA . HIS B 1 186 ? -1.84 -6.152 -3.709 1 83.88 186 HIS B CA 1
ATOM 3377 C C . HIS B 1 186 ? -0.835 -5.832 -2.607 1 83.88 186 HIS B C 1
ATOM 3379 O O . HIS B 1 186 ? 0.277 -6.367 -2.602 1 83.88 186 HIS B O 1
ATOM 3385 N N . ILE B 1 187 ? -1.256 -4.941 -1.701 1 85.69 187 ILE B N 1
ATOM 3386 C CA . ILE B 1 187 ? -0.369 -4.512 -0.625 1 85.69 187 ILE B CA 1
ATOM 3387 C C . ILE B 1 187 ? -1.001 -4.84 0.726 1 85.69 187 ILE B C 1
ATOM 3389 O O . ILE B 1 187 ? -2.166 -4.52 0.968 1 85.69 187 ILE B O 1
ATOM 3393 N N . ARG B 1 188 ? -0.236 -5.48 1.572 1 87.12 188 ARG B N 1
ATOM 3394 C CA . ARG B 1 188 ? -0.666 -5.816 2.926 1 87.12 188 ARG B CA 1
ATOM 3395 C C . ARG B 1 188 ? 0.478 -5.656 3.92 1 87.12 188 ARG B C 1
ATOM 3397 O O . ARG B 1 188 ? 1.644 -5.574 3.525 1 87.12 188 ARG B O 1
ATOM 3404 N N . ALA B 1 189 ? 0.042 -5.547 5.164 1 91.5 189 ALA B N 1
ATOM 3405 C CA . ALA B 1 189 ? 1.034 -5.566 6.238 1 91.5 189 ALA B CA 1
ATOM 3406 C C . ALA B 1 189 ? 1.122 -6.945 6.879 1 91.5 189 ALA B C 1
ATOM 3408 O O . ALA B 1 189 ? 0.103 -7.613 7.074 1 91.5 189 ALA B O 1
ATOM 3409 N N . ILE B 1 190 ? 2.34 -7.352 7.156 1 92.69 190 ILE B N 1
ATOM 3410 C CA . ILE B 1 190 ? 2.537 -8.641 7.805 1 92.69 190 ILE B CA 1
ATOM 3411 C C . ILE B 1 190 ? 3.611 -8.523 8.883 1 92.69 190 ILE B C 1
ATOM 3413 O O . ILE B 1 190 ? 4.473 -7.645 8.812 1 92.69 190 ILE B O 1
ATOM 3417 N N . ASN B 1 191 ? 3.502 -9.398 9.891 1 95.75 191 ASN B N 1
ATOM 3418 C CA . ASN B 1 191 ? 4.598 -9.508 10.844 1 95.75 191 ASN B CA 1
ATOM 3419 C C . ASN B 1 191 ? 5.715 -10.398 10.32 1 95.75 191 ASN B C 1
ATOM 3421 O O . ASN B 1 191 ? 5.457 -11.5 9.828 1 95.75 191 ASN B O 1
ATOM 3425 N N . ALA B 1 192 ? 6.953 -9.922 10.438 1 96.06 192 ALA B N 1
ATOM 3426 C CA . ALA B 1 192 ? 8.109 -10.688 9.977 1 96.06 192 ALA B CA 1
ATOM 3427 C C . ALA B 1 192 ? 8.25 -11.992 10.758 1 96.06 192 ALA B C 1
ATOM 3429 O O . ALA B 1 192 ? 8.328 -11.984 11.984 1 96.06 192 ALA B O 1
ATOM 3430 N N . SER B 1 193 ? 8.297 -13.094 10.016 1 96.31 193 SER B N 1
ATOM 3431 C CA . SER B 1 193 ? 8.664 -14.359 10.648 1 96.31 193 SER B CA 1
ATOM 3432 C C . SER B 1 193 ? 10.117 -14.344 11.102 1 96.31 193 SER B C 1
ATOM 3434 O O . SER B 1 193 ? 10.914 -13.531 10.633 1 96.31 193 SER B O 1
ATOM 3436 N N . PRO B 1 194 ? 10.438 -15.234 12.047 1 96.81 194 PRO B N 1
ATOM 3437 C CA . PRO B 1 194 ? 11.844 -15.289 12.453 1 96.81 194 PRO B CA 1
ATOM 3438 C C . PRO B 1 194 ? 12.789 -15.5 11.273 1 96.81 194 PRO B C 1
ATOM 3440 O O . PRO B 1 194 ? 13.844 -14.867 11.203 1 96.81 194 PRO B O 1
ATOM 3443 N N . ASP B 1 195 ? 12.438 -16.359 10.312 1 96.06 195 ASP B N 1
ATOM 3444 C CA . ASP B 1 195 ? 13.266 -16.625 9.141 1 96.06 195 ASP B CA 1
ATOM 3445 C C . ASP B 1 195 ? 13.438 -15.375 8.281 1 96.06 195 ASP B C 1
ATOM 3447 O O . ASP B 1 195 ? 14.555 -15.023 7.91 1 96.06 195 ASP B O 1
ATOM 3451 N N . PHE B 1 196 ? 12.375 -14.773 7.992 1 94.75 196 PHE B N 1
ATOM 3452 C CA . PHE B 1 196 ? 12.43 -13.57 7.172 1 94.75 196 PHE B CA 1
ATOM 3453 C C . PHE B 1 196 ? 13.195 -12.461 7.891 1 94.75 196 PHE B C 1
ATOM 3455 O O . PHE B 1 196 ? 14 -11.758 7.277 1 94.75 196 PHE B O 1
ATOM 3462 N N . ALA B 1 197 ? 12.914 -12.312 9.164 1 95.5 197 ALA B N 1
ATOM 3463 C CA . ALA B 1 197 ? 13.602 -11.305 9.969 1 95.5 197 ALA B CA 1
ATOM 3464 C C . ALA B 1 197 ? 15.109 -11.484 9.906 1 95.5 197 ALA B C 1
ATOM 3466 O O . ALA B 1 197 ? 15.852 -10.516 9.742 1 95.5 197 ALA B O 1
ATOM 3467 N N . ALA B 1 198 ? 15.492 -12.672 10.008 1 95.62 198 ALA B N 1
ATOM 3468 C CA . ALA B 1 198 ? 16.922 -12.977 9.969 1 95.62 198 ALA B CA 1
ATOM 3469 C C . ALA B 1 198 ? 17.516 -12.633 8.602 1 95.62 198 ALA B C 1
ATOM 3471 O O . ALA B 1 198 ? 18.609 -12.094 8.516 1 95.62 198 ALA B O 1
ATOM 3472 N N . LEU B 1 199 ? 16.781 -12.906 7.562 1 94.38 199 LEU B N 1
ATOM 3473 C CA . LEU B 1 199 ? 17.266 -12.68 6.203 1 94.38 199 LEU B CA 1
ATOM 3474 C C . LEU B 1 199 ? 17.453 -11.195 5.926 1 94.38 199 LEU B C 1
ATOM 3476 O O . LEU B 1 199 ? 18.375 -10.805 5.211 1 94.38 199 LEU B O 1
ATOM 3480 N N . VAL B 1 200 ? 16.594 -10.367 6.484 1 91.38 200 VAL B N 1
ATOM 3481 C CA . VAL B 1 200 ? 16.625 -8.953 6.121 1 91.38 200 VAL B CA 1
ATOM 3482 C C . VAL B 1 200 ? 17.25 -8.141 7.25 1 91.38 200 VAL B C 1
ATOM 3484 O O . VAL B 1 200 ? 17.469 -6.934 7.113 1 91.38 200 VAL B O 1
ATOM 3487 N N . GLY B 1 201 ? 17.531 -8.719 8.367 1 90.44 201 GLY B N 1
ATOM 3488 C CA . GLY B 1 201 ? 18.234 -8.055 9.445 1 90.44 201 GLY B CA 1
ATOM 3489 C C . GLY B 1 201 ? 17.344 -7.203 10.32 1 90.44 201 GLY B C 1
ATOM 3490 O O . GLY B 1 201 ? 17.688 -6.074 10.664 1 90.44 201 GLY B O 1
ATOM 3491 N N . ILE B 1 202 ? 16.172 -7.699 10.641 1 90.81 202 ILE B N 1
ATOM 3492 C CA . ILE B 1 202 ? 15.258 -6.988 11.531 1 90.81 202 ILE B CA 1
ATOM 3493 C C . ILE B 1 202 ? 14.812 -7.914 12.656 1 90.81 202 ILE B C 1
ATOM 3495 O O . ILE B 1 202 ? 15.148 -9.102 12.664 1 90.81 202 ILE B O 1
ATOM 3499 N N . GLU B 1 203 ? 14.109 -7.312 13.664 1 95 203 GLU B N 1
ATOM 3500 C CA . GLU B 1 203 ? 13.609 -8.125 14.766 1 95 203 GLU B CA 1
ATOM 3501 C C . GLU B 1 203 ? 12.391 -8.945 14.336 1 95 203 GLU B C 1
ATOM 3503 O O . GLU B 1 203 ? 11.523 -8.445 13.609 1 95 203 GLU B O 1
ATOM 3508 N N . PRO B 1 204 ? 12.352 -10.211 14.844 1 96.75 204 PRO B N 1
ATOM 3509 C CA . PRO B 1 204 ? 11.125 -10.969 14.578 1 96.75 204 PRO B CA 1
ATOM 3510 C C . PRO B 1 204 ? 9.867 -10.25 15.055 1 96.75 204 PRO B C 1
ATOM 3512 O O . PRO B 1 204 ? 9.883 -9.609 16.109 1 96.75 204 PRO B O 1
ATOM 3515 N N . GLY B 1 205 ? 8.852 -10.305 14.211 1 96.19 205 GLY B N 1
ATOM 3516 C CA . GLY B 1 205 ? 7.602 -9.664 14.586 1 96.19 205 GLY B CA 1
ATOM 3517 C C . GLY B 1 205 ? 7.48 -8.242 14.062 1 96.19 205 GLY B C 1
ATOM 3518 O O . GLY B 1 205 ? 6.398 -7.652 14.094 1 96.19 205 GLY B O 1
ATOM 3519 N N . THR B 1 206 ? 8.57 -7.688 13.555 1 95.31 206 THR B N 1
ATOM 3520 C CA . THR B 1 206 ? 8.531 -6.352 12.969 1 95.31 206 THR B CA 1
ATOM 3521 C C . THR B 1 206 ? 7.594 -6.312 11.766 1 95.31 206 THR B C 1
ATOM 3523 O O . THR B 1 206 ? 7.578 -7.242 10.953 1 95.31 206 THR B O 1
ATOM 3526 N N . ALA B 1 207 ? 6.812 -5.273 11.695 1 94.81 207 ALA B N 1
ATOM 3527 C CA . ALA B 1 207 ? 5.883 -5.133 10.586 1 94.81 207 ALA B CA 1
ATOM 3528 C C . ALA B 1 207 ? 6.629 -4.926 9.266 1 94.81 207 ALA B C 1
ATOM 3530 O O . ALA B 1 207 ? 7.598 -4.164 9.211 1 94.81 207 ALA B O 1
ATOM 3531 N N . MET B 1 208 ? 6.199 -5.617 8.234 1 93.5 208 MET B N 1
ATOM 3532 C CA . MET B 1 208 ? 6.703 -5.496 6.871 1 93.5 208 MET B CA 1
ATOM 3533 C C . MET B 1 208 ? 5.562 -5.281 5.887 1 93.5 208 MET B C 1
ATOM 3535 O O . MET B 1 208 ? 4.418 -5.652 6.16 1 93.5 208 MET B O 1
ATOM 3539 N N . LEU B 1 209 ? 5.918 -4.691 4.797 1 90.88 209 LEU B N 1
ATOM 3540 C CA . LEU B 1 209 ? 4.973 -4.621 3.688 1 90.88 209 LEU B CA 1
ATOM 3541 C C . LEU B 1 209 ? 5.113 -5.832 2.773 1 90.88 209 LEU B C 1
ATOM 3543 O O . LEU B 1 209 ? 6.223 -6.195 2.385 1 90.88 209 LEU B O 1
ATOM 3547 N N . LEU B 1 210 ? 4.039 -6.449 2.584 1 91.75 210 LEU B N 1
ATOM 3548 C CA . LEU B 1 210 ? 3.986 -7.512 1.586 1 91.75 210 LEU B CA 1
ATOM 3549 C C . LEU B 1 210 ? 3.273 -7.039 0.325 1 91.75 210 LEU B C 1
ATOM 3551 O O . LEU B 1 210 ? 2.098 -6.668 0.373 1 91.75 210 LEU B O 1
ATOM 3555 N N . MET B 1 211 ? 3.959 -7.023 -0.701 1 88.81 211 MET B N 1
ATOM 3556 C CA . MET B 1 211 ? 3.4 -6.688 -2.006 1 88.81 211 MET B CA 1
ATOM 3557 C C . MET B 1 211 ? 3.312 -7.926 -2.895 1 88.81 211 MET B C 1
ATOM 3559 O O . MET B 1 211 ? 4.332 -8.539 -3.213 1 88.81 211 MET B O 1
ATOM 3563 N N . THR B 1 212 ? 2.137 -8.289 -3.258 1 89.62 212 THR B N 1
ATOM 3564 C CA . THR B 1 212 ? 1.911 -9.406 -4.172 1 89.62 212 THR B CA 1
ATOM 3565 C C . THR B 1 212 ? 1.525 -8.898 -5.559 1 89.62 212 THR B C 1
ATOM 3567 O O . THR B 1 212 ? 0.529 -8.195 -5.711 1 89.62 212 THR B O 1
ATOM 3570 N N . ARG B 1 213 ? 2.305 -9.32 -6.512 1 90.06 213 ARG B N 1
ATOM 3571 C CA . ARG B 1 213 ? 2.104 -8.836 -7.875 1 90.06 213 ARG B CA 1
ATOM 3572 C C . ARG B 1 213 ? 1.801 -9.984 -8.828 1 90.06 213 ARG B C 1
ATOM 3574 O O . ARG B 1 213 ? 2.469 -11.016 -8.789 1 90.06 213 ARG B O 1
ATOM 3581 N N . VAL B 1 214 ? 0.764 -9.82 -9.562 1 88.81 214 VAL B N 1
ATOM 3582 C CA . VAL B 1 214 ? 0.519 -10.68 -10.719 1 88.81 214 VAL B CA 1
ATOM 3583 C C . VAL B 1 214 ? 0.755 -9.891 -12.008 1 88.81 214 VAL B C 1
ATOM 3585 O O . VAL B 1 214 ? 0.126 -8.859 -12.227 1 88.81 214 VAL B O 1
ATOM 3588 N N . GLY B 1 215 ? 1.68 -10.391 -12.742 1 92.38 215 GLY B N 1
ATOM 3589 C CA . GLY B 1 215 ? 2.006 -9.734 -14 1 92.38 215 GLY B CA 1
ATOM 3590 C C . GLY B 1 215 ? 1.411 -10.438 -15.211 1 92.38 215 GLY B C 1
ATOM 3591 O O . GLY B 1 215 ? 1.364 -11.664 -15.258 1 92.38 215 GLY B O 1
ATOM 3592 N N . TYR B 1 216 ? 1.057 -9.594 -16.188 1 89.25 216 TYR B N 1
ATOM 3593 C CA . TYR B 1 216 ? 0.335 -10.117 -17.344 1 89.25 216 TYR B CA 1
ATOM 3594 C C . TYR B 1 216 ? 1.033 -9.719 -18.641 1 89.25 216 TYR B C 1
ATOM 3596 O O . TYR B 1 216 ? 1.601 -8.633 -18.734 1 89.25 216 TYR B O 1
ATOM 3604 N N . LEU B 1 217 ? 0.846 -10.648 -19.562 1 91.5 217 LEU B N 1
ATOM 3605 C CA . LEU B 1 217 ? 1.192 -10.312 -20.938 1 91.5 217 LEU B CA 1
ATOM 3606 C C . LEU B 1 217 ? 0.117 -9.43 -21.578 1 91.5 217 LEU B C 1
ATOM 3608 O O . LEU B 1 217 ? -0.902 -9.141 -20.938 1 91.5 217 LEU B O 1
ATOM 3612 N N . GLU B 1 218 ? 0.376 -8.977 -22.812 1 86.62 218 GLU B N 1
ATOM 3613 C CA . GLU B 1 218 ? -0.553 -8.133 -23.562 1 86.62 218 GLU B CA 1
ATOM 3614 C C . GLU B 1 218 ? -1.896 -8.828 -23.75 1 86.62 218 GLU B C 1
ATOM 3616 O O . GLU B 1 218 ? -2.943 -8.18 -23.766 1 86.62 218 GLU B O 1
ATOM 3621 N N . ASP B 1 219 ? -1.843 -10.094 -23.891 1 83.94 219 ASP B N 1
ATOM 3622 C CA . ASP B 1 219 ? -3.07 -10.844 -24.141 1 83.94 219 ASP B CA 1
ATOM 3623 C C . ASP B 1 219 ? -3.775 -11.195 -22.844 1 83.94 219 ASP B C 1
ATOM 3625 O O . ASP B 1 219 ? -4.688 -12.031 -22.828 1 83.94 219 ASP B O 1
ATOM 3629 N N . ASN B 1 220 ? -3.289 -10.688 -21.781 1 84.44 220 ASN B N 1
ATOM 3630 C CA . ASN B 1 220 ? -3.873 -10.82 -20.453 1 84.44 220 ASN B CA 1
ATOM 3631 C C . ASN B 1 220 ? -3.582 -12.195 -19.844 1 84.44 220 ASN B C 1
ATOM 3633 O O . ASN B 1 220 ? -4.266 -12.625 -18.922 1 84.44 220 ASN B O 1
ATOM 3637 N N . THR B 1 221 ? -2.594 -12.867 -20.406 1 86.38 221 THR B N 1
ATOM 3638 C CA . THR B 1 221 ? -2.119 -14.094 -19.781 1 86.38 221 THR B CA 1
ATOM 3639 C C . THR B 1 221 ? -1.263 -13.789 -18.562 1 86.38 221 THR B C 1
ATOM 3641 O O . THR B 1 221 ? -0.276 -13.055 -18.656 1 86.38 221 THR B O 1
ATOM 3644 N N . PRO B 1 222 ? -1.641 -14.344 -17.391 1 90.38 222 PRO B N 1
ATOM 3645 C CA . PRO B 1 222 ? -0.772 -14.148 -16.234 1 90.38 222 PRO B CA 1
ATOM 3646 C C . PRO B 1 222 ? 0.509 -14.977 -16.312 1 90.38 222 PRO B C 1
ATOM 3648 O O . PRO B 1 222 ? 0.457 -16.172 -16.578 1 90.38 222 PRO B O 1
ATOM 3651 N N . ILE B 1 223 ? 1.662 -14.352 -16.078 1 94.56 223 ILE B N 1
ATOM 3652 C CA . ILE B 1 223 ? 2.893 -15.109 -16.281 1 94.56 223 ILE B CA 1
ATOM 3653 C C . ILE B 1 223 ? 3.812 -14.938 -15.07 1 94.56 223 ILE B C 1
ATOM 3655 O O . ILE B 1 223 ? 4.852 -15.586 -14.977 1 94.56 223 ILE B O 1
ATOM 3659 N N . GLU B 1 224 ? 3.469 -14.086 -14.164 1 95.06 224 GLU B N 1
ATOM 3660 C CA . GLU B 1 224 ? 4.316 -13.797 -13.008 1 95.06 224 GLU B CA 1
ATOM 3661 C C . GLU B 1 224 ? 3.49 -13.656 -11.734 1 95.06 224 GLU B C 1
ATOM 3663 O O . GLU B 1 224 ? 2.48 -12.953 -11.719 1 95.06 224 GLU B O 1
ATOM 3668 N N . LEU B 1 225 ? 3.863 -14.367 -10.758 1 95.06 225 LEU B N 1
ATOM 3669 C CA . LEU B 1 225 ? 3.418 -14.156 -9.391 1 95.06 225 LEU B CA 1
ATOM 3670 C C . LEU B 1 225 ? 4.602 -13.867 -8.469 1 95.06 225 LEU B C 1
ATOM 3672 O O . LEU B 1 225 ? 5.465 -14.727 -8.273 1 95.06 225 LEU B O 1
ATOM 3676 N N . THR B 1 226 ? 4.621 -12.656 -7.992 1 95.25 226 THR B N 1
ATOM 3677 C CA . THR B 1 226 ? 5.773 -12.25 -7.191 1 95.25 226 THR B CA 1
ATOM 3678 C C . THR B 1 226 ? 5.32 -11.688 -5.848 1 95.25 226 THR B C 1
ATOM 3680 O O . THR B 1 226 ? 4.465 -10.805 -5.797 1 95.25 226 THR B O 1
ATOM 3683 N N . ASP B 1 227 ? 5.848 -12.25 -4.793 1 94.62 227 ASP B N 1
ATOM 3684 C CA . ASP B 1 227 ? 5.73 -11.68 -3.457 1 94.62 227 ASP B CA 1
ATOM 3685 C C . ASP B 1 227 ? 7 -10.922 -3.07 1 94.62 227 ASP B C 1
ATOM 3687 O O . ASP B 1 227 ? 8.102 -11.453 -3.178 1 94.62 227 ASP B O 1
ATOM 3691 N N . THR B 1 228 ? 6.789 -9.711 -2.705 1 92.69 228 THR B N 1
ATOM 3692 C CA . THR B 1 228 ? 7.906 -8.914 -2.225 1 92.69 228 THR B CA 1
ATOM 3693 C C . THR B 1 228 ? 7.688 -8.484 -0.776 1 92.69 228 THR B C 1
ATOM 3695 O O . THR B 1 228 ? 6.719 -7.785 -0.471 1 92.69 228 THR B O 1
ATOM 3698 N N . TYR B 1 229 ? 8.555 -8.977 0.033 1 94.19 229 TYR B N 1
ATOM 3699 C CA . TYR B 1 229 ? 8.562 -8.594 1.44 1 94.19 229 TYR B CA 1
ATOM 3700 C C . TYR B 1 229 ? 9.547 -7.453 1.689 1 94.19 229 TYR B C 1
ATOM 3702 O O . TYR B 1 229 ? 10.766 -7.656 1.645 1 94.19 229 TYR B O 1
ATOM 3710 N N . CYS B 1 230 ? 9 -6.305 2.004 1 90.56 230 CYS B N 1
ATOM 3711 C CA . CYS B 1 230 ? 9.82 -5.098 2.051 1 90.56 230 CYS B CA 1
ATOM 3712 C C . CYS B 1 230 ? 10.07 -4.664 3.49 1 90.56 230 CYS B C 1
ATOM 3714 O O . CYS B 1 230 ? 9.172 -4.738 4.332 1 90.56 230 CYS B O 1
ATOM 3716 N N . ARG B 1 231 ? 11.328 -4.18 3.602 1 84.94 231 ARG B N 1
ATOM 3717 C CA . ARG B 1 231 ? 11.617 -3.492 4.855 1 84.94 231 ARG B CA 1
ATOM 3718 C C . ARG B 1 231 ? 10.906 -2.146 4.922 1 84.94 231 ARG B C 1
ATOM 3720 O O . ARG B 1 231 ? 10.898 -1.392 3.947 1 84.94 231 ARG B O 1
ATOM 3727 N N . ASN B 1 232 ? 10.289 -1.969 6.074 1 75.69 232 ASN B N 1
ATOM 3728 C CA . ASN B 1 232 ? 9.461 -0.778 6.238 1 75.69 232 ASN B CA 1
ATOM 3729 C C . ASN B 1 232 ? 10.312 0.484 6.344 1 75.69 232 ASN B C 1
ATOM 3731 O O . ASN B 1 232 ? 9.812 1.593 6.145 1 75.69 232 ASN B O 1
ATOM 3735 N N . ASP B 1 233 ? 11.445 0.366 6.766 1 66.81 233 ASP B N 1
ATOM 3736 C CA . ASP B 1 233 ? 12.281 1.541 6.988 1 66.81 233 ASP B CA 1
ATOM 3737 C C . ASP B 1 233 ? 12.914 2.025 5.684 1 66.81 233 ASP B C 1
ATOM 3739 O O . ASP B 1 233 ? 13.523 3.094 5.641 1 66.81 233 ASP B O 1
ATOM 3743 N N . TYR B 1 234 ? 12.656 1.253 4.617 1 63.84 234 TYR B N 1
ATOM 3744 C CA . TYR B 1 234 ? 13.312 1.653 3.377 1 63.84 234 TYR B CA 1
ATOM 3745 C C . TYR B 1 234 ? 12.281 1.965 2.293 1 63.84 234 TYR B C 1
ATOM 3747 O O . TYR B 1 234 ? 12.547 2.771 1.396 1 63.84 234 TYR B O 1
ATOM 3755 N N . TYR B 1 235 ? 11.211 1.283 2.369 1 64 235 TYR B N 1
ATOM 3756 C CA . TYR B 1 235 ? 10.25 1.394 1.276 1 64 235 TYR B CA 1
ATOM 3757 C C . TYR B 1 235 ? 9.016 2.172 1.714 1 64 235 TYR B C 1
ATOM 3759 O O . TYR B 1 235 ? 8.414 1.86 2.744 1 64 235 TYR B O 1
ATOM 3767 N N . ASP B 1 236 ? 8.867 3.287 0.999 1 67.12 236 ASP B N 1
ATOM 3768 C CA . ASP B 1 236 ? 7.574 3.953 1.074 1 67.12 236 ASP B CA 1
ATOM 3769 C C . ASP B 1 236 ? 6.82 3.84 -0.249 1 67.12 236 ASP B C 1
ATOM 3771 O O . ASP B 1 236 ? 7.41 4.004 -1.32 1 67.12 236 ASP B O 1
ATOM 3775 N N . PHE B 1 237 ? 5.645 3.309 -0.088 1 76.62 237 PHE B N 1
ATOM 3776 C CA . PHE B 1 237 ? 4.812 3.279 -1.285 1 76.62 237 PHE B CA 1
ATOM 3777 C C . PHE B 1 237 ? 3.955 4.535 -1.381 1 76.62 237 PHE B C 1
ATOM 3779 O O . PHE B 1 237 ? 3.393 4.988 -0.381 1 76.62 237 PHE B O 1
ATOM 3786 N N . VAL B 1 238 ? 4.066 5.133 -2.57 1 75.44 238 VAL B N 1
ATOM 3787 C CA . VAL B 1 238 ? 3.316 6.367 -2.758 1 75.44 238 VAL B CA 1
ATOM 3788 C C . VAL B 1 238 ? 2.391 6.23 -3.965 1 75.44 238 VAL B C 1
ATOM 3790 O O . VAL B 1 238 ? 2.779 5.676 -4.992 1 75.44 238 VAL B O 1
ATOM 3793 N N . ALA B 1 239 ? 1.196 6.621 -3.771 1 73.88 239 ALA B N 1
ATOM 3794 C CA . ALA B 1 239 ? 0.218 6.68 -4.855 1 73.88 239 ALA B CA 1
ATOM 3795 C C . ALA B 1 239 ? -0.416 8.07 -4.941 1 73.88 239 ALA B C 1
ATOM 3797 O O . ALA B 1 239 ? -0.73 8.68 -3.92 1 73.88 239 ALA B O 1
ATOM 3798 N N . GLU B 1 240 ? -0.359 8.562 -6.172 1 75.5 240 GLU B N 1
ATOM 3799 C CA . GLU B 1 240 ? -1.111 9.789 -6.414 1 75.5 240 GLU B CA 1
ATOM 3800 C C . GLU B 1 240 ? -2.52 9.484 -6.914 1 75.5 240 GLU B C 1
ATOM 3802 O O . GLU B 1 240 ? -2.695 8.68 -7.832 1 75.5 240 GLU B O 1
ATOM 3807 N N . LEU B 1 241 ? -3.443 10.055 -6.215 1 75.69 241 LEU B N 1
ATOM 3808 C CA . LEU B 1 241 ? -4.844 9.852 -6.574 1 75.69 241 LEU B CA 1
ATOM 3809 C C . LEU B 1 241 ? -5.48 11.156 -7.039 1 75.69 241 LEU B C 1
ATOM 3811 O O . LEU B 1 241 ? -5.102 12.234 -6.582 1 75.69 241 LEU B O 1
ATOM 3815 N N . ARG B 1 242 ? -6.297 11.016 -8.008 1 75.75 242 ARG B N 1
ATOM 3816 C CA . ARG B 1 242 ? -7.012 12.18 -8.531 1 75.75 242 ARG B CA 1
ATOM 3817 C C . ARG B 1 242 ? -8.5 11.883 -8.656 1 75.75 242 ARG B C 1
ATOM 3819 O O . ARG B 1 242 ? -8.898 10.742 -8.906 1 75.75 242 ARG B O 1
ATOM 3826 N N . ARG B 1 243 ? -9.32 12.859 -8.344 1 73.38 243 ARG B N 1
ATOM 3827 C CA . ARG B 1 243 ? -10.766 12.727 -8.531 1 73.38 243 ARG B CA 1
ATOM 3828 C C . ARG B 1 243 ? -11.141 12.836 -10 1 73.38 243 ARG B C 1
ATOM 3830 O O . ARG B 1 243 ? -10.5 13.555 -10.758 1 73.38 243 ARG B O 1
#

InterPro domains:
  IPR000524 Transcription regulator HTH, GntR [PF00392] (17-80)
  IPR000524 Transcription regulator HTH, GntR [PR00035] (40-54)
  IPR000524 Transcription regulator HTH, GntR [PR00035] (54-70)
  IPR000524 Transcription regulator HTH, GntR [PS50949] (15-83)
  IPR000524 Transcription regulator HTH, GntR [SM00345] (21-80)
  IPR000524 Transcription regulator HTH, GntR [cd07377] (16-81)
  IPR011663 UbiC transcription regulator-associated [PF07702] (101-235)
  IPR011663 UbiC transcription regulator-associated [SM00866] (100-236)
  IPR028978 Chorismate pyruvate-lyase/UbiC transcription regulator-associated domain superfamily [G3DSA:3.40.1410.10] (84-243)
  IPR028978 Chorismate pyruvate-lyase/UbiC transcription regulator-associated domain superfamily [SSF64288] (68-243)
  IPR036388 Winged helix-like DNA-binding domain superfamily [G3DSA:1.10.10.10] (6-81)
  IPR036390 Winged helix DNA-binding domain superfamily [SSF46785] (11-83)
  IPR050679 Bacterial HTH-type transcriptional regulator [PTHR44846] (12-243)

Nearest PDB structures (foldseek):
  4u0w-assembly1_A  TM=6.673E-01  e=1.835E-25  Bacillus subtilis subsp. subtilis str. 168
  2wv0-assembly4_G-2  TM=6.347E-01  e=4.003E-21  Bacillus subtilis
  3bwg-assembly1_B  TM=6.226E-01  e=5.070E-18  Bacillus subtilis subsp. subtilis str. 168
  2ikk-assembly1_A  TM=8.980E-01  e=1.767E-10  Bacillus subtilis
  2pkh-assembly2_F  TM=8.712E-01  e=1.738E-08  Pseudomonas syringae pv. tomato str. DC3000

Solvent-accessible surface area (backbone atoms only — not comparable to full-atom values): 24814 Å² total; per-residue (Å²): 121,71,71,62,51,74,37,45,55,59,86,86,45,76,42,51,56,26,50,42,31,30,47,38,49,51,51,37,46,73,69,40,74,45,39,64,64,35,69,47,73,49,4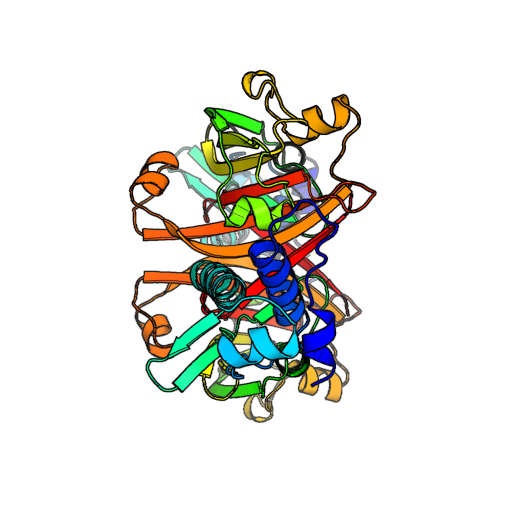5,66,51,46,13,64,69,47,72,45,53,54,66,39,36,43,50,14,50,48,52,34,38,74,71,52,48,32,40,76,43,89,97,75,44,39,22,34,38,51,63,45,70,43,57,51,62,51,57,64,53,69,52,56,53,34,41,74,42,63,38,50,60,45,65,46,79,74,42,65,43,77,42,76,63,52,73,66,50,31,50,73,39,68,42,48,80,83,46,48,21,22,42,37,28,29,38,33,23,47,73,83,38,63,43,29,41,37,36,38,37,29,49,21,90,82,36,78,56,51,81,72,56,72,86,40,69,61,60,51,31,45,72,74,72,56,44,70,42,32,33,45,32,35,42,40,29,36,53,29,45,62,68,54,11,62,73,57,71,52,60,62,43,41,25,17,32,36,37,40,34,40,26,14,33,87,88,65,48,44,52,36,42,33,41,36,41,31,40,42,81,38,43,33,38,32,30,71,20,45,98,121,74,71,60,51,74,36,46,55,59,85,87,44,77,41,53,56,27,49,43,30,30,46,37,47,50,51,38,46,75,70,40,75,45,38,62,64,35,69,47,74,49,46,67,52,46,13,64,69,48,72,46,53,53,66,37,36,43,51,14,51,48,52,36,39,74,72,52,48,33,42,78,44,90,96,75,44,39,22,35,38,50,64,44,69,45,58,53,62,53,56,66,51,72,51,56,53,32,41,75,41,63,37,50,58,45,66,46,79,75,42,63,43,77,42,75,63,53,73,66,51,32,49,72,39,67,42,48,80,82,47,48,22,22,40,37,28,29,37,33,23,47,74,83,38,63,44,31,41,37,37,37,40,29,48,21,91,82,36,77,57,50,80,70,54,72,84,41,69,64,59,52,31,44,71,74,70,56,44,69,41,33,32,44,34,37,42,41,28,36,53,29,46,63,68,56,10,61,75,56,71,51,60,61,44,42,26,19,30,36,37,39,34,39,27,15,33,86,86,65,47,43,52,36,42,32,41,34,42,31,40,41,82,37,44,34,36,31,31,72,20,45,99

pLDDT: mean 83.37, std 11.27, range [47.06, 97.75]

Foldseek 3Di:
DVLLQVLAADPPDPDDRLQSSLVSVVVCLVQLVDAFFDADDALVVSCVSRVHDSVSSVSSVVVCVVVLQWDQDVPPHIGGQQAQADEPPDPDWPQVSLVSNPWHKDKAWDDWDKDQDDPVCCVLQVHDNPWIKIWTWIFIDTNNAGWKIKIKIFTCVQPVDRVPDDRTPQVSCVVVPFHFPDKDKDKDKDFADPVRCVVNVHDGGDIWIWIWMFTAGPVRRTGMTMIMTGDPSHYDYDYDDDD/DVLLQVLAADPPDPDDRLQSSLVSVVVCLVQLVDAFFDADDALVVSCVSRVHDSVSSVSSVVVCVVVLQWDDDVPPHIGGQQAQADEPPDPDWPQVSLVSNPWHKDKAWDDWDKDQDDPVCCVLQVDDNPWIKIWTWIFIDTNNAGWKIKIKIFTCVQPVDRVPDDRTPQVSCVVVPFHFPDKDKDKDKDFADPVRCVVNVHDGGDIWIWIWMFTAGPVRRTGMTMIMTGDPSHYDYDYDDDD